Protein AF-A0A4Y9YQH5-F1 (afdb_monomer)

pLDDT: mean 78.14, std 19.31, range [23.69, 97.81]

Foldseek 3Di:
DDDDDDDDDDDDDPPPPDPDDPFDWDWLDFDPDAPVLKDFDWQDDQQDKDKKKFAWAFQALVVLLVLLCQCPDPPRPNPVVFDFLVRLLVRGQADPVLVVVVVVLCVVLPWDWDQLFPSSRMIITIDGQNSCCVSFVWGWTWMARNPPRDIDIETRITIHRPVNSNTTLDMPPYNFHPWDWAAAFDQPDWDPDFQDQDQDADDDPDPCQQAPALVNLCVVVVQDLDFFPPPLAAEEEEDEDLAAAAQVQLLSLCSHRPVVLNVQGAAEAEWPNFDHDNQAHHPRNQLQCSLFSVHHYYYYYHDLVRVLSVQSPDRRHHLEYEYATKGFLVSDDLSRLSVSLSSLSSCSSNNYAYEYEAFADDDPPQQADTGIPPQQRPSHQYEWAWHDPPDTDGDPRTHWAFDPRAFADPVCPVVLVVVCVVPCPPQPPRHDSGGHTDNPYYAHQFQYWGGDSSITTTTHQDDPPDSHGHIDGRSSVNSRCSHPVDDDPPPVPVVVPPVD

Radius of gyration: 26.32 Å; Cα contacts (8 Å, |Δi|>4): 1021; chains: 1; bounding box: 110×58×61 Å

Sequence (500 aa):
MILLPIFVTGLLSFALAFPQRKSLMSIQERRDRAPDGYTRNVITPADHILQLHIALVQNDSKGPEDKLYSVSTPGSPDYGRHLSKEQVEAFVAPKPESISAVHSWLSSHAISAEAISPAGNWLSINITVDQANAFLDAEFSTFTHQTTGKQAVRTLSYSVPADLKAHLSFVHPTVASPIESVGSPVVVSKSKKQATLTSSSPAADYICAEEFTSTCAQDMYGIPATTAKQTSNRIAISGFGDQWASQSDVQIFAGIYHPDLYNATFSVELVDGGINNQDSPGDEAAFLLNSCPSVRTTKTASTDSDILNTLLNEDDTPNILTTSYSFDEPDLPFSIANALCNAYAQLGARGTGDGGVGGGASGTDCTTFVPTFPSTCPFVTSVGGTDIFDSETGAAFSGGGFSNIFPIPSYQAADVASYLKSVVNANNGLFNVSGRAFPDISARATSYQIIVDSLFALLNDELISAGATRVFGSADLCEQESINGYYDWNESRMRDEWLQ

Solvent-accessible surface area (backbone atoms only — not comparable to full-atom values): 27477 Å² total; per-residue (Å²): 140,84,88,80,85,86,84,85,82,83,83,80,80,79,80,80,79,70,78,76,72,78,68,59,68,33,78,72,53,74,46,97,64,68,48,89,67,36,43,82,76,45,82,52,59,54,77,45,74,42,76,35,38,41,30,39,36,48,63,33,70,58,54,36,43,56,45,21,52,39,23,68,35,87,88,39,98,39,46,77,62,50,46,55,52,69,62,49,30,66,30,34,26,41,48,70,68,38,53,52,52,53,52,51,56,33,52,76,69,74,49,68,72,44,68,66,28,75,42,57,29,28,30,40,32,76,40,29,43,50,54,46,24,68,70,24,66,34,60,64,27,31,32,31,32,74,88,81,65,51,71,47,74,31,24,46,39,33,23,37,45,54,85,45,59,84,32,41,66,51,61,39,74,28,61,50,38,85,80,62,81,36,22,60,72,36,74,70,42,69,52,92,55,73,58,67,73,37,101,58,65,74,82,87,80,72,53,50,71,73,43,26,38,70,65,41,46,25,69,73,72,68,36,73,94,60,81,50,79,61,82,82,69,34,41,35,37,61,32,52,93,82,30,10,54,36,72,64,24,39,20,34,38,18,16,49,79,36,63,94,41,36,82,38,64,63,44,79,44,66,36,88,84,30,76,72,50,66,93,54,43,13,65,52,32,21,43,56,40,50,46,25,56,84,38,48,37,36,37,24,26,81,46,73,68,56,51,51,30,49,48,60,55,36,84,77,61,43,46,31,40,34,40,59,58,30,36,59,39,89,50,47,47,67,69,55,52,51,51,55,39,48,48,36,20,43,40,35,19,48,54,23,44,38,44,22,22,22,29,50,74,86,71,93,72,86,71,56,68,64,33,23,32,61,31,32,33,93,54,44,46,10,14,11,18,20,34,60,87,90,56,87,40,79,28,94,53,39,11,61,47,29,16,90,83,38,58,55,51,79,92,50,44,67,60,52,60,53,52,52,72,77,48,57,84,83,56,68,86,29,59,42,90,63,17,18,66,29,40,78,48,68,30,71,35,52,27,34,58,32,31,43,82,44,16,42,28,33,32,24,64,69,70,99,81,71,89,74,43,30,42,41,17,46,50,66,57,46,53,49,53,53,47,49,72,80,71,85,80,67,64,75,71,66,60,72,69,71,82,115

InterPro domains:
  IPR015366 Peptidase S53, activation domain [PF09286] (45-175)
  IPR015366 Peptidase S53, activation domain [SM00944] (35-177)
  IPR015366 Peptidase S53, activation domain [cd11377] (37-174)
  IPR030400 Sedolisin domain [PS51695] (211-500)
  IPR036852 Peptidase S8/S53 domain superfamily [G3DSA:3.40.50.200] (211-476)
  IPR036852 Peptidase S8/S53 domain superfamily [SSF52743] (226-452)
  IPR050819 Tripeptidyl-peptidase I and related peptidases [PTHR14218] (4-454)

Secondary structure (DSSP, 8-state):
--PPPPPPPP------------PPEEEEEE-SS--TTEEEEEEPPTT-EEEEEEEEPPS-SHHHHHHHHHHHSTT-TTTT-PPPHHHHHHHHSPPHHHHHHHHHHHHHTT---EE-STTS-EEEEEEEHHHHHHHHT---EEEEETTT--EEEE-SEEEEEGGGTTTEEEEESSSS-----B-PPEEEEEEEEEP---SSPPP----TTT-B-HHHHHHHHT--SSPP--TT--EEEEE-TT-B--HHH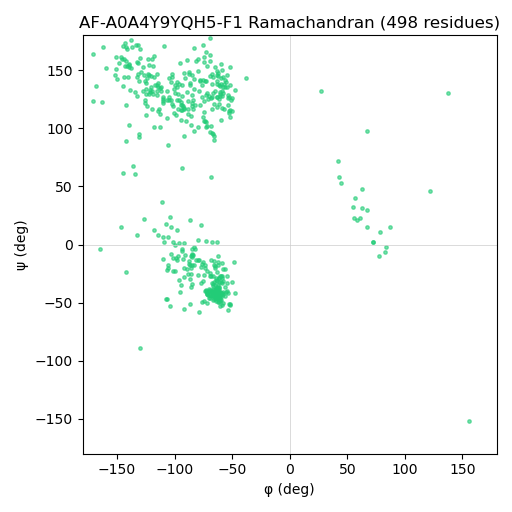HHHHHHHH-GGGTT---EEEE-TT----TTSB-HHHHHHHHS-TT--EEEE-SSHHHHHHHHHH-SS--SEEE---BEEGGGS-HHHHHHHHHHHHHHHHTT-EEB---PPP--S-TTS---EETTTSTTSB-EEEEEESSSEEE-TT---EEEEEEEPPGGGHHHHHHHHHHHTTTSTTSS-TTEEEE-SEEEE-SSEEEEETTEEEEEES--TTS-PPP----HHHHHHHHHHSS----TTTTTTTTT-

Structure (mmCIF, N/CA/C/O backbone):
data_AF-A0A4Y9YQH5-F1
#
_entry.id   AF-A0A4Y9YQH5-F1
#
loop_
_atom_site.group_PDB
_atom_site.id
_atom_site.type_symbol
_atom_site.label_atom_id
_atom_site.label_alt_id
_atom_site.label_comp_id
_atom_site.label_asym_id
_atom_site.label_entity_id
_atom_site.label_seq_id
_atom_site.pdbx_PDB_ins_code
_atom_site.Cartn_x
_atom_site.Cartn_y
_atom_site.Cartn_z
_atom_site.occupancy
_atom_site.B_iso_or_equiv
_atom_site.auth_seq_id
_atom_site.auth_comp_id
_atom_site.auth_asym_id
_atom_site.auth_atom_id
_atom_site.pdbx_PDB_model_num
ATOM 1 N N . MET A 1 1 ? -80.998 28.920 31.519 1.00 40.84 1 MET A N 1
ATOM 2 C CA . MET A 1 1 ? -79.540 29.152 31.607 1.00 40.84 1 MET A CA 1
ATOM 3 C C . MET A 1 1 ? -78.945 28.027 32.435 1.00 40.84 1 MET A C 1
ATOM 5 O O . MET A 1 1 ? -79.049 28.069 33.650 1.00 40.84 1 MET A O 1
ATOM 9 N N . ILE A 1 2 ? -78.445 26.979 31.781 1.00 38.19 2 ILE A N 1
ATOM 10 C CA . ILE A 1 2 ? -77.835 25.813 32.435 1.00 38.19 2 ILE A CA 1
ATOM 11 C C . ILE A 1 2 ? -76.351 25.844 32.058 1.00 38.19 2 ILE A C 1
ATOM 13 O O . ILE A 1 2 ? -76.025 25.802 30.876 1.00 38.19 2 ILE A O 1
ATOM 17 N N . LEU A 1 3 ? -75.483 26.004 33.057 1.00 40.09 3 LEU A N 1
ATOM 18 C CA . LEU A 1 3 ? -74.024 25.952 32.935 1.00 40.09 3 LEU A CA 1
ATOM 19 C C . LEU A 1 3 ? -73.572 24.497 33.115 1.00 40.09 3 LEU A C 1
ATOM 21 O O . LEU A 1 3 ? -73.879 23.881 34.133 1.00 40.09 3 LEU A O 1
ATOM 25 N N . LEU A 1 4 ? -72.856 23.963 32.126 1.00 34.94 4 LEU A N 1
ATOM 26 C CA . LEU A 1 4 ? -72.207 22.649 32.157 1.00 34.94 4 LEU A CA 1
ATOM 27 C C . LEU A 1 4 ? -70.706 22.850 32.458 1.00 34.94 4 LEU A C 1
ATOM 29 O O . LEU A 1 4 ? -70.104 23.720 31.825 1.00 34.94 4 LEU A O 1
ATOM 33 N N . PRO A 1 5 ? -70.071 22.089 33.369 1.00 52.12 5 PRO A N 1
ATOM 34 C CA . PRO A 1 5 ? -68.634 22.188 33.599 1.00 52.12 5 PRO A CA 1
ATOM 35 C C . PRO A 1 5 ? -67.857 21.275 32.638 1.00 52.12 5 PRO A C 1
ATOM 37 O O . PRO A 1 5 ? -68.227 20.125 32.405 1.00 52.12 5 PRO A O 1
ATOM 40 N N . ILE A 1 6 ? -66.758 21.797 32.093 1.00 46.66 6 ILE A N 1
ATOM 41 C CA . ILE A 1 6 ? -65.796 21.071 31.256 1.00 46.66 6 ILE A CA 1
ATOM 42 C C . ILE A 1 6 ? -64.797 20.364 32.183 1.00 46.66 6 ILE A C 1
ATOM 44 O O . ILE A 1 6 ? -64.087 21.024 32.939 1.00 46.66 6 ILE A O 1
ATOM 48 N N . PHE A 1 7 ? -64.729 19.033 32.119 1.00 44.31 7 PHE A N 1
ATOM 49 C CA . PHE A 1 7 ? -63.668 18.234 32.741 1.00 44.31 7 PHE A CA 1
ATOM 50 C C . PHE A 1 7 ? -62.536 18.022 31.726 1.00 44.31 7 PHE A C 1
ATOM 52 O O . PHE A 1 7 ? -62.735 17.378 30.698 1.00 44.31 7 PHE A O 1
ATOM 59 N N . VAL A 1 8 ? -61.346 18.551 32.017 1.00 46.53 8 VAL A N 1
ATOM 60 C CA . VAL A 1 8 ? -60.110 18.259 31.275 1.00 46.53 8 VAL A CA 1
ATOM 61 C C . VAL A 1 8 ? -59.465 17.029 31.911 1.00 46.53 8 VAL A C 1
ATOM 63 O O . VAL A 1 8 ? -59.093 17.060 33.082 1.00 46.53 8 VAL A O 1
ATOM 66 N N . THR A 1 9 ? -59.344 15.937 31.158 1.00 47.22 9 THR A N 1
ATOM 67 C CA . THR A 1 9 ? -58.593 14.741 31.564 1.00 47.22 9 THR A CA 1
ATOM 68 C C . THR A 1 9 ? -57.196 14.800 30.948 1.00 47.22 9 THR A C 1
ATOM 70 O O . THR A 1 9 ? -57.040 14.829 29.731 1.00 47.22 9 THR A O 1
ATOM 73 N N . GLY A 1 10 ? -56.166 14.872 31.795 1.00 45.84 10 GLY A N 1
ATOM 74 C CA . GLY A 1 10 ? -54.766 14.800 31.378 1.00 45.84 10 GLY A CA 1
ATOM 75 C C . GLY A 1 10 ? -54.328 13.348 31.189 1.00 45.84 10 GLY A C 1
ATOM 76 O O . GLY A 1 10 ? -54.373 12.560 32.131 1.00 45.84 10 GLY A O 1
ATOM 77 N N . LEU A 1 11 ? -53.893 12.998 29.978 1.00 45.94 11 LEU A N 1
ATOM 78 C CA . LEU A 1 11 ? -53.225 11.732 29.670 1.00 45.94 11 LEU A CA 1
ATOM 79 C C . LEU A 1 11 ? -51.750 11.823 30.091 1.00 45.94 11 LEU A C 1
ATOM 81 O O . LEU A 1 11 ? -50.926 12.414 29.397 1.00 45.94 11 LEU A O 1
ATOM 85 N N . LEU A 1 12 ? -51.417 11.231 31.239 1.00 47.72 12 LEU A N 1
ATOM 86 C CA . LEU A 1 12 ? -50.037 10.947 31.635 1.00 47.72 12 LEU A CA 1
ATOM 87 C C . LEU A 1 12 ? -49.511 9.776 30.793 1.00 47.72 12 LEU A C 1
ATOM 89 O O . LEU A 1 12 ? -49.890 8.626 31.010 1.00 47.72 12 LEU A O 1
ATOM 93 N N . SER A 1 13 ? -48.634 10.071 29.832 1.00 45.84 13 SER A N 1
ATOM 94 C CA . SER A 1 13 ? -47.848 9.049 29.135 1.00 45.84 13 SER A CA 1
ATOM 95 C C . SER A 1 13 ? -46.742 8.556 30.067 1.00 45.84 13 SER A C 1
ATOM 97 O O . SER A 1 13 ? -45.765 9.262 30.309 1.00 45.84 13 SER A O 1
ATOM 99 N N . PHE A 1 14 ? -46.894 7.346 30.607 1.00 46.19 14 PHE A N 1
ATOM 100 C CA . PHE A 1 14 ? -45.798 6.633 31.257 1.00 46.19 14 PHE A CA 1
ATOM 101 C C . PHE A 1 14 ? -44.821 6.154 30.177 1.00 46.19 14 PHE A C 1
ATOM 103 O O . PHE A 1 14 ? -45.073 5.161 29.497 1.00 46.19 14 PHE A O 1
ATOM 110 N N . ALA A 1 15 ? -43.702 6.859 30.015 1.00 46.56 15 ALA A N 1
ATOM 111 C CA . ALA A 1 15 ? -42.547 6.320 29.314 1.00 46.56 15 ALA A CA 1
ATOM 112 C C . ALA A 1 15 ? -41.956 5.194 30.177 1.00 46.56 15 ALA A C 1
ATOM 114 O O . ALA A 1 15 ? -41.302 5.442 31.189 1.00 46.56 15 ALA A O 1
ATOM 115 N N . LEU A 1 16 ?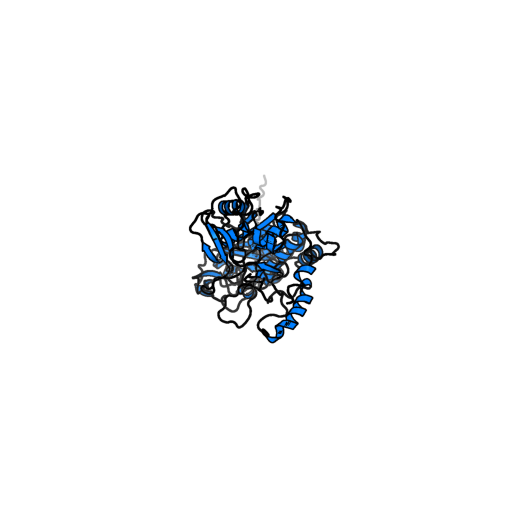 -42.234 3.944 29.810 1.00 44.03 16 LEU A N 1
ATOM 116 C CA . LEU A 1 16 ? -41.530 2.790 30.358 1.00 44.03 16 LEU A CA 1
ATOM 117 C C . LEU A 1 16 ? -40.094 2.827 29.826 1.00 44.03 16 LEU A C 1
ATOM 119 O O . LEU A 1 16 ? -39.826 2.396 28.707 1.00 44.03 16 LEU A O 1
ATOM 123 N N . ALA A 1 17 ? -39.174 3.369 30.622 1.00 43.22 17 ALA A N 1
ATOM 124 C CA . ALA A 1 17 ? -37.747 3.193 30.402 1.00 43.22 17 ALA A CA 1
ATOM 125 C C . ALA A 1 17 ? -37.416 1.714 30.645 1.00 43.22 17 ALA A C 1
ATOM 127 O O . ALA A 1 17 ? -37.251 1.276 31.784 1.00 43.22 17 ALA A O 1
ATOM 128 N N . PHE A 1 18 ? -37.379 0.918 29.575 1.00 42.44 18 PHE A N 1
ATOM 129 C CA . PHE A 1 18 ? -36.785 -0.409 29.643 1.00 42.44 18 PHE A CA 1
ATOM 130 C C . PHE A 1 18 ? -35.300 -0.232 29.978 1.00 42.44 18 PHE A C 1
ATOM 132 O O . PHE A 1 18 ? -34.623 0.529 29.283 1.00 42.44 18 PHE A O 1
ATOM 139 N N . PRO A 1 19 ? -34.765 -0.899 31.015 1.00 44.66 19 PRO A N 1
ATOM 140 C CA . PRO A 1 19 ? -33.327 -0.926 31.218 1.00 44.66 19 PRO A CA 1
ATOM 141 C C . PRO A 1 19 ? -32.706 -1.529 29.956 1.00 44.66 19 PRO A C 1
ATOM 143 O O . PRO A 1 19 ? -33.005 -2.677 29.614 1.00 44.66 19 PRO A O 1
ATOM 146 N N . GLN A 1 20 ? -31.883 -0.753 29.242 1.00 51.97 20 GLN A N 1
ATOM 147 C CA . GLN A 1 20 ? -31.042 -1.295 28.180 1.00 51.97 20 GLN A CA 1
ATOM 148 C C . GLN A 1 20 ? -30.277 -2.463 28.798 1.00 51.97 20 GLN A C 1
ATOM 150 O O . GLN A 1 20 ? -29.504 -2.281 29.743 1.00 51.97 20 GLN A O 1
ATOM 155 N N . ARG A 1 21 ? -30.541 -3.687 28.325 1.00 55.81 21 ARG A N 1
ATOM 156 C CA . ARG A 1 21 ? -29.675 -4.819 28.652 1.00 55.81 21 ARG A CA 1
ATOM 157 C C . ARG A 1 21 ? -28.273 -4.377 28.252 1.00 55.81 21 ARG A C 1
ATOM 159 O O . ARG A 1 21 ? -28.073 -4.049 27.087 1.00 55.81 21 ARG A O 1
ATOM 166 N N . LYS A 1 22 ? -27.336 -4.327 29.207 1.00 61.91 22 LYS A N 1
ATOM 167 C CA . LYS A 1 22 ? -25.917 -4.176 28.875 1.00 61.91 22 LYS A CA 1
ATOM 168 C C . LYS A 1 22 ? -25.610 -5.259 27.850 1.00 61.91 22 LYS A C 1
ATOM 170 O O . LYS A 1 22 ? -25.808 -6.437 28.159 1.00 61.91 22 LYS A O 1
ATOM 175 N N . SER A 1 23 ? -25.255 -4.852 26.633 1.00 74.50 23 SER A N 1
ATOM 176 C CA . SER A 1 23 ? -24.943 -5.824 25.595 1.00 74.50 23 SER A CA 1
ATOM 177 C C . SER A 1 23 ? -23.753 -6.645 26.076 1.00 74.50 23 SER A C 1
ATOM 179 O O . SER A 1 23 ? -22.838 -6.113 26.708 1.00 74.50 23 SER A O 1
ATOM 181 N N . LEU A 1 24 ? -23.810 -7.956 25.867 1.00 90.00 24 LEU A N 1
ATOM 182 C CA . LEU A 1 24 ? -22.694 -8.822 26.212 1.00 90.00 24 LEU A CA 1
ATOM 183 C C . LEU A 1 24 ? -21.543 -8.466 25.270 1.00 90.00 24 LEU A C 1
ATOM 185 O O . LEU A 1 24 ? -21.686 -8.629 24.062 1.00 90.00 24 LEU A O 1
ATOM 189 N N . MET A 1 25 ? -20.430 -7.976 25.808 1.00 94.50 25 MET A N 1
ATOM 190 C CA . MET A 1 25 ? -19.241 -7.675 25.013 1.00 94.50 25 MET A CA 1
ATOM 191 C C . MET A 1 25 ? -18.486 -8.973 24.699 1.00 94.50 25 MET A C 1
ATOM 193 O O . MET A 1 25 ? -18.388 -9.870 25.539 1.00 94.50 25 MET A O 1
ATOM 197 N N . SER A 1 26 ? -17.968 -9.083 23.480 1.00 96.06 26 SER A N 1
ATOM 198 C CA . SER A 1 26 ? -17.113 -10.174 23.017 1.00 96.06 26 SER A CA 1
ATOM 199 C C . SER A 1 26 ? -15.822 -9.590 22.473 1.00 96.06 26 SER A C 1
ATOM 201 O O . SER A 1 26 ? -15.870 -8.703 21.624 1.00 96.06 26 SER A O 1
ATOM 203 N N . ILE A 1 27 ? -14.686 -10.167 22.870 1.00 96.62 27 ILE A N 1
ATOM 204 C CA . ILE A 1 27 ? -13.379 -9.833 22.293 1.00 96.62 27 ILE A CA 1
ATOM 205 C C . ILE A 1 27 ? -13.458 -9.987 20.769 1.00 96.62 27 ILE A C 1
ATOM 207 O O . ILE A 1 27 ? -13.875 -11.045 20.268 1.00 96.62 27 ILE A O 1
ATOM 211 N N . GLN A 1 28 ? -13.087 -8.916 20.067 1.00 95.81 28 GLN A N 1
ATOM 212 C CA . GLN A 1 28 ? -12.986 -8.874 18.612 1.00 95.81 28 GLN A CA 1
ATOM 213 C C . GLN A 1 28 ? -11.561 -9.231 18.198 1.00 95.81 28 GLN A C 1
ATOM 215 O O . GLN A 1 28 ? -11.364 -10.214 17.490 1.00 95.81 28 GLN A O 1
ATOM 220 N N . GLU A 1 29 ? -10.569 -8.506 18.722 1.00 95.19 29 GLU A N 1
ATOM 221 C CA . GLU A 1 29 ? -9.152 -8.788 18.487 1.00 95.19 29 GLU A CA 1
ATOM 222 C C . GLU A 1 29 ? -8.326 -8.601 19.759 1.00 95.19 29 GLU A C 1
ATOM 224 O O . GLU A 1 29 ? -8.682 -7.851 20.676 1.00 95.19 29 GLU A O 1
ATOM 229 N N . ARG A 1 30 ? -7.200 -9.314 19.810 1.00 93.62 30 ARG A N 1
ATOM 230 C CA . ARG A 1 30 ? -6.254 -9.278 20.919 1.00 93.62 30 ARG A CA 1
ATOM 231 C C . ARG A 1 30 ? -4.845 -9.597 20.438 1.00 93.62 30 ARG A C 1
ATOM 233 O O . ARG A 1 30 ? -4.650 -10.463 19.591 1.00 93.62 30 ARG A O 1
ATOM 240 N N . ARG A 1 31 ? -3.877 -8.955 21.080 1.00 88.75 31 ARG A N 1
ATOM 241 C CA . ARG A 1 31 ? -2.448 -9.234 21.019 1.00 88.75 31 ARG A CA 1
ATOM 242 C C . ARG A 1 31 ? -1.926 -9.440 22.444 1.00 88.75 31 ARG A C 1
ATOM 244 O O . ARG A 1 31 ? -2.333 -8.739 23.366 1.00 88.75 31 ARG A O 1
ATOM 251 N N . ASP A 1 32 ? -1.027 -10.400 22.646 1.00 87.75 32 ASP A N 1
ATOM 252 C CA . ASP A 1 32 ? -0.591 -10.779 24.003 1.00 87.75 32 ASP A CA 1
ATOM 253 C C . ASP A 1 32 ? 0.519 -9.897 24.595 1.00 87.75 32 ASP A C 1
ATOM 255 O O . ASP A 1 32 ? 0.731 -9.904 25.808 1.00 87.75 32 ASP A O 1
ATOM 259 N N . ARG A 1 33 ? 1.230 -9.126 23.766 1.00 86.56 33 ARG A N 1
ATOM 260 C CA . ARG A 1 33 ? 2.321 -8.227 24.190 1.00 86.56 33 ARG A CA 1
ATOM 261 C C . ARG A 1 33 ? 2.323 -6.930 23.386 1.00 86.56 33 ARG A C 1
ATOM 263 O O . ARG A 1 33 ? 1.623 -6.849 22.391 1.00 86.56 33 ARG A O 1
ATOM 270 N N . ALA A 1 34 ? 3.106 -5.927 23.776 1.00 85.62 34 ALA A N 1
ATOM 271 C CA . ALA A 1 34 ? 3.324 -4.721 22.961 1.00 85.62 34 ALA A CA 1
ATOM 272 C C . ALA A 1 34 ? 4.021 -5.058 21.627 1.00 85.62 34 ALA A C 1
ATOM 274 O O . ALA A 1 34 ? 4.777 -6.033 21.641 1.00 85.62 34 ALA A O 1
ATOM 275 N N . PRO A 1 35 ? 3.769 -4.315 20.521 1.00 80.25 35 PRO A N 1
ATOM 276 C CA . PRO A 1 35 ? 4.546 -4.341 19.268 1.00 80.25 35 PRO A CA 1
ATOM 277 C C . PRO A 1 35 ? 6.044 -4.479 19.491 1.00 80.25 35 PRO A C 1
ATOM 279 O O . PRO A 1 35 ? 6.568 -3.957 20.477 1.00 80.25 35 PRO A O 1
ATOM 282 N N . ASP A 1 36 ? 6.715 -5.226 18.618 1.00 78.44 36 ASP A N 1
ATOM 283 C CA . ASP A 1 36 ? 8.154 -5.419 18.761 1.00 78.44 36 ASP A CA 1
ATOM 284 C C . ASP A 1 36 ? 8.837 -4.039 18.609 1.00 78.44 36 ASP A C 1
ATOM 286 O O . ASP A 1 36 ? 8.372 -3.173 17.873 1.00 78.44 36 ASP A O 1
ATOM 290 N N . GLY A 1 37 ? 9.841 -3.750 19.442 1.00 81.19 37 GLY A N 1
ATOM 291 C CA . GLY A 1 37 ? 10.439 -2.409 19.547 1.00 81.19 37 GLY A CA 1
ATOM 292 C C . GLY A 1 37 ? 9.635 -1.371 20.351 1.00 81.19 37 GLY A C 1
ATOM 293 O O . GLY A 1 37 ? 10.184 -0.321 20.687 1.00 81.19 37 GLY A O 1
ATOM 294 N N . TYR A 1 38 ? 8.383 -1.641 20.742 1.00 86.38 38 TYR A N 1
ATOM 295 C CA . TYR A 1 38 ? 7.554 -0.715 21.524 1.00 86.38 38 TYR A CA 1
ATOM 296 C C . TYR A 1 38 ? 7.410 -1.119 22.993 1.00 86.38 38 TYR A C 1
ATOM 298 O O . TYR A 1 38 ? 7.222 -2.285 23.342 1.00 86.38 38 TYR A O 1
ATOM 306 N N . THR A 1 39 ? 7.386 -0.122 23.880 1.00 89.75 39 THR A N 1
ATOM 307 C CA . THR A 1 39 ? 7.022 -0.303 25.292 1.00 89.75 39 THR A CA 1
ATOM 308 C C . THR A 1 39 ? 5.772 0.473 25.650 1.00 89.75 39 THR A C 1
ATOM 310 O O . THR A 1 39 ? 5.595 1.631 25.270 1.00 89.75 39 THR A O 1
ATOM 313 N N . ARG A 1 40 ? 4.895 -0.169 26.423 1.00 88.56 40 ARG A N 1
ATOM 314 C CA . ARG A 1 40 ? 3.730 0.479 27.021 1.00 88.56 40 ARG A CA 1
ATOM 315 C C . ARG A 1 40 ? 4.203 1.333 28.196 1.00 88.56 40 ARG A C 1
ATOM 317 O O . ARG A 1 40 ? 4.617 0.782 29.213 1.00 88.56 40 ARG A O 1
ATOM 324 N N . ASN A 1 41 ? 4.142 2.654 28.052 1.00 73.19 41 ASN A N 1
ATOM 325 C CA . ASN A 1 41 ? 4.796 3.565 28.993 1.00 73.19 41 ASN A CA 1
ATOM 326 C C . ASN A 1 41 ? 3.818 4.313 29.904 1.00 73.19 41 ASN A C 1
ATOM 328 O O . ASN A 1 41 ? 4.059 4.396 31.106 1.00 73.19 41 ASN A O 1
ATOM 332 N N . VAL A 1 42 ? 2.737 4.882 29.353 1.00 77.06 42 VAL A N 1
ATOM 333 C CA . VAL A 1 42 ? 1.908 5.877 30.064 1.00 77.06 42 VAL A CA 1
ATOM 334 C C . VAL A 1 42 ? 0.416 5.664 29.794 1.00 77.06 42 VAL A C 1
ATOM 336 O O . VAL A 1 42 ? 0.021 5.310 28.681 1.00 77.06 42 VAL A O 1
ATOM 339 N N . ILE A 1 43 ? -0.413 5.911 30.814 1.00 80.44 43 ILE A N 1
ATOM 340 C CA . ILE A 1 43 ? -1.866 6.066 30.660 1.00 80.44 43 ILE A CA 1
ATOM 341 C C . ILE A 1 43 ? -2.113 7.300 29.787 1.00 80.44 43 ILE A C 1
ATOM 343 O O . ILE A 1 43 ? -1.730 8.410 30.156 1.00 80.44 43 ILE A O 1
ATOM 347 N N . THR A 1 44 ? -2.738 7.113 28.630 1.00 90.25 44 THR A N 1
ATOM 348 C CA . THR A 1 44 ? -3.075 8.229 27.742 1.00 90.25 44 THR A CA 1
ATOM 349 C C . THR A 1 44 ? -4.153 9.107 28.393 1.00 90.25 44 THR A C 1
ATOM 351 O O . THR A 1 44 ? -5.082 8.555 28.989 1.00 90.25 44 THR A O 1
ATOM 354 N N . PRO A 1 45 ? -4.060 10.450 28.309 1.00 94.62 45 PRO A N 1
ATOM 355 C CA . PRO A 1 45 ? -5.092 11.342 28.829 1.00 94.62 45 PRO A CA 1
ATOM 356 C C . PRO A 1 45 ? -6.487 10.976 28.320 1.00 94.62 45 PRO A C 1
ATOM 358 O O . PRO A 1 45 ? -6.673 10.687 27.139 1.00 94.62 45 PRO A O 1
ATOM 361 N N . ALA A 1 46 ? -7.465 11.005 29.224 1.00 95.25 46 ALA A N 1
ATOM 362 C CA . ALA A 1 46 ? -8.845 10.602 28.964 1.00 95.25 46 ALA A CA 1
ATOM 363 C C . ALA A 1 46 ? -9.528 11.424 27.853 1.00 95.25 46 ALA A C 1
ATOM 365 O O . ALA A 1 46 ? -10.435 10.926 27.188 1.00 95.25 46 ALA A O 1
ATOM 366 N N . ASP A 1 47 ? -9.091 12.668 27.657 1.00 96.81 47 ASP A N 1
ATOM 367 C CA . ASP A 1 47 ? -9.591 13.641 26.686 1.00 96.81 47 ASP A CA 1
ATOM 368 C C . ASP A 1 47 ? -8.821 13.646 25.355 1.00 96.81 47 ASP A C 1
ATOM 370 O O . ASP A 1 47 ? -9.220 14.350 24.427 1.00 96.81 47 ASP A O 1
ATOM 374 N N . HIS A 1 48 ? -7.753 12.850 25.226 1.00 95.75 48 HIS A N 1
ATOM 375 C CA . HIS A 1 48 ? -7.053 12.689 23.955 1.00 95.75 48 HIS A CA 1
ATOM 376 C C . HIS A 1 48 ? -8.009 12.124 22.897 1.00 95.75 48 HIS A C 1
ATOM 378 O O . HIS A 1 48 ? -8.687 11.127 23.147 1.00 95.75 48 HIS A O 1
ATOM 384 N N . ILE A 1 49 ? -8.065 12.765 21.729 1.00 96.00 49 ILE A N 1
ATOM 385 C CA . ILE A 1 49 ? -8.952 12.368 20.632 1.00 96.00 49 ILE A CA 1
ATOM 386 C C . ILE A 1 49 ? -8.279 11.270 19.812 1.00 96.00 49 ILE A C 1
ATOM 388 O O . ILE A 1 49 ? -7.150 11.425 19.356 1.00 96.00 49 ILE A O 1
ATOM 392 N N . LEU A 1 50 ? -9.010 10.180 19.609 1.00 95.19 50 LEU A N 1
ATOM 393 C CA . LEU A 1 50 ? -8.689 9.092 18.705 1.00 95.19 50 LEU A CA 1
ATOM 394 C C . LEU A 1 50 ? -9.573 9.201 17.465 1.00 95.19 50 LEU A C 1
ATOM 396 O O . LEU A 1 50 ? -10.801 9.234 17.581 1.00 95.19 50 LEU A O 1
ATOM 400 N N . GLN A 1 51 ? -8.941 9.195 16.297 1.00 93.62 51 GLN A N 1
ATOM 401 C CA . GLN A 1 51 ? -9.604 8.914 15.031 1.00 93.62 51 GLN A CA 1
ATOM 402 C C . GLN A 1 51 ? -9.570 7.401 14.818 1.00 93.62 51 GLN A C 1
ATOM 404 O O . GLN A 1 51 ? -8.493 6.821 14.682 1.00 93.62 51 GLN A O 1
ATOM 409 N N . LEU A 1 52 ? -10.735 6.755 14.870 1.00 95.06 52 LEU A N 1
ATOM 410 C CA . LEU A 1 52 ? -10.881 5.319 14.652 1.00 95.06 52 LEU A CA 1
ATOM 411 C C . LEU A 1 52 ? -11.701 5.062 13.387 1.00 95.06 52 LEU A C 1
ATOM 413 O O . LEU A 1 52 ? -12.725 5.693 13.150 1.00 95.06 52 LEU A O 1
ATOM 417 N N . HIS A 1 53 ? -11.281 4.081 12.605 1.00 94.44 53 HIS A N 1
ATOM 418 C CA . HIS A 1 53 ? -11.957 3.541 11.443 1.00 94.44 53 HIS A CA 1
ATOM 419 C C . HIS A 1 53 ? -12.607 2.199 11.804 1.00 94.44 53 HIS A C 1
ATOM 421 O O . HIS A 1 53 ? -11.953 1.273 12.287 1.00 94.44 53 HIS A O 1
ATOM 427 N N . ILE A 1 54 ? -13.911 2.091 11.577 1.00 96.88 54 ILE A N 1
ATOM 428 C CA . ILE A 1 54 ? -14.711 0.886 11.777 1.00 96.88 54 ILE A CA 1
ATOM 429 C C . ILE A 1 54 ? -14.916 0.237 10.411 1.00 96.88 54 ILE A C 1
ATOM 431 O O . ILE A 1 54 ? -15.617 0.787 9.560 1.00 96.88 54 ILE A O 1
ATOM 435 N N . ALA A 1 55 ? -14.328 -0.941 10.216 1.00 95.94 55 ALA A N 1
ATOM 436 C CA . ALA A 1 55 ? -14.486 -1.728 9.003 1.00 95.94 55 ALA A CA 1
ATOM 437 C C . ALA A 1 55 ? -15.634 -2.731 9.171 1.00 95.94 55 ALA A C 1
ATOM 439 O O . ALA A 1 55 ? -15.597 -3.618 10.029 1.00 95.94 55 ALA A O 1
ATOM 440 N N . LEU A 1 56 ? -16.656 -2.607 8.330 1.00 96.81 56 LEU A N 1
ATOM 441 C CA . LEU A 1 56 ? -17.775 -3.535 8.239 1.00 96.81 56 LEU A CA 1
ATOM 442 C C . LEU A 1 56 ? -17.387 -4.751 7.390 1.00 96.81 56 LEU A C 1
ATOM 444 O O . LEU A 1 56 ? -16.469 -4.711 6.567 1.00 96.81 56 LEU A O 1
ATOM 448 N N . VAL A 1 57 ? -18.104 -5.854 7.589 1.00 95.38 57 VAL A N 1
ATOM 449 C CA . VAL A 1 57 ? -17.975 -7.043 6.740 1.00 95.38 57 VAL A CA 1
ATOM 450 C C . VAL A 1 57 ? -18.499 -6.728 5.336 1.00 95.38 57 VAL A C 1
ATOM 452 O O . VAL A 1 57 ? -19.634 -6.273 5.177 1.00 95.38 57 VAL A O 1
ATOM 455 N N . GLN A 1 58 ? -17.668 -6.987 4.326 1.00 94.56 58 GLN A N 1
ATOM 456 C CA . GLN A 1 58 ? -18.038 -6.881 2.912 1.00 94.56 58 GLN A CA 1
ATOM 457 C C . GLN A 1 58 ? -19.038 -7.984 2.535 1.00 94.56 58 GLN A C 1
ATOM 459 O O . GLN A 1 58 ? -18.959 -9.097 3.056 1.00 94.56 58 GLN A O 1
ATOM 464 N N . ASN A 1 59 ? -19.984 -7.696 1.635 1.00 94.44 59 ASN A N 1
ATOM 465 C CA . ASN A 1 59 ? -21.000 -8.677 1.240 1.00 94.44 59 ASN A CA 1
ATOM 466 C C . ASN A 1 59 ? -20.419 -9.855 0.437 1.00 94.44 59 ASN A C 1
ATOM 468 O O . ASN A 1 59 ? -20.762 -11.004 0.716 1.00 94.44 59 ASN A O 1
ATOM 472 N N . ASP A 1 60 ? -19.537 -9.571 -0.519 1.00 94.56 60 ASP A N 1
ATOM 473 C CA . ASP A 1 60 ? -18.816 -10.556 -1.320 1.00 94.56 60 ASP A CA 1
ATOM 474 C C . ASP A 1 60 ? -17.380 -10.076 -1.575 1.00 94.56 60 ASP A C 1
ATOM 476 O O . ASP A 1 60 ? -17.087 -9.401 -2.558 1.00 94.56 60 ASP A O 1
ATOM 480 N N . SER A 1 61 ? -16.467 -10.415 -0.664 1.00 89.31 61 SER A N 1
ATOM 481 C CA . SER A 1 61 ? -15.046 -10.082 -0.817 1.00 89.31 61 SER A CA 1
ATOM 482 C C . SER A 1 61 ? -14.335 -10.934 -1.872 1.00 89.31 61 SER A C 1
ATOM 484 O O . SER A 1 61 ? -13.246 -10.570 -2.303 1.00 89.31 61 SER A O 1
ATOM 486 N N . LYS A 1 62 ? -14.920 -12.072 -2.272 1.00 93.56 62 LYS A N 1
ATOM 487 C CA . LYS A 1 62 ? -14.321 -13.006 -3.234 1.00 93.56 62 LYS A CA 1
ATOM 488 C C . LYS A 1 62 ? -14.659 -12.622 -4.676 1.00 93.56 62 LYS A C 1
ATOM 490 O O . LYS A 1 62 ? -13.844 -12.830 -5.567 1.00 93.56 62 LYS A O 1
ATOM 495 N N . GLY A 1 63 ? -15.813 -11.999 -4.899 1.00 95.69 63 GLY A N 1
ATOM 496 C CA . GLY A 1 63 ? -16.250 -11.515 -6.208 1.00 95.69 63 GLY A CA 1
ATOM 497 C C . GLY A 1 63 ? -15.234 -10.618 -6.933 1.00 95.69 63 GLY A C 1
ATOM 498 O O . GLY A 1 63 ? -14.902 -10.922 -8.082 1.00 95.69 63 GLY A O 1
ATOM 499 N N . PRO A 1 64 ? -14.683 -9.557 -6.303 1.00 94.56 64 PRO A N 1
ATOM 500 C CA . PRO A 1 64 ? -13.656 -8.721 -6.924 1.00 94.56 64 PRO A CA 1
ATOM 501 C C . PRO A 1 64 ? -12.378 -9.493 -7.268 1.00 94.56 64 PRO A C 1
ATOM 503 O O . PRO A 1 64 ? -11.830 -9.289 -8.344 1.00 94.56 64 PRO A O 1
ATOM 506 N N . GLU A 1 65 ? -11.938 -10.416 -6.409 1.00 94.62 65 GLU A N 1
ATOM 507 C CA . GLU A 1 65 ? -10.781 -11.285 -6.669 1.00 94.62 65 GLU A CA 1
ATOM 508 C C . GLU A 1 65 ? -11.026 -12.223 -7.864 1.00 94.62 65 GLU A C 1
ATOM 510 O O . GLU A 1 65 ? -10.199 -12.315 -8.770 1.00 94.62 65 GLU A O 1
ATOM 515 N N . ASP A 1 66 ? -12.171 -12.906 -7.903 1.00 95.31 66 ASP A N 1
ATOM 516 C CA . ASP A 1 66 ? -12.518 -13.796 -9.016 1.00 95.31 66 ASP A CA 1
ATOM 517 C C . ASP A 1 66 ? -12.611 -13.016 -10.329 1.00 95.31 66 ASP A C 1
ATOM 519 O O . ASP A 1 66 ? -12.174 -13.491 -11.385 1.00 95.31 66 ASP A O 1
ATOM 523 N N . LYS A 1 67 ? -13.139 -11.788 -10.270 1.00 95.69 67 LYS A N 1
ATOM 524 C CA . LYS A 1 67 ? -13.185 -10.922 -11.439 1.00 95.69 67 LYS A CA 1
ATOM 525 C C . LYS A 1 67 ? -11.798 -10.443 -11.844 1.00 95.69 67 LYS A C 1
ATOM 527 O O . LYS A 1 67 ? -11.518 -10.505 -13.036 1.00 95.69 67 LYS A O 1
ATOM 532 N N . LEU A 1 68 ? -10.939 -10.054 -10.899 1.00 94.94 68 LEU A N 1
ATOM 533 C CA . LEU A 1 68 ? -9.534 -9.724 -11.146 1.00 94.94 68 LEU A CA 1
ATOM 534 C C . LEU A 1 68 ? -8.841 -10.859 -11.912 1.00 94.94 68 LEU A C 1
ATOM 536 O O . LEU A 1 68 ? -8.298 -10.627 -12.989 1.00 94.94 68 LEU A O 1
ATOM 540 N N . TYR A 1 69 ? -8.936 -12.105 -11.443 1.00 93.56 69 TYR A N 1
ATOM 541 C CA . TYR A 1 69 ? -8.353 -13.229 -12.179 1.00 93.56 69 TYR A CA 1
ATOM 542 C C . TYR A 1 69 ? -8.950 -13.386 -13.580 1.00 93.56 69 TYR A C 1
ATOM 544 O O . TYR A 1 69 ? -8.214 -13.588 -14.547 1.00 93.56 69 TYR A O 1
ATOM 552 N N . SER A 1 70 ? -10.270 -13.256 -13.715 1.00 93.88 70 SER A N 1
ATOM 553 C CA . SER A 1 70 ? -10.950 -13.376 -15.007 1.00 93.88 70 SER A CA 1
ATOM 554 C C . SER A 1 70 ? -10.514 -12.301 -16.012 1.00 93.88 70 SER A C 1
ATOM 556 O O . SER A 1 70 ? -10.366 -12.607 -17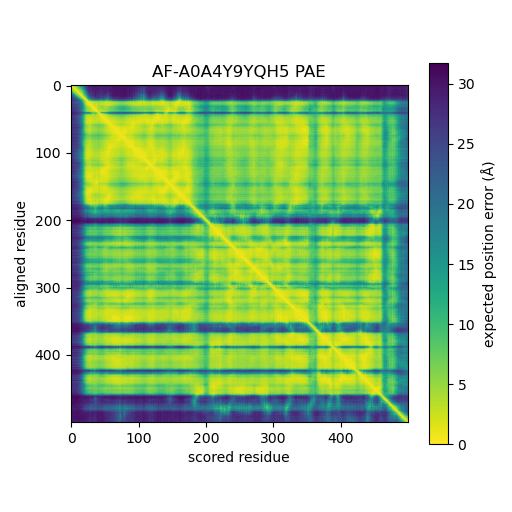.195 1.00 93.88 70 SER A O 1
ATOM 558 N N . VAL A 1 71 ? -10.290 -11.058 -15.569 1.00 91.50 71 VAL A N 1
ATOM 559 C CA . VAL A 1 71 ? -9.905 -9.940 -16.452 1.00 91.50 71 VAL A CA 1
ATOM 560 C C . VAL A 1 71 ? -8.405 -9.856 -16.709 1.00 91.50 71 VAL A C 1
ATOM 562 O O . VAL A 1 71 ? -8.010 -9.281 -17.721 1.00 91.50 71 VAL A O 1
ATOM 565 N N . SER A 1 72 ? -7.582 -10.461 -15.852 1.00 88.38 72 SER A N 1
ATOM 566 C CA . SER A 1 72 ? -6.120 -10.408 -15.963 1.00 88.38 72 SER A CA 1
ATOM 567 C C . SER A 1 72 ? -5.489 -11.667 -16.555 1.00 88.38 72 SER A C 1
ATOM 569 O O . SER A 1 72 ? -4.322 -11.630 -16.919 1.00 88.38 72 SER A O 1
ATOM 571 N N . THR A 1 73 ? -6.226 -12.776 -16.696 1.00 89.19 73 THR A N 1
ATOM 572 C CA . THR A 1 73 ? -5.681 -14.026 -17.263 1.00 89.19 73 THR A CA 1
ATOM 573 C C . THR A 1 73 ? -5.721 -14.011 -18.797 1.00 89.19 73 THR A C 1
ATOM 575 O O . THR A 1 73 ? -6.823 -14.030 -19.363 1.00 89.19 73 THR A O 1
ATOM 578 N N . PRO A 1 74 ? -4.572 -14.049 -19.502 1.00 89.69 74 PRO A N 1
ATOM 579 C CA . PRO A 1 74 ? -4.554 -14.145 -20.959 1.00 89.69 74 PRO A CA 1
ATOM 580 C C . PRO A 1 74 ? -5.327 -15.373 -21.456 1.00 89.69 74 PRO A C 1
ATOM 582 O O . PRO A 1 74 ? -5.228 -16.471 -20.909 1.00 89.69 74 PRO A O 1
ATOM 585 N N . GLY A 1 75 ? -6.139 -15.189 -22.497 1.00 90.94 75 GLY A N 1
ATOM 586 C CA . GLY A 1 75 ? -7.011 -16.242 -23.035 1.00 90.94 75 GLY A CA 1
ATOM 587 C C . GLY A 1 75 ? -8.345 -16.422 -22.297 1.00 90.94 75 GLY A C 1
ATOM 588 O O . GLY A 1 75 ? -9.208 -17.152 -22.791 1.00 90.94 75 GLY A O 1
ATOM 589 N N . SER A 1 76 ? -8.568 -15.730 -21.175 1.00 93.44 76 SER A N 1
ATOM 590 C CA . SER A 1 76 ? -9.902 -15.611 -20.582 1.00 93.44 76 SER A CA 1
ATOM 591 C C . SER A 1 76 ? -10.861 -14.870 -21.532 1.00 93.44 76 SER A C 1
ATOM 593 O O . SER A 1 76 ? -10.470 -13.863 -22.129 1.00 93.44 76 SER A O 1
ATOM 595 N N . PRO A 1 77 ? -12.141 -15.281 -21.652 1.00 95.44 77 PRO A N 1
ATOM 596 C CA . PRO A 1 77 ? -13.164 -14.524 -22.386 1.00 95.44 77 PRO A CA 1
ATOM 597 C C . PRO A 1 77 ? -13.385 -13.092 -21.871 1.00 95.44 77 PRO A C 1
ATOM 599 O O . PRO A 1 77 ? -13.929 -12.251 -22.593 1.00 95.44 77 PRO A O 1
ATOM 602 N N . ASP A 1 78 ? -12.998 -12.843 -20.621 1.00 93.44 78 ASP A N 1
ATOM 603 C CA . ASP A 1 78 ? -13.121 -11.563 -19.932 1.00 93.44 78 ASP A CA 1
ATOM 604 C C . ASP A 1 78 ? -11.812 -10.771 -19.886 1.00 93.44 78 ASP A C 1
ATOM 606 O O . ASP A 1 78 ? -11.801 -9.689 -19.305 1.00 93.44 78 ASP A O 1
ATOM 610 N N . TYR A 1 79 ? -10.731 -11.268 -20.492 1.00 91.81 79 TYR A N 1
ATOM 611 C CA . TYR A 1 79 ? -9.437 -10.591 -20.473 1.00 91.81 79 TYR A CA 1
ATOM 612 C C . TYR A 1 79 ? -9.558 -9.128 -20.945 1.00 91.81 79 TYR A C 1
ATOM 614 O O . TYR A 1 79 ? -10.144 -8.849 -21.997 1.00 91.81 79 TYR A O 1
ATOM 622 N N . GLY A 1 80 ? -9.063 -8.193 -20.129 1.00 87.62 80 GLY A N 1
ATOM 623 C CA . GLY A 1 80 ? -9.157 -6.743 -20.337 1.00 87.62 80 GLY A CA 1
ATOM 624 C C . GLY A 1 80 ? -10.547 -6.120 -20.117 1.00 87.62 80 GLY A C 1
ATOM 625 O O . GLY A 1 80 ? -10.713 -4.918 -20.318 1.00 87.62 80 GLY A O 1
ATOM 626 N N . ARG A 1 81 ? -11.569 -6.895 -19.718 1.00 93.00 81 ARG A N 1
ATOM 627 C CA . ARG A 1 81 ? -12.939 -6.407 -19.453 1.00 93.00 81 ARG A CA 1
ATOM 628 C C . ARG A 1 81 ? -13.142 -6.057 -17.981 1.00 93.00 81 ARG A C 1
ATOM 630 O O . ARG A 1 81 ? -13.922 -6.710 -17.279 1.00 93.00 81 ARG A O 1
ATOM 637 N N . HIS A 1 82 ? -12.422 -5.024 -17.559 1.00 93.00 82 HIS A N 1
ATOM 638 C CA . HIS A 1 82 ? -12.421 -4.478 -16.201 1.00 93.00 82 HIS A CA 1
ATOM 639 C C . HIS A 1 82 ? -13.802 -3.996 -15.744 1.00 93.00 82 HIS A C 1
ATOM 641 O O . HIS A 1 82 ? -14.675 -3.677 -16.554 1.00 93.00 82 HIS A O 1
ATOM 647 N N . LEU A 1 83 ? -13.998 -3.972 -14.428 1.00 94.62 83 LEU A N 1
ATOM 648 C CA . LEU A 1 83 ? -15.213 -3.499 -13.775 1.00 94.62 83 LEU A CA 1
ATOM 649 C C . LEU A 1 83 ? -15.259 -1.971 -13.683 1.00 94.62 83 LEU A C 1
ATOM 651 O O . LEU A 1 83 ? -14.234 -1.315 -13.503 1.00 94.62 83 LEU A O 1
ATOM 655 N N . SER A 1 84 ? -16.471 -1.414 -13.713 1.00 95.31 84 SER A N 1
ATOM 656 C CA . SER A 1 84 ? -16.710 -0.039 -13.267 1.00 95.31 84 SER A CA 1
ATOM 657 C C . SER A 1 84 ? -16.635 0.073 -11.741 1.00 95.31 84 SER A C 1
ATOM 659 O O . SER A 1 84 ? -16.716 -0.925 -11.016 1.00 95.31 84 SER A O 1
ATOM 661 N N . LYS A 1 85 ? -16.539 1.311 -11.250 1.00 95.38 85 LYS A N 1
ATOM 662 C CA . LYS A 1 85 ? -16.608 1.640 -9.824 1.00 95.38 85 LYS A CA 1
ATOM 663 C C . LYS A 1 85 ? -17.850 1.042 -9.154 1.00 95.38 85 LYS A C 1
ATOM 665 O O . LYS A 1 85 ? -17.727 0.298 -8.187 1.00 95.38 85 LYS A O 1
ATOM 670 N N . GLU A 1 86 ? -19.031 1.265 -9.725 1.00 96.00 86 GLU A N 1
ATOM 671 C CA . GLU A 1 86 ? -20.310 0.812 -9.161 1.00 96.00 86 GLU A CA 1
ATOM 672 C C . GLU A 1 86 ? -20.414 -0.716 -9.129 1.00 96.00 86 GLU A C 1
ATOM 674 O O . GLU A 1 86 ? -21.009 -1.289 -8.217 1.00 96.00 86 GLU A O 1
ATOM 679 N N . GLN A 1 87 ? -19.839 -1.397 -10.127 1.00 95.81 87 GLN A N 1
ATOM 680 C CA . GLN A 1 87 ? -19.818 -2.859 -10.161 1.00 95.81 87 GLN A CA 1
ATOM 681 C C . GLN A 1 87 ? -18.957 -3.430 -9.034 1.00 95.81 87 GLN A C 1
ATOM 683 O O . GLN A 1 87 ? -19.360 -4.410 -8.411 1.00 95.81 87 GLN A O 1
ATOM 688 N N . VAL A 1 88 ? -17.802 -2.818 -8.756 1.00 95.56 88 VAL A N 1
ATOM 689 C CA . VAL A 1 88 ? -16.946 -3.202 -7.626 1.00 95.56 88 VAL A CA 1
ATOM 690 C C . VAL A 1 88 ? -17.618 -2.898 -6.295 1.00 95.56 88 VAL A C 1
ATOM 692 O O . VAL A 1 88 ? -17.688 -3.776 -5.436 1.00 95.56 88 VAL A O 1
ATOM 695 N N . GLU A 1 89 ? -18.169 -1.695 -6.133 1.00 95.69 89 GLU A N 1
ATOM 696 C CA . GLU A 1 89 ? -18.891 -1.299 -4.921 1.00 95.69 89 GLU A CA 1
ATOM 697 C C . GLU A 1 89 ? -20.036 -2.264 -4.603 1.00 95.69 89 GLU A C 1
ATOM 699 O O . GLU A 1 89 ? -20.214 -2.647 -3.448 1.00 95.69 89 GLU A O 1
ATOM 704 N N . ALA A 1 90 ? -20.776 -2.722 -5.616 1.00 95.88 90 ALA A N 1
ATOM 705 C CA . ALA A 1 90 ? -21.879 -3.661 -5.436 1.00 95.88 90 ALA A CA 1
ATOM 706 C C . ALA A 1 90 ? -21.448 -5.015 -4.840 1.00 95.88 90 ALA A C 1
ATOM 708 O O . ALA A 1 90 ? -22.246 -5.648 -4.143 1.00 95.88 90 ALA A O 1
ATOM 709 N N . PHE A 1 91 ? -20.208 -5.461 -5.075 1.00 95.75 91 PHE A N 1
ATOM 710 C CA . PHE A 1 91 ? -19.674 -6.659 -4.423 1.00 95.75 91 PHE A CA 1
ATOM 711 C C . PHE A 1 91 ? -19.416 -6.422 -2.935 1.00 95.75 91 PHE A C 1
ATOM 713 O O . PHE A 1 91 ? -19.780 -7.244 -2.092 1.00 95.75 91 PHE A O 1
ATOM 720 N N . VAL A 1 92 ? -18.793 -5.292 -2.598 1.00 95.81 92 VAL A N 1
ATOM 721 C CA . VAL A 1 92 ? -18.222 -5.075 -1.263 1.00 95.81 92 VAL A CA 1
ATOM 722 C C . VAL A 1 92 ? -19.104 -4.261 -0.318 1.00 95.81 92 VAL A C 1
ATOM 724 O O . VAL A 1 92 ? -18.831 -4.247 0.884 1.00 95.81 92 VAL A O 1
ATOM 727 N N . ALA A 1 93 ? -20.170 -3.634 -0.820 1.00 96.12 93 ALA A N 1
ATOM 728 C CA . ALA A 1 93 ? -21.133 -2.891 -0.015 1.00 96.12 93 ALA A CA 1
ATOM 729 C C . ALA A 1 93 ? -21.669 -3.773 1.127 1.00 96.12 93 ALA A C 1
ATOM 731 O O . ALA A 1 93 ? -22.115 -4.898 0.871 1.00 96.12 93 ALA A O 1
ATOM 732 N N . PRO A 1 94 ? -21.642 -3.318 2.393 1.00 96.62 94 PRO A N 1
ATOM 733 C CA . PRO A 1 94 ? -22.140 -4.121 3.496 1.00 96.62 94 PRO A CA 1
ATOM 734 C C . PRO A 1 94 ? -23.641 -4.356 3.356 1.00 96.62 94 PRO A C 1
ATOM 736 O O . PRO A 1 94 ? -24.385 -3.535 2.815 1.00 96.62 94 PRO A O 1
ATOM 739 N N . LYS A 1 95 ? -24.118 -5.465 3.916 1.00 96.50 95 LYS A N 1
ATOM 740 C CA . LYS A 1 95 ? -25.552 -5.752 3.913 1.00 96.50 95 LYS A CA 1
ATOM 741 C C . LYS A 1 95 ? -26.330 -4.686 4.703 1.00 96.50 95 LYS A C 1
ATOM 743 O O . LYS A 1 95 ? -25.829 -4.222 5.734 1.00 96.50 95 LYS A O 1
ATOM 748 N N . PRO A 1 96 ? -27.569 -4.338 4.300 1.00 96.12 96 PRO A N 1
ATOM 749 C CA . PRO A 1 96 ? -28.382 -3.346 5.003 1.00 96.12 96 PRO A CA 1
ATOM 750 C C . PRO A 1 96 ? -28.567 -3.640 6.497 1.00 96.12 96 PRO A C 1
ATOM 752 O O . PRO A 1 96 ? -28.620 -2.708 7.304 1.00 96.12 96 PRO A O 1
ATOM 755 N N . GLU A 1 97 ? -28.628 -4.918 6.888 1.00 96.62 97 GLU A N 1
ATOM 756 C CA . GLU A 1 97 ? -28.672 -5.311 8.297 1.00 96.62 97 GLU A CA 1
ATOM 757 C C . GLU A 1 97 ? -27.394 -4.941 9.065 1.00 96.62 97 GLU A C 1
ATOM 759 O O . GLU A 1 97 ? -27.499 -4.429 10.178 1.00 96.62 97 GLU A O 1
ATOM 764 N N . SER A 1 98 ? -26.206 -5.114 8.470 1.00 97.12 98 SER A N 1
ATOM 765 C CA . SER A 1 98 ? -24.924 -4.734 9.082 1.00 97.12 98 SER A CA 1
ATOM 766 C C . SER A 1 98 ? -24.839 -3.225 9.270 1.00 97.12 98 SER A C 1
ATOM 768 O O . SER A 1 98 ? -24.503 -2.757 10.355 1.00 97.12 98 SER A O 1
ATOM 770 N N . ILE A 1 99 ? -25.217 -2.466 8.238 1.00 95.81 99 ILE A N 1
ATOM 771 C CA . ILE A 1 99 ? -25.264 -0.998 8.277 1.00 95.81 99 ILE A CA 1
ATOM 772 C C . ILE A 1 99 ? -26.194 -0.538 9.406 1.00 95.81 99 ILE A C 1
ATOM 774 O O . ILE A 1 99 ? -25.802 0.245 10.271 1.00 95.81 99 ILE A O 1
ATOM 778 N N . SER A 1 100 ? -27.413 -1.082 9.454 1.00 96.31 100 SER A N 1
ATOM 779 C CA . SER A 1 100 ? -28.414 -0.718 10.463 1.00 96.31 100 SER A CA 1
ATOM 780 C C . SER A 1 100 ? -27.958 -1.053 11.887 1.00 96.31 100 SER A C 1
ATOM 782 O O . SER A 1 100 ? -28.160 -0.249 12.803 1.00 96.31 100 SER A O 1
ATOM 784 N N . ALA A 1 101 ? -27.331 -2.216 12.086 1.00 96.94 101 ALA A N 1
ATOM 785 C CA . ALA A 1 101 ? -26.831 -2.650 13.387 1.00 96.94 101 ALA A CA 1
ATOM 786 C C . ALA A 1 101 ? -25.692 -1.746 13.888 1.00 96.94 101 ALA A C 1
ATOM 788 O O . ALA A 1 101 ? -25.741 -1.262 15.021 1.00 96.94 101 ALA A O 1
ATOM 789 N N . VAL A 1 102 ? -24.713 -1.444 13.028 1.00 96.94 102 VAL A N 1
ATOM 790 C CA . VAL A 1 102 ? -23.567 -0.589 13.374 1.00 96.94 102 VAL A CA 1
ATOM 791 C C . VAL A 1 102 ? -24.004 0.855 13.632 1.00 96.94 102 VAL A C 1
ATOM 793 O O . VAL A 1 102 ? -23.616 1.429 14.649 1.00 96.94 102 VAL A O 1
ATOM 796 N N . HIS A 1 103 ? -24.885 1.433 12.807 1.00 95.94 103 HIS A N 1
ATOM 797 C CA . HIS A 1 103 ? -25.418 2.776 13.072 1.00 95.94 103 HIS A CA 1
ATOM 798 C C . HIS A 1 103 ? -26.231 2.849 14.367 1.00 95.94 103 HIS A C 1
ATOM 800 O O . HIS A 1 103 ? -26.136 3.844 15.089 1.00 95.94 103 HIS A O 1
ATOM 806 N N . SER A 1 104 ? -27.006 1.809 14.691 1.00 95.88 104 SER A N 1
ATOM 807 C CA . SER A 1 104 ? -27.754 1.750 15.954 1.00 95.88 104 SER A CA 1
ATOM 808 C C . SER A 1 104 ? -26.814 1.723 17.162 1.00 95.88 104 SER A C 1
ATOM 810 O O . SER A 1 104 ? -27.062 2.419 18.147 1.00 95.88 104 SER A O 1
ATOM 812 N N . TRP A 1 105 ? -25.713 0.973 17.072 1.00 96.06 105 TRP A N 1
ATOM 813 C CA . TRP A 1 105 ? -24.681 0.907 18.108 1.00 96.06 105 TRP A CA 1
ATOM 814 C C . TRP A 1 105 ? -23.918 2.222 18.286 1.00 96.06 105 TRP A C 1
ATOM 816 O O . TRP A 1 105 ? -23.729 2.678 19.415 1.00 96.06 105 TRP A O 1
ATOM 826 N N . LEU A 1 106 ? -23.529 2.874 17.192 1.00 96.94 106 LEU A N 1
ATOM 827 C CA . LEU A 1 106 ? -22.899 4.196 17.233 1.00 96.94 106 LEU A CA 1
ATOM 828 C C . LEU A 1 106 ? -23.838 5.234 17.862 1.00 96.94 106 LEU A C 1
ATOM 830 O O . LEU A 1 106 ? -23.464 5.950 18.794 1.00 96.94 106 LEU A O 1
ATOM 834 N N . SER A 1 107 ? -25.102 5.238 17.432 1.00 95.94 107 SER A N 1
ATOM 835 C CA . SER A 1 107 ? -26.128 6.154 17.938 1.00 95.94 107 SER A CA 1
ATOM 836 C C . SER A 1 107 ? -26.417 5.943 19.424 1.00 95.94 107 SER A C 1
ATOM 838 O O . SER A 1 107 ? -26.621 6.918 20.147 1.00 95.94 107 SER A O 1
ATOM 840 N N . SER A 1 108 ? -26.392 4.697 19.921 1.00 94.69 108 SER A N 1
ATOM 841 C CA . SER A 1 108 ? -26.606 4.422 21.349 1.00 94.69 108 SER A CA 1
ATOM 842 C C . SER A 1 108 ? -25.501 4.982 22.249 1.00 94.69 108 SER A C 1
ATOM 844 O O . SER A 1 108 ? -25.719 5.118 23.450 1.00 94.69 108 SER A O 1
ATOM 846 N N . HIS A 1 109 ? -24.341 5.313 21.677 1.00 95.12 109 HIS A N 1
ATOM 847 C CA . HIS A 1 109 ? -23.216 5.958 22.356 1.00 95.12 109 HIS A CA 1
ATOM 848 C C . HIS A 1 109 ? -23.076 7.444 21.987 1.00 95.12 109 HIS A C 1
ATOM 850 O O . HIS A 1 109 ? -22.109 8.081 22.397 1.00 95.12 109 HIS A O 1
ATOM 856 N N . ALA A 1 110 ? -24.035 8.003 21.235 1.00 95.75 110 ALA A N 1
ATOM 857 C CA . ALA A 1 110 ? -23.990 9.362 20.693 1.00 95.75 110 ALA A CA 1
ATOM 858 C C . ALA A 1 110 ? -22.730 9.655 19.849 1.00 95.75 110 ALA A C 1
ATOM 860 O O . ALA A 1 110 ? -22.248 10.786 19.813 1.00 95.75 110 ALA A O 1
ATOM 861 N N . ILE A 1 111 ? -22.205 8.637 19.160 1.00 96.56 111 ILE A N 1
ATOM 862 C CA . ILE A 1 111 ? -21.052 8.754 18.264 1.00 96.56 111 ILE A CA 1
ATOM 863 C C . ILE A 1 111 ? -21.565 8.996 16.844 1.00 96.56 111 ILE A C 1
ATOM 865 O O . ILE A 1 111 ? -22.404 8.250 16.339 1.00 96.56 111 ILE A O 1
ATOM 869 N N . SER A 1 112 ? -21.056 10.047 16.203 1.00 94.38 112 SER A N 1
ATOM 870 C CA . SER A 1 112 ? -21.279 10.302 14.776 1.00 94.38 112 SER A CA 1
ATOM 871 C C . SER A 1 112 ? -20.170 9.648 13.962 1.00 94.38 112 SER A C 1
ATOM 873 O O . SER A 1 112 ? -19.021 9.642 14.401 1.00 94.38 112 SER A O 1
ATOM 875 N N . ALA A 1 113 ? -20.518 9.117 12.793 1.00 96.06 113 ALA A N 1
ATOM 876 C CA . ALA A 1 113 ? -19.576 8.467 11.895 1.00 96.06 113 ALA A CA 1
ATOM 877 C C . ALA A 1 113 ? -19.741 8.972 10.462 1.00 96.06 113 ALA A C 1
ATOM 879 O O . ALA A 1 113 ? -20.861 9.262 10.033 1.00 96.06 113 ALA A O 1
ATOM 880 N N . GLU A 1 114 ? -18.633 9.034 9.735 1.00 94.25 114 GLU A N 1
ATOM 881 C CA . GLU A 1 114 ? -18.567 9.417 8.325 1.00 94.25 114 GLU A CA 1
ATOM 882 C C . GLU A 1 114 ? -18.110 8.224 7.487 1.00 94.25 114 GLU A C 1
ATOM 884 O O . GLU A 1 114 ? -17.177 7.526 7.870 1.00 94.25 114 GLU A O 1
ATOM 889 N N . ALA A 1 115 ? -18.760 7.965 6.353 1.00 93.19 115 ALA A N 1
ATOM 890 C CA . ALA A 1 115 ? -18.290 6.938 5.430 1.00 93.19 115 ALA A CA 1
ATOM 891 C C . ALA A 1 115 ? -17.054 7.444 4.678 1.00 93.19 115 ALA A C 1
ATOM 893 O O . ALA A 1 115 ? -17.123 8.472 4.014 1.00 93.19 115 ALA A O 1
ATOM 894 N N . ILE A 1 116 ? -15.949 6.704 4.775 1.00 89.62 116 ILE A N 1
ATOM 895 C CA . ILE A 1 116 ? -14.662 7.059 4.146 1.00 89.62 116 ILE A CA 1
ATOM 896 C C . ILE A 1 116 ? -14.291 6.142 2.977 1.00 89.62 116 ILE A C 1
ATOM 898 O O . ILE A 1 116 ? -13.391 6.448 2.204 1.00 89.62 116 ILE A O 1
ATOM 902 N N . SER A 1 117 ? -14.999 5.022 2.823 1.00 90.81 117 SER A N 1
ATOM 903 C CA . SER A 1 117 ? -14.924 4.169 1.634 1.00 90.81 117 SER A CA 1
ATOM 904 C C . SER A 1 117 ? -16.135 4.407 0.729 1.00 90.81 117 SER A C 1
ATOM 906 O O . SER A 1 117 ? -17.245 4.536 1.262 1.00 90.81 117 SER A O 1
ATOM 908 N N . PRO A 1 118 ? -15.987 4.307 -0.600 1.00 88.69 118 PRO A N 1
ATOM 909 C CA . PRO A 1 118 ? -17.090 4.495 -1.545 1.00 88.69 118 PRO A CA 1
ATOM 910 C C . PRO A 1 118 ? -18.272 3.540 -1.310 1.00 88.69 118 PRO A C 1
ATOM 912 O O . PRO A 1 118 ? -19.426 3.959 -1.306 1.00 88.69 118 PRO A O 1
ATOM 915 N N . ALA A 1 119 ? -18.002 2.268 -0.996 1.00 92.31 119 ALA A N 1
ATOM 916 C CA . ALA A 1 119 ? -19.045 1.275 -0.732 1.00 92.31 119 ALA A CA 1
ATOM 917 C C . ALA A 1 119 ? -19.655 1.360 0.686 1.00 92.31 119 ALA A C 1
ATOM 919 O O . ALA A 1 119 ? -20.467 0.516 1.069 1.00 92.31 119 ALA A O 1
ATOM 920 N N . GLY A 1 120 ? -19.257 2.351 1.495 1.00 92.06 120 GLY A N 1
ATOM 921 C CA . GLY A 1 120 ? -19.750 2.548 2.863 1.00 92.06 120 GLY A CA 1
ATOM 922 C C . GLY A 1 120 ? -19.345 1.457 3.864 1.00 92.06 120 GLY A C 1
ATOM 923 O O . GLY A 1 120 ? -19.934 1.362 4.939 1.00 92.06 120 GLY A O 1
ATOM 924 N N . ASN A 1 121 ? -18.361 0.617 3.531 1.00 92.62 121 ASN A N 1
ATOM 925 C CA . ASN A 1 121 ? -17.856 -0.443 4.402 1.00 92.62 121 ASN A CA 1
ATOM 926 C C . ASN A 1 121 ? -16.781 0.019 5.395 1.00 92.62 121 ASN A C 1
ATOM 928 O O . ASN A 1 121 ? -16.419 -0.760 6.270 1.00 92.62 121 ASN A O 1
ATOM 932 N N . TRP A 1 122 ? -16.271 1.244 5.291 1.00 94.38 122 TRP A N 1
ATOM 933 C CA . TRP A 1 122 ? -15.388 1.869 6.273 1.00 94.38 122 TRP A CA 1
ATOM 934 C C . TRP A 1 122 ? -16.007 3.168 6.767 1.00 94.38 122 TRP A C 1
ATOM 936 O O . TRP A 1 122 ? -16.395 4.029 5.973 1.00 94.38 122 TRP A O 1
ATOM 946 N N . LEU A 1 123 ? -16.071 3.303 8.088 1.00 95.50 123 LEU A N 1
ATOM 947 C CA . LEU A 1 123 ? -16.599 4.479 8.765 1.00 95.50 123 LEU A CA 1
ATOM 948 C C . LEU A 1 123 ? -15.515 5.107 9.642 1.00 95.50 123 LEU A C 1
ATOM 950 O O . LEU A 1 123 ? -14.910 4.393 10.432 1.00 95.50 123 LEU A O 1
ATOM 954 N N . SER A 1 124 ? -15.309 6.418 9.567 1.00 94.81 124 SER A N 1
ATOM 955 C CA . SER A 1 124 ? -14.444 7.170 10.480 1.00 94.81 124 SER A CA 1
ATOM 956 C C . SER A 1 124 ? -15.244 7.756 11.641 1.00 94.81 124 SER A C 1
ATOM 958 O O . SER A 1 124 ? -16.346 8.276 11.448 1.00 94.81 124 SER A O 1
ATOM 960 N N . ILE A 1 125 ? -14.692 7.665 12.851 1.00 96.94 125 ILE A N 1
ATOM 961 C CA . ILE A 1 125 ? -15.223 8.261 14.077 1.00 96.94 125 ILE A CA 1
ATOM 962 C C . ILE A 1 125 ? -14.111 8.985 14.836 1.00 96.94 125 ILE A C 1
ATOM 964 O O . ILE A 1 125 ? -12.986 8.502 14.919 1.00 96.94 125 ILE A O 1
ATOM 968 N N . ASN A 1 126 ? -14.459 10.106 15.465 1.00 96.62 126 ASN A N 1
ATOM 969 C CA . ASN A 1 126 ? -13.574 10.833 16.372 1.00 96.62 126 ASN A CA 1
ATOM 970 C C . ASN A 1 126 ? -14.152 10.778 17.784 1.00 96.62 126 ASN A C 1
ATOM 972 O O . ASN A 1 126 ? -15.234 11.314 18.033 1.00 96.62 126 ASN A O 1
ATOM 976 N N . ILE A 1 127 ? -13.443 10.123 18.701 1.00 97.31 127 ILE A N 1
ATOM 977 C CA . ILE A 1 127 ? -13.877 9.931 20.091 1.00 97.31 127 ILE A CA 1
ATOM 978 C C . ILE A 1 127 ? -12.706 10.107 21.053 1.00 97.31 127 ILE A C 1
ATOM 980 O O . ILE A 1 127 ? -11.555 9.922 20.675 1.00 97.31 127 ILE A O 1
ATOM 984 N N . THR A 1 128 ? -12.970 10.460 22.308 1.00 97.81 128 THR A N 1
ATOM 985 C CA . THR A 1 128 ? -11.903 10.534 23.314 1.00 97.81 128 THR A CA 1
ATOM 986 C C . THR A 1 128 ? -11.447 9.141 23.757 1.00 97.81 128 THR A C 1
ATOM 988 O O . THR A 1 128 ? -12.181 8.164 23.610 1.00 97.81 128 THR A O 1
ATOM 991 N N . VAL A 1 129 ? -10.261 9.034 24.360 1.00 97.31 129 VAL A N 1
ATOM 992 C CA . VAL A 1 129 ? -9.778 7.787 24.984 1.00 97.31 129 VAL A CA 1
ATOM 993 C C . VAL A 1 129 ? -10.784 7.227 25.997 1.00 97.31 129 VAL A C 1
ATOM 995 O O . VAL A 1 129 ? -11.020 6.021 26.015 1.00 97.31 129 VAL A O 1
ATOM 998 N N . ASP A 1 130 ? -11.409 8.079 26.814 1.00 96.75 130 ASP A N 1
ATOM 999 C CA . ASP A 1 130 ? -12.436 7.654 27.777 1.00 96.75 130 ASP A CA 1
ATOM 1000 C C . ASP A 1 130 ? -13.659 7.041 27.080 1.00 96.75 130 ASP A C 1
ATOM 1002 O O . ASP A 1 130 ? -14.104 5.943 27.424 1.00 96.75 130 ASP A O 1
ATOM 1006 N N . GLN A 1 131 ? -14.149 7.706 26.028 1.00 97.44 131 GLN A N 1
ATOM 1007 C CA . GLN A 1 131 ? -15.235 7.185 25.203 1.0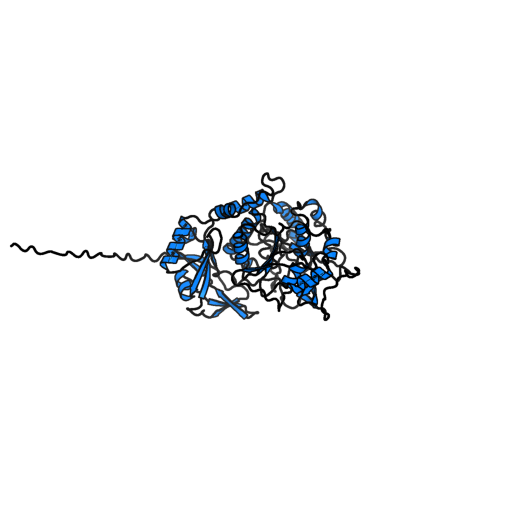0 97.44 131 GLN A CA 1
ATOM 1008 C C . GLN A 1 131 ? -14.838 5.873 24.522 1.00 97.44 131 GLN A C 1
ATOM 1010 O O . GLN A 1 131 ? -15.632 4.940 24.531 1.00 97.44 131 GLN A O 1
ATOM 1015 N N . ALA A 1 132 ? -13.625 5.770 23.974 1.00 97.62 132 ALA A N 1
ATOM 1016 C CA . ALA A 1 132 ? -13.133 4.576 23.290 1.00 97.62 132 ALA A CA 1
ATOM 1017 C C . ALA A 1 132 ? -13.019 3.371 24.230 1.00 97.62 132 ALA A C 1
ATOM 1019 O O . ALA A 1 132 ? -13.475 2.282 23.883 1.00 97.62 132 ALA A O 1
ATOM 1020 N N . ASN A 1 133 ? -12.478 3.571 25.435 1.00 96.94 133 ASN A N 1
ATOM 1021 C CA . ASN A 1 133 ? -12.387 2.526 26.455 1.00 96.94 133 ASN A CA 1
ATOM 1022 C C . ASN A 1 133 ? -13.778 2.004 26.847 1.00 96.94 133 ASN A C 1
ATOM 1024 O O . ASN A 1 133 ? -13.962 0.795 26.975 1.00 96.94 133 ASN A O 1
ATOM 1028 N N . ALA A 1 134 ? -14.772 2.890 26.988 1.00 95.69 134 ALA A N 1
ATOM 1029 C CA . ALA A 1 134 ? -16.149 2.500 27.294 1.00 95.69 134 ALA A CA 1
ATOM 1030 C C . ALA A 1 134 ? -16.875 1.850 26.100 1.00 95.69 134 ALA A C 1
ATOM 1032 O O . ALA A 1 134 ? -17.614 0.883 26.275 1.00 95.69 134 ALA A O 1
ATOM 1033 N N . PHE A 1 135 ? -16.668 2.379 24.893 1.00 96.75 135 PHE A N 1
ATOM 1034 C CA . PHE A 1 135 ? -17.313 1.950 23.651 1.00 96.75 135 PHE A CA 1
ATOM 1035 C C . PHE A 1 135 ? -16.836 0.569 23.189 1.00 96.75 135 PHE A C 1
ATOM 1037 O O . PHE A 1 135 ? -17.640 -0.233 22.710 1.00 96.75 135 PHE A O 1
ATOM 1044 N N . LEU A 1 136 ? -15.543 0.286 23.364 1.00 97.62 136 LEU A N 1
ATOM 1045 C CA . LEU A 1 136 ? -14.889 -0.935 22.897 1.00 97.62 136 LEU A CA 1
ATOM 1046 C C . LEU A 1 136 ? -14.483 -1.890 24.030 1.00 97.62 136 LEU A C 1
ATOM 1048 O O . LEU A 1 136 ? -13.798 -2.867 23.754 1.00 97.62 136 LEU A O 1
ATOM 1052 N N . ASP A 1 137 ? -14.852 -1.621 25.290 1.00 96.81 137 ASP A N 1
ATOM 1053 C CA . ASP A 1 137 ? -14.395 -2.391 26.468 1.00 96.81 137 ASP A CA 1
ATOM 1054 C C . ASP A 1 137 ? -12.889 -2.715 26.377 1.00 96.81 137 ASP A C 1
ATOM 1056 O O . ASP A 1 137 ? -12.457 -3.867 26.267 1.00 96.81 137 ASP A O 1
ATOM 1060 N N . ALA A 1 138 ? -12.107 -1.639 26.280 1.00 96.25 138 ALA A N 1
ATOM 1061 C CA . ALA A 1 138 ? -10.689 -1.653 25.943 1.00 96.25 138 ALA A CA 1
ATOM 1062 C C . ALA A 1 138 ? -9.875 -0.795 26.919 1.00 96.25 138 ALA A C 1
ATOM 1064 O O . ALA A 1 138 ? -10.420 -0.053 27.738 1.00 96.25 138 ALA A O 1
ATOM 1065 N N . GLU A 1 139 ? -8.549 -0.884 26.809 1.00 94.75 139 GLU A N 1
ATOM 1066 C CA . GLU A 1 139 ? -7.619 -0.064 27.587 1.00 94.75 139 GLU A CA 1
ATOM 1067 C C . GLU A 1 139 ? -6.573 0.554 26.655 1.00 94.75 139 GLU A C 1
ATOM 1069 O O . GLU A 1 139 ? -5.551 -0.064 26.334 1.00 94.75 139 GLU A O 1
ATOM 1074 N N . PHE A 1 140 ? -6.847 1.762 26.167 1.00 95.19 140 PHE A N 1
ATOM 1075 C CA . PHE A 1 140 ? -5.901 2.519 25.355 1.00 95.19 140 PHE A CA 1
ATOM 1076 C C . PHE A 1 140 ? -4.761 3.083 26.209 1.00 95.19 140 PHE A C 1
ATOM 1078 O O . PHE A 1 140 ? -4.930 3.498 27.357 1.00 95.19 140 PHE A O 1
ATOM 1085 N N . SER A 1 141 ? -3.552 3.059 25.664 1.00 94.06 141 SER A N 1
ATOM 1086 C CA . SER A 1 141 ? -2.339 3.553 26.313 1.00 94.06 141 SER A CA 1
ATOM 1087 C C . SER A 1 141 ? -1.337 4.037 25.279 1.00 94.06 141 SER A C 1
ATOM 1089 O O . SER A 1 141 ? -1.391 3.644 24.113 1.00 94.06 141 SER A O 1
ATOM 1091 N N . THR A 1 142 ? -0.384 4.850 25.724 1.00 93.38 142 THR A N 1
ATOM 1092 C CA . THR A 1 142 ? 0.695 5.329 24.869 1.00 93.38 142 THR A CA 1
ATOM 1093 C C . THR A 1 142 ? 1.819 4.300 24.845 1.00 93.38 142 THR A C 1
ATOM 1095 O O . THR A 1 142 ? 2.399 3.948 25.881 1.00 93.38 142 THR A O 1
ATOM 1098 N N . PHE A 1 143 ? 2.130 3.835 23.642 1.00 91.31 143 PHE A N 1
ATOM 1099 C CA . PHE A 1 143 ? 3.273 2.994 23.329 1.00 91.31 143 PHE A CA 1
ATOM 1100 C C . PHE A 1 143 ? 4.372 3.874 22.748 1.00 91.31 143 PHE A C 1
ATOM 1102 O O . PHE A 1 143 ? 4.092 4.759 21.942 1.00 91.31 143 PHE A O 1
ATOM 1109 N N . THR A 1 144 ? 5.614 3.655 23.164 1.00 89.81 144 THR A N 1
ATOM 1110 C CA . THR A 1 144 ? 6.772 4.400 22.658 1.00 89.81 144 THR A CA 1
ATOM 1111 C C . THR A 1 144 ? 7.769 3.436 22.053 1.00 89.81 144 THR A C 1
ATOM 1113 O O . THR A 1 144 ? 8.124 2.443 22.690 1.00 89.81 144 THR A O 1
ATOM 1116 N N . HIS A 1 145 ? 8.225 3.743 20.847 1.00 87.06 145 HIS A N 1
ATOM 1117 C CA . HIS A 1 145 ? 9.286 3.000 20.199 1.00 87.06 145 HIS A CA 1
ATOM 1118 C C . HIS A 1 145 ? 10.612 3.260 20.920 1.00 87.06 145 HIS A C 1
ATOM 1120 O O . HIS A 1 145 ? 10.990 4.410 21.157 1.00 87.06 145 HIS A O 1
ATOM 1126 N N . GLN A 1 146 ? 11.314 2.195 21.298 1.00 84.38 146 GLN A N 1
ATOM 1127 C CA . GLN A 1 146 ? 12.478 2.270 22.181 1.00 84.38 146 GLN A CA 1
ATOM 1128 C C . GLN A 1 146 ? 13.665 3.012 21.553 1.00 84.38 146 GLN A C 1
ATOM 1130 O O . GLN A 1 146 ? 14.422 3.651 22.281 1.00 84.38 146 GLN A O 1
ATOM 1135 N N . THR A 1 147 ? 13.839 2.938 20.229 1.00 80.94 147 THR A N 1
ATOM 1136 C CA . THR A 1 147 ? 14.997 3.532 19.536 1.00 80.94 147 THR A CA 1
ATOM 1137 C C . THR A 1 147 ? 14.707 4.922 18.976 1.00 80.94 147 THR A C 1
ATOM 1139 O O . THR A 1 147 ? 15.546 5.810 19.098 1.00 80.94 147 THR A O 1
ATOM 1142 N N . THR A 1 148 ? 13.521 5.141 18.398 1.00 81.50 148 THR A N 1
ATOM 1143 C CA . THR A 1 148 ? 13.160 6.421 17.752 1.00 81.50 148 THR A CA 1
ATOM 1144 C C . THR A 1 148 ? 12.457 7.390 18.701 1.00 81.50 148 THR A C 1
ATOM 1146 O O . THR A 1 148 ? 12.401 8.587 18.429 1.00 81.50 148 THR A O 1
ATOM 1149 N N . GLY A 1 149 ? 11.889 6.899 19.808 1.00 85.12 149 GLY A N 1
ATOM 1150 C CA . GLY A 1 149 ? 11.075 7.701 20.722 1.00 85.12 149 GLY A CA 1
ATOM 1151 C C . GLY A 1 149 ? 9.694 8.081 20.174 1.00 85.12 149 GLY A C 1
ATOM 1152 O O . GLY A 1 149 ? 8.944 8.766 20.876 1.00 85.12 149 GLY A O 1
ATOM 1153 N N . LYS A 1 150 ? 9.330 7.637 18.959 1.00 84.00 150 LYS A N 1
ATOM 1154 C CA . LYS A 1 150 ? 7.997 7.849 18.377 1.00 84.00 150 LYS A CA 1
ATOM 1155 C C . LYS A 1 150 ? 6.924 7.228 19.267 1.00 84.00 150 LYS A C 1
ATOM 1157 O O . LYS A 1 150 ? 7.137 6.183 19.884 1.00 84.00 150 LYS A O 1
ATOM 1162 N N . GLN A 1 151 ? 5.772 7.886 19.353 1.00 88.06 151 GLN A N 1
ATOM 1163 C CA . GLN A 1 151 ? 4.672 7.472 20.220 1.00 88.06 151 GLN A CA 1
ATOM 1164 C C . GLN A 1 151 ? 3.405 7.203 19.421 1.00 88.06 151 GLN A C 1
ATOM 1166 O O . GLN A 1 151 ? 3.103 7.915 18.469 1.00 88.06 151 GLN A O 1
ATOM 1171 N N . ALA A 1 152 ? 2.633 6.217 19.866 1.00 89.69 152 ALA A N 1
ATOM 1172 C CA . ALA A 1 152 ? 1.323 5.909 19.318 1.00 89.69 152 ALA A CA 1
ATOM 1173 C C . ALA A 1 152 ? 0.367 5.461 20.425 1.00 89.69 152 ALA A C 1
ATOM 1175 O O . ALA A 1 152 ? 0.764 4.773 21.367 1.00 89.69 152 ALA A O 1
ATOM 1176 N N . VAL A 1 153 ? -0.907 5.829 20.303 1.00 92.88 153 VAL A N 1
ATOM 1177 C CA . VAL A 1 153 ? -1.955 5.393 21.232 1.00 92.88 153 VAL A CA 1
ATOM 1178 C C . VAL A 1 153 ? -2.617 4.135 20.674 1.00 92.88 153 VAL A C 1
ATOM 1180 O O . VAL A 1 153 ? -3.128 4.144 19.554 1.00 92.88 153 VAL A O 1
ATOM 1183 N N . ARG A 1 154 ? -2.551 3.031 21.422 1.00 93.38 154 ARG A N 1
ATOM 1184 C CA . ARG A 1 154 ? -3.036 1.697 21.017 1.00 93.38 154 ARG A CA 1
ATOM 1185 C C . ARG A 1 154 ? -3.638 0.959 22.208 1.00 93.38 154 ARG A C 1
ATOM 1187 O O . ARG A 1 154 ? -3.523 1.416 23.343 1.00 93.38 154 ARG A O 1
ATOM 1194 N N . THR A 1 155 ? -4.236 -0.201 21.963 1.00 94.06 155 THR A N 1
ATOM 1195 C CA . THR A 1 155 ? -4.668 -1.134 23.010 1.00 94.06 155 THR A CA 1
ATOM 1196 C C . THR A 1 155 ? -4.221 -2.556 22.676 1.00 94.06 155 THR A C 1
ATOM 1198 O O . THR A 1 155 ? -3.974 -2.872 21.520 1.00 94.06 155 THR A O 1
ATOM 1201 N N . LEU A 1 156 ? -4.096 -3.431 23.675 1.00 93.62 156 LEU A N 1
ATOM 1202 C CA . LEU A 1 156 ? -3.733 -4.837 23.447 1.00 93.62 156 LEU A CA 1
ATOM 1203 C C . LEU A 1 156 ? -4.944 -5.721 23.144 1.00 93.62 156 LEU A C 1
ATOM 1205 O O . LEU A 1 156 ? -4.787 -6.822 22.624 1.00 93.62 156 LEU A O 1
ATOM 1209 N N . SER A 1 157 ? -6.153 -5.263 23.451 1.00 95.88 157 SER A N 1
ATOM 1210 C CA . SER A 1 157 ? -7.382 -5.969 23.111 1.00 95.88 157 SER A CA 1
ATOM 1211 C C . SER A 1 157 ? -8.560 -5.022 23.130 1.00 95.88 157 SER A C 1
ATOM 1213 O O . SER A 1 157 ? -8.586 -4.085 23.926 1.00 95.88 157 SER A O 1
ATOM 1215 N N . TYR A 1 158 ? -9.563 -5.332 22.326 1.00 97.44 158 TYR A N 1
ATOM 1216 C CA . TYR A 1 158 ? -10.848 -4.664 22.400 1.00 97.44 158 TYR A CA 1
ATOM 1217 C C . TYR A 1 158 ? -11.981 -5.646 22.121 1.00 97.44 158 TYR A C 1
ATOM 1219 O O . TYR A 1 158 ? -11.797 -6.716 21.528 1.00 97.44 158 TYR A O 1
ATOM 1227 N N . SER A 1 159 ? -13.165 -5.262 22.562 1.00 97.69 159 SER A N 1
ATOM 1228 C CA . SER A 1 159 ? -14.396 -6.009 22.402 1.00 97.69 159 SER A CA 1
ATOM 1229 C C . SER A 1 159 ? -15.446 -5.174 21.683 1.00 97.69 159 SER A C 1
ATOM 1231 O O . SER A 1 159 ? -15.420 -3.947 21.657 1.00 97.69 159 SER A O 1
ATOM 1233 N N . VAL A 1 160 ? -16.422 -5.863 21.117 1.00 97.25 160 VAL A N 1
ATOM 1234 C CA . VAL A 1 160 ? -17.634 -5.263 20.559 1.00 97.25 160 VAL A CA 1
ATOM 1235 C C . VAL A 1 160 ? -18.845 -6.005 21.122 1.00 97.25 160 VAL A C 1
ATOM 1237 O O . VAL A 1 160 ? -18.692 -7.133 21.606 1.00 97.25 160 VAL A O 1
ATOM 1240 N N . PRO A 1 161 ? -20.055 -5.425 21.088 1.00 96.75 161 PRO A N 1
ATOM 1241 C CA . PRO A 1 161 ? -21.276 -6.175 21.363 1.00 96.75 161 PRO A CA 1
ATOM 1242 C C . PRO A 1 161 ? -21.309 -7.499 20.585 1.00 96.75 161 PRO A C 1
ATOM 1244 O O . PRO A 1 161 ? -20.997 -7.539 19.395 1.00 96.75 161 PRO A O 1
ATOM 1247 N N . ALA A 1 162 ? -21.654 -8.602 21.252 1.00 95.75 162 ALA A N 1
ATOM 1248 C CA . ALA A 1 162 ? -21.570 -9.947 20.679 1.00 95.75 162 ALA A CA 1
ATOM 1249 C C . ALA A 1 162 ? -22.421 -10.122 19.408 1.00 95.75 162 ALA A C 1
ATOM 1251 O O . ALA A 1 162 ? -22.075 -10.918 18.538 1.00 95.75 162 ALA A O 1
ATOM 1252 N N . ASP A 1 163 ? -23.510 -9.365 19.290 1.00 94.75 163 ASP A N 1
ATOM 1253 C CA . ASP A 1 163 ? -24.375 -9.292 18.115 1.00 94.75 163 ASP A CA 1
ATOM 1254 C C . ASP A 1 163 ? -23.737 -8.555 16.927 1.00 94.75 163 ASP A C 1
ATOM 1256 O O . ASP A 1 163 ? -24.084 -8.841 15.786 1.00 94.75 163 ASP A O 1
ATOM 1260 N N . LEU A 1 164 ? -22.749 -7.683 17.154 1.00 96.12 164 LEU A N 1
ATOM 1261 C CA . LEU A 1 164 ? -22.013 -6.985 16.091 1.00 96.12 164 LEU A CA 1
ATOM 1262 C C . LEU A 1 164 ? -20.831 -7.768 15.527 1.00 96.12 164 LEU A C 1
ATOM 1264 O O . LEU A 1 164 ? -20.296 -7.389 14.486 1.00 96.12 164 LEU A O 1
ATOM 1268 N N . LYS A 1 165 ? -20.441 -8.879 16.158 1.00 93.50 165 LYS A N 1
ATOM 1269 C CA . LYS A 1 165 ? -19.268 -9.660 15.744 1.00 93.50 165 LYS A CA 1
ATOM 1270 C C . LYS A 1 165 ? -19.349 -10.155 14.293 1.00 93.50 165 LYS A C 1
ATOM 1272 O O . LYS A 1 165 ? -18.332 -10.290 13.630 1.00 93.50 165 LYS A O 1
ATOM 1277 N N . ALA A 1 166 ? -20.560 -10.422 13.799 1.00 94.69 166 ALA A N 1
ATOM 1278 C CA . ALA A 1 166 ? -20.799 -10.849 12.418 1.00 94.69 166 ALA A CA 1
ATOM 1279 C C . ALA A 1 166 ? -20.912 -9.681 11.416 1.00 94.69 166 ALA A C 1
ATOM 1281 O O . ALA A 1 166 ? -20.974 -9.913 10.211 1.00 94.69 166 ALA A O 1
ATOM 1282 N N . HIS A 1 167 ? -20.975 -8.441 11.905 1.00 96.69 167 HIS A N 1
ATOM 1283 C CA . HIS A 1 167 ? -21.164 -7.232 11.101 1.00 96.69 167 HIS A CA 1
ATOM 1284 C C . HIS A 1 167 ? -19.876 -6.413 10.953 1.00 96.69 167 HIS A C 1
ATOM 1286 O O . HIS A 1 167 ? -19.766 -5.621 10.017 1.00 96.69 167 HIS A O 1
ATOM 1292 N N . LEU A 1 168 ? -18.909 -6.617 11.851 1.00 96.19 168 LEU A N 1
ATOM 1293 C CA . LEU A 1 168 ? -17.639 -5.903 11.899 1.00 96.19 168 LEU A CA 1
ATOM 1294 C C . LEU A 1 168 ? -16.472 -6.827 11.557 1.00 96.19 168 LEU A C 1
ATOM 1296 O O . LEU A 1 168 ? -16.339 -7.913 12.120 1.00 96.19 168 LEU A O 1
ATOM 1300 N N . SER A 1 169 ? -15.602 -6.351 10.672 1.00 95.00 169 SER A N 1
ATOM 1301 C CA . SER A 1 169 ? -14.311 -6.974 10.394 1.00 95.00 169 SER A CA 1
ATOM 1302 C C . SER A 1 169 ? -13.323 -6.601 11.502 1.00 95.00 169 SER A C 1
ATOM 1304 O O . SER A 1 169 ? -12.821 -7.475 12.207 1.00 95.00 169 SER A O 1
ATOM 1306 N N . PHE A 1 170 ? -13.100 -5.301 11.712 1.00 95.62 170 PHE A N 1
ATOM 1307 C CA . PHE A 1 170 ? -12.199 -4.774 12.740 1.00 95.62 170 PHE A CA 1
ATOM 1308 C C . PHE A 1 170 ? -12.473 -3.291 13.033 1.00 95.62 170 PHE A C 1
ATOM 1310 O O . PHE A 1 170 ? -13.201 -2.616 12.302 1.00 95.62 170 PHE A O 1
ATOM 1317 N N . VAL A 1 171 ? -11.854 -2.782 14.097 1.00 96.50 171 VAL A N 1
ATOM 1318 C CA . VAL A 1 171 ? -11.730 -1.354 14.408 1.00 96.50 171 VAL A CA 1
ATOM 1319 C C . VAL A 1 171 ? -10.245 -1.005 14.440 1.00 96.50 171 VAL A C 1
ATOM 1321 O O . VAL A 1 171 ? -9.467 -1.682 15.106 1.00 96.50 171 VAL A O 1
ATOM 1324 N N . HIS A 1 172 ? -9.836 0.040 13.730 1.00 92.25 172 HIS A N 1
ATOM 1325 C CA . HIS A 1 172 ? -8.443 0.467 13.587 1.00 92.25 172 HIS A CA 1
ATOM 1326 C C . HIS A 1 172 ? -8.309 1.966 13.896 1.00 92.25 172 HIS A C 1
ATOM 1328 O O . HIS A 1 172 ? -9.235 2.692 13.589 1.00 92.25 172 HIS A O 1
ATOM 1334 N N . PRO A 1 173 ? -7.196 2.478 14.439 1.00 91.44 173 PRO A N 1
ATOM 1335 C CA . PRO A 1 173 ? -6.097 1.747 15.049 1.00 91.44 173 PRO A CA 1
ATOM 1336 C C . PRO A 1 173 ? -6.458 1.249 16.457 1.00 91.44 173 PRO A C 1
ATOM 1338 O O . PRO A 1 173 ? -6.854 2.018 17.328 1.00 91.44 173 PRO A O 1
ATOM 1341 N N . THR A 1 174 ? -6.284 -0.052 16.702 1.00 93.88 174 THR A N 1
ATOM 1342 C CA . THR A 1 174 ? -6.510 -0.681 18.018 1.00 93.88 174 THR A CA 1
ATOM 1343 C C . THR A 1 174 ? -5.310 -1.538 18.422 1.00 93.88 174 THR A C 1
ATOM 1345 O O . THR A 1 174 ? -4.385 -1.024 19.046 1.00 93.88 174 THR A O 1
ATOM 1348 N N . VAL A 1 175 ? -5.308 -2.818 18.041 1.00 91.94 175 VAL A N 1
ATOM 1349 C CA . VAL A 1 175 ? -4.273 -3.820 18.346 1.00 91.94 175 VAL A CA 1
ATOM 1350 C C . VAL A 1 175 ? -3.139 -3.848 17.331 1.00 91.94 175 VAL A C 1
ATOM 1352 O O . VAL A 1 175 ? -2.102 -4.456 17.592 1.00 91.94 175 VAL A O 1
ATOM 1355 N N . ALA A 1 176 ? -3.344 -3.209 16.177 1.00 87.25 176 ALA A N 1
ATOM 1356 C CA . ALA A 1 176 ? -2.341 -3.096 15.132 1.00 87.25 176 ALA A CA 1
ATOM 1357 C C . ALA A 1 176 ? -1.094 -2.379 15.655 1.00 87.25 176 ALA A C 1
ATOM 1359 O O . ALA A 1 176 ? -1.210 -1.359 16.354 1.00 87.25 176 ALA A O 1
ATOM 1360 N N . SER A 1 177 ? 0.084 -2.888 15.285 1.00 81.75 177 SER A N 1
ATOM 1361 C CA . SER A 1 177 ? 1.337 -2.187 15.543 1.00 81.75 177 SER A CA 1
ATOM 1362 C C . SER A 1 177 ? 1.252 -0.767 14.964 1.00 81.75 177 SER A C 1
ATOM 1364 O O . SER A 1 177 ? 0.561 -0.538 13.967 1.00 81.75 177 SER A O 1
ATOM 1366 N N . PRO A 1 178 ? 1.873 0.241 15.593 1.00 76.56 178 PRO A N 1
ATOM 1367 C CA . PRO A 1 178 ? 2.128 1.503 14.922 1.00 76.56 178 PRO A CA 1
ATOM 1368 C C . PRO A 1 178 ? 3.000 1.201 13.710 1.00 76.56 178 PRO A C 1
ATOM 1370 O O . PRO A 1 178 ? 4.156 0.816 13.851 1.00 76.56 178 PRO A O 1
ATOM 1373 N N . ILE A 1 179 ? 2.386 1.282 12.539 1.00 68.44 179 ILE A N 1
ATOM 1374 C CA . ILE A 1 179 ? 3.034 0.965 11.285 1.00 68.44 179 ILE A CA 1
ATOM 1375 C C . ILE A 1 179 ? 3.984 2.126 10.980 1.00 68.44 179 ILE A C 1
ATOM 1377 O O . ILE A 1 179 ? 3.538 3.256 10.784 1.00 68.44 179 ILE A O 1
ATOM 1381 N N . GLU A 1 180 ? 5.288 1.866 10.995 1.00 62.25 180 GLU A N 1
ATOM 1382 C CA . GLU A 1 180 ? 6.267 2.789 10.430 1.00 62.25 180 GLU A CA 1
ATOM 1383 C C . GLU A 1 180 ? 6.536 2.337 9.002 1.00 62.25 180 GLU A C 1
ATOM 1385 O O . GLU A 1 180 ? 6.953 1.201 8.801 1.00 62.25 180 GLU A O 1
ATOM 1390 N N . SER A 1 181 ? 6.273 3.201 8.018 1.00 60.12 181 SER A N 1
ATOM 1391 C CA . SER A 1 181 ? 6.673 2.920 6.642 1.00 60.12 181 SER A CA 1
ATOM 1392 C C . SER A 1 181 ? 8.171 2.709 6.586 1.00 60.12 181 SER A C 1
ATOM 1394 O O . SER A 1 181 ? 8.945 3.513 7.114 1.00 60.12 181 SER A O 1
ATOM 1396 N N . VAL A 1 182 ? 8.564 1.621 5.943 1.00 54.38 182 VAL A N 1
ATOM 1397 C CA . VAL A 1 182 ? 9.954 1.264 5.768 1.00 54.38 182 VAL A CA 1
ATOM 1398 C C . VAL A 1 182 ? 10.321 1.292 4.279 1.00 54.38 182 VAL A C 1
ATOM 1400 O O . VAL A 1 182 ? 9.527 0.842 3.452 1.00 54.38 182 VAL A O 1
ATOM 1403 N N . GLY A 1 183 ? 11.500 1.840 3.944 1.00 54.03 183 GLY A N 1
ATOM 1404 C CA . GLY A 1 183 ? 12.057 1.815 2.579 1.00 54.03 183 GLY A CA 1
ATOM 1405 C C . GLY A 1 183 ? 12.356 3.174 1.934 1.00 54.03 183 GLY A C 1
ATOM 1406 O O . GLY A 1 183 ? 11.996 3.366 0.786 1.00 54.03 183 GLY A O 1
ATOM 1407 N N . SER A 1 184 ? 12.996 4.125 2.629 1.00 56.19 184 SER A N 1
ATOM 1408 C CA . SER A 1 184 ? 13.504 5.334 1.948 1.00 56.19 184 SER A CA 1
ATOM 1409 C C . SER A 1 184 ? 14.888 5.077 1.347 1.00 56.19 184 SER A C 1
ATOM 1411 O O . SER A 1 184 ? 15.685 4.371 1.975 1.00 56.19 184 SER A O 1
ATOM 1413 N N . PRO A 1 185 ? 15.225 5.672 0.189 1.00 59.31 185 PRO A N 1
ATOM 1414 C CA . PRO A 1 185 ? 16.489 5.430 -0.476 1.00 59.31 185 PRO A CA 1
ATOM 1415 C C . PRO A 1 185 ? 17.616 6.047 0.352 1.00 59.31 185 PRO A C 1
ATOM 1417 O O . PRO A 1 185 ? 17.409 6.988 1.122 1.00 59.31 185 PRO A O 1
ATOM 1420 N N . VAL A 1 186 ? 18.843 5.561 0.174 1.00 63.62 186 VAL A N 1
ATOM 1421 C CA . VAL A 1 186 ? 20.011 6.202 0.779 1.00 63.62 186 VAL A CA 1
ATOM 1422 C C . VAL A 1 186 ? 20.725 7.028 -0.276 1.00 63.62 186 VAL A C 1
ATOM 1424 O O . VAL A 1 186 ? 21.257 6.525 -1.268 1.00 63.62 186 VAL A O 1
ATOM 1427 N N . VAL A 1 187 ? 20.805 8.334 -0.038 1.00 68.12 187 VAL A N 1
ATOM 1428 C CA . VAL A 1 187 ? 21.665 9.179 -0.859 1.00 68.12 187 VAL A CA 1
ATOM 1429 C C . VAL A 1 187 ? 23.128 8.909 -0.516 1.00 68.12 187 VAL A C 1
ATOM 1431 O O . VAL A 1 187 ? 23.657 9.427 0.470 1.00 68.12 187 VAL A O 1
ATOM 1434 N N . VAL A 1 188 ? 23.802 8.121 -1.354 1.00 72.31 188 VAL A N 1
ATOM 1435 C CA . VAL A 1 188 ? 25.215 7.761 -1.160 1.00 72.31 188 VAL A CA 1
ATOM 1436 C C . VAL A 1 188 ? 26.168 8.862 -1.601 1.00 72.31 188 VAL A C 1
ATOM 1438 O O . VAL A 1 188 ? 27.271 8.989 -1.065 1.00 72.31 188 VAL A O 1
ATOM 1441 N N . SER A 1 189 ? 25.748 9.707 -2.543 1.00 78.44 189 SER A N 1
ATOM 1442 C CA . SER A 1 189 ? 26.486 10.921 -2.872 1.00 78.44 189 SER A CA 1
ATOM 1443 C C . SER A 1 189 ? 25.565 12.034 -3.364 1.00 78.44 189 SER A C 1
ATOM 1445 O O . SER A 1 189 ? 24.601 11.793 -4.085 1.00 78.44 189 SER A O 1
ATOM 1447 N N . LYS A 1 190 ? 25.878 13.278 -2.979 1.00 80.25 190 LYS A N 1
ATOM 1448 C CA . LYS A 1 190 ? 25.284 14.494 -3.550 1.00 80.25 190 LYS A CA 1
ATOM 1449 C C . LYS A 1 190 ? 26.380 15.367 -4.135 1.00 80.25 190 LYS A C 1
ATOM 1451 O O . LYS A 1 190 ? 27.397 15.639 -3.487 1.00 80.25 190 LYS A O 1
ATOM 1456 N N . SER A 1 191 ? 26.156 15.840 -5.352 1.00 79.44 191 SER A N 1
ATOM 1457 C CA . SER A 1 191 ? 26.998 16.846 -5.981 1.00 79.44 191 SER A CA 1
ATOM 1458 C C . SER A 1 191 ? 26.960 18.152 -5.188 1.00 79.44 191 SER A C 1
ATOM 1460 O O . SER A 1 191 ? 25.943 18.533 -4.616 1.00 79.44 191 SER A O 1
ATOM 1462 N N . LYS A 1 192 ? 28.076 18.887 -5.193 1.00 78.19 192 LYS A N 1
ATOM 1463 C CA . LYS A 1 192 ? 28.129 20.273 -4.689 1.00 78.19 192 LYS A CA 1
ATOM 1464 C C . LYS A 1 192 ? 27.691 21.297 -5.737 1.00 78.19 192 LYS A C 1
ATOM 1466 O O . LYS A 1 192 ? 27.603 22.485 -5.437 1.00 78.19 192 LYS A O 1
ATOM 1471 N N . LYS A 1 193 ? 27.508 20.860 -6.984 1.00 76.12 193 LYS A N 1
ATOM 1472 C CA . LYS A 1 193 ? 27.137 21.704 -8.115 1.00 76.12 193 LYS A CA 1
ATOM 1473 C C . LYS A 1 193 ? 25.641 21.565 -8.367 1.00 76.12 193 LYS A C 1
ATOM 1475 O O . LYS A 1 193 ? 25.152 20.447 -8.513 1.00 76.12 193 LYS A O 1
ATOM 1480 N N . GLN A 1 194 ? 24.964 22.705 -8.483 1.00 79.50 194 GLN A N 1
ATOM 1481 C CA . GLN A 1 194 ? 23.570 22.757 -8.911 1.00 79.50 194 GLN A CA 1
ATOM 1482 C C . GLN A 1 194 ? 23.403 22.141 -10.296 1.00 79.50 194 GLN A C 1
ATOM 1484 O O . GLN A 1 194 ? 24.157 22.448 -11.229 1.00 79.50 194 GLN A O 1
ATOM 1489 N N . ALA A 1 195 ? 22.405 21.274 -10.404 1.00 78.88 195 ALA A N 1
ATOM 1490 C CA . ALA A 1 195 ? 21.869 20.850 -11.674 1.00 78.88 195 ALA A CA 1
ATOM 1491 C C . ALA A 1 195 ? 21.069 22.018 -12.252 1.00 78.88 195 ALA A C 1
ATOM 1493 O O . ALA A 1 195 ? 20.241 22.631 -11.583 1.00 78.88 195 ALA A O 1
ATOM 1494 N N . THR A 1 196 ? 21.355 22.369 -13.497 1.00 72.88 196 THR A N 1
ATOM 1495 C CA . THR A 1 196 ? 20.649 23.433 -14.209 1.00 72.88 196 THR A CA 1
ATOM 1496 C C . THR A 1 196 ? 20.088 22.868 -15.492 1.00 72.88 196 THR A C 1
ATOM 1498 O O . THR A 1 196 ? 20.773 22.089 -16.150 1.00 72.88 196 THR A O 1
ATOM 1501 N N . LEU A 1 197 ? 18.896 23.321 -15.876 1.00 64.06 197 LEU A N 1
ATOM 1502 C CA . LEU A 1 197 ? 18.295 23.027 -17.173 1.00 64.06 197 LEU A CA 1
ATOM 1503 C C . LEU A 1 197 ? 19.290 23.326 -18.305 1.00 64.06 197 LEU A C 1
ATOM 1505 O O . LEU A 1 197 ? 19.665 24.479 -18.527 1.00 64.06 197 LEU A O 1
ATOM 1509 N N . THR A 1 198 ? 19.715 22.293 -19.027 1.00 60.66 198 THR A N 1
ATOM 1510 C CA . THR A 1 198 ? 20.565 22.418 -20.214 1.00 60.66 198 THR A CA 1
ATOM 1511 C C . THR A 1 198 ? 19.756 22.069 -21.453 1.00 60.66 198 THR A C 1
ATOM 1513 O O . THR A 1 198 ? 19.245 20.967 -21.561 1.00 60.66 198 THR A O 1
ATOM 1516 N N . SER A 1 199 ? 19.678 22.968 -22.438 1.00 46.41 199 SER A N 1
ATOM 1517 C CA . SER A 1 199 ? 18.950 22.738 -23.700 1.00 46.41 199 SER A CA 1
ATOM 1518 C C . SER A 1 199 ? 19.693 21.833 -24.700 1.00 46.41 199 SER A C 1
ATOM 1520 O O . SER A 1 199 ? 19.410 21.860 -25.896 1.00 46.41 199 SER A O 1
ATOM 1522 N N . SER A 1 200 ? 20.699 21.094 -24.239 1.00 49.28 200 SER A N 1
ATOM 1523 C CA . SER A 1 200 ? 21.504 20.175 -25.036 1.00 49.28 200 SER A CA 1
ATOM 1524 C C . SER A 1 200 ? 21.823 18.952 -24.187 1.00 49.28 200 SER A C 1
ATOM 1526 O O . SER A 1 200 ? 22.467 19.105 -23.148 1.00 49.28 200 SER A O 1
ATOM 1528 N N . SER A 1 201 ? 21.395 17.773 -24.647 1.00 47.16 201 SER A N 1
ATOM 1529 C CA . SER A 1 201 ? 21.777 16.484 -24.064 1.00 47.16 201 SER A CA 1
ATOM 1530 C C . SER A 1 201 ? 23.303 16.431 -23.930 1.00 47.16 201 SER A C 1
ATOM 1532 O O . SER A 1 201 ? 23.992 16.668 -24.933 1.00 47.16 201 SER A O 1
ATOM 1534 N N . PRO A 1 202 ? 23.863 16.156 -22.741 1.00 50.16 202 PR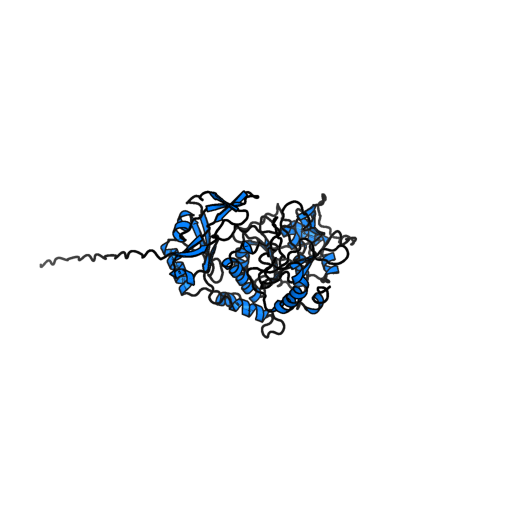O A N 1
ATOM 1535 C CA . PRO A 1 202 ? 25.274 15.821 -22.630 1.00 50.16 202 PRO A CA 1
ATOM 1536 C C . PRO A 1 202 ? 25.570 14.646 -23.570 1.00 50.16 202 PRO A C 1
ATOM 1538 O O . PRO A 1 202 ? 24.779 13.708 -23.666 1.00 50.16 202 PRO A O 1
ATOM 1541 N N . ALA A 1 203 ? 26.671 14.722 -24.321 1.00 46.12 203 ALA A N 1
ATOM 1542 C CA . ALA A 1 203 ? 27.144 13.576 -25.085 1.00 46.12 203 ALA A CA 1
ATOM 1543 C C . ALA A 1 203 ? 27.460 12.437 -24.101 1.00 46.12 203 ALA A C 1
ATOM 1545 O O . ALA A 1 203 ? 28.145 12.660 -23.104 1.00 46.12 203 ALA A O 1
ATOM 1546 N N . ALA A 1 204 ? 26.895 11.263 -24.378 1.00 50.38 204 ALA A N 1
ATOM 1547 C CA . ALA A 1 204 ? 26.878 10.090 -23.520 1.00 50.38 204 ALA A CA 1
ATOM 1548 C C . ALA A 1 204 ? 28.277 9.479 -23.327 1.00 50.38 204 ALA A C 1
ATOM 1550 O O . ALA A 1 204 ? 28.702 8.647 -24.120 1.00 50.38 204 ALA A O 1
ATOM 1551 N N . ASP A 1 205 ? 28.951 9.866 -22.246 1.00 52.44 205 ASP A N 1
ATOM 1552 C CA . ASP A 1 205 ? 30.025 9.083 -21.617 1.00 52.44 205 ASP A CA 1
ATOM 1553 C C . ASP A 1 205 ? 29.540 8.567 -20.242 1.00 52.44 205 ASP A C 1
ATOM 1555 O O . ASP A 1 205 ? 30.287 8.549 -19.265 1.00 52.44 205 ASP A O 1
ATOM 1559 N N . TYR A 1 206 ? 28.257 8.195 -20.130 1.00 62.84 206 TYR A N 1
ATOM 1560 C CA . TYR A 1 206 ? 27.721 7.584 -18.912 1.00 62.84 206 TYR A CA 1
ATOM 1561 C C . TYR A 1 206 ? 28.140 6.118 -18.859 1.00 62.84 206 TYR A C 1
ATOM 1563 O O . TYR A 1 206 ? 27.798 5.324 -19.738 1.00 62.84 206 TYR A O 1
ATOM 1571 N N . ILE A 1 207 ? 28.878 5.746 -17.818 1.00 74.31 207 ILE A N 1
ATOM 1572 C CA . ILE A 1 207 ? 29.144 4.345 -17.515 1.00 74.31 207 ILE A CA 1
ATOM 1573 C C . ILE A 1 207 ? 27.965 3.869 -16.676 1.00 74.31 207 ILE A C 1
ATOM 1575 O O . ILE A 1 207 ? 27.908 4.164 -15.487 1.00 74.31 207 ILE A O 1
ATOM 1579 N N . CYS A 1 208 ? 27.032 3.123 -17.276 1.00 78.31 208 CYS A N 1
ATOM 1580 C CA . CYS A 1 208 ? 25.833 2.659 -16.572 1.00 78.31 208 CYS A CA 1
ATOM 1581 C C . CYS A 1 208 ? 26.152 1.892 -15.283 1.00 78.31 208 CYS A C 1
ATOM 1583 O O . CYS A 1 208 ? 25.345 1.906 -14.365 1.00 78.31 208 CYS A O 1
ATOM 1585 N N . ALA A 1 209 ? 27.319 1.249 -15.170 1.00 76.06 209 ALA A N 1
ATOM 1586 C CA . ALA A 1 209 ? 27.763 0.621 -13.922 1.00 76.06 209 ALA A CA 1
ATOM 1587 C C . ALA A 1 209 ? 27.955 1.635 -12.769 1.00 76.06 209 ALA A C 1
ATOM 1589 O O . ALA A 1 209 ? 27.638 1.326 -11.626 1.00 76.06 209 ALA A O 1
ATOM 1590 N N . GLU A 1 210 ? 28.410 2.854 -13.063 1.00 78.06 210 GLU A N 1
ATOM 1591 C CA . GLU A 1 210 ? 28.693 3.903 -12.072 1.00 78.06 210 GLU A CA 1
ATOM 1592 C C . GLU A 1 210 ? 27.514 4.867 -11.865 1.00 78.06 210 GLU A C 1
ATOM 1594 O O . GLU A 1 210 ? 27.292 5.327 -10.748 1.00 78.06 210 GLU A O 1
ATOM 1599 N N . GLU A 1 211 ? 26.757 5.155 -12.926 1.00 79.62 211 GLU A N 1
ATOM 1600 C CA . GLU A 1 211 ? 25.619 6.081 -12.931 1.00 79.62 211 GLU A CA 1
ATOM 1601 C C . GLU A 1 211 ? 24.488 5.488 -13.781 1.00 79.62 211 GLU A C 1
ATOM 1603 O O . GLU A 1 211 ? 24.533 5.493 -15.014 1.00 79.62 211 GLU A O 1
ATOM 1608 N N . PHE A 1 212 ? 23.466 4.950 -13.121 1.00 80.06 212 PHE A N 1
ATOM 1609 C CA . PHE A 1 212 ? 22.280 4.406 -13.760 1.00 80.06 212 PHE A CA 1
ATOM 1610 C C . PHE A 1 212 ? 21.265 5.523 -14.016 1.00 80.06 212 PHE A C 1
ATOM 1612 O O . PHE A 1 212 ? 20.692 6.109 -13.098 1.00 80.06 212 PHE A O 1
ATOM 1619 N N . THR A 1 213 ? 21.083 5.847 -15.292 1.00 79.44 213 THR A N 1
ATOM 1620 C CA . THR A 1 213 ? 20.168 6.885 -15.785 1.00 79.44 213 THR A CA 1
ATOM 1621 C C . THR A 1 213 ? 18.980 6.244 -16.503 1.00 79.44 213 THR A C 1
ATOM 1623 O O . THR A 1 213 ? 19.012 5.053 -16.816 1.00 79.44 213 THR A O 1
ATOM 1626 N N . SER A 1 214 ? 17.960 7.026 -16.859 1.00 75.50 214 SER A N 1
ATOM 1627 C CA . SER A 1 214 ? 16.857 6.529 -17.696 1.00 75.50 214 SER A CA 1
ATOM 1628 C C . SER A 1 214 ? 17.329 5.999 -19.057 1.00 75.50 214 SER A C 1
ATOM 1630 O O . SER A 1 214 ? 16.809 5.005 -19.551 1.00 75.50 214 SER A O 1
ATOM 1632 N N . THR A 1 215 ? 18.386 6.574 -19.643 1.00 77.56 215 THR A N 1
ATOM 1633 C CA . THR A 1 215 ? 19.005 6.023 -20.861 1.00 77.56 215 THR A CA 1
ATOM 1634 C C . THR A 1 215 ? 19.618 4.643 -20.615 1.00 77.56 215 THR A C 1
ATOM 1636 O O . THR A 1 215 ? 19.482 3.755 -21.452 1.00 77.56 215 THR A O 1
ATOM 1639 N N . CYS A 1 216 ? 20.239 4.426 -19.452 1.00 80.06 216 CYS A N 1
ATOM 1640 C CA . CYS A 1 216 ? 20.745 3.105 -19.081 1.00 80.06 216 CYS A CA 1
ATOM 1641 C C . CYS A 1 216 ? 19.618 2.078 -18.937 1.00 80.06 216 CYS A C 1
ATOM 1643 O O . CYS A 1 216 ? 19.775 0.956 -19.411 1.00 80.06 216 CYS A O 1
ATOM 1645 N N . ALA A 1 217 ? 18.488 2.460 -18.333 1.00 78.00 217 ALA A N 1
ATOM 1646 C CA . ALA A 1 217 ? 17.300 1.612 -18.252 1.00 78.00 217 ALA A CA 1
ATOM 1647 C C . ALA A 1 217 ? 16.755 1.255 -19.644 1.00 78.00 217 ALA A C 1
ATOM 1649 O O . ALA A 1 217 ? 16.466 0.091 -19.922 1.00 78.00 217 ALA A O 1
ATOM 1650 N N . GLN A 1 218 ? 16.695 2.230 -20.557 1.00 76.88 218 GLN A N 1
ATOM 1651 C CA . GLN A 1 218 ? 16.280 2.011 -21.946 1.00 76.88 218 GLN A CA 1
ATOM 1652 C C . GLN A 1 218 ? 17.168 1.021 -22.687 1.00 76.88 218 GLN A C 1
ATOM 1654 O O . GLN A 1 218 ? 16.658 0.080 -23.299 1.00 76.88 218 GLN A O 1
ATOM 1659 N N . ASP A 1 219 ? 18.483 1.195 -22.592 1.00 79.88 219 ASP A N 1
ATOM 1660 C CA . ASP A 1 219 ? 19.442 0.317 -23.256 1.00 79.88 219 ASP A CA 1
ATOM 1661 C C . ASP A 1 219 ? 19.449 -1.092 -22.646 1.00 79.88 219 ASP A C 1
ATOM 1663 O O . ASP A 1 219 ? 19.502 -2.084 -23.376 1.00 79.88 219 ASP A O 1
ATOM 1667 N N . MET A 1 220 ? 19.374 -1.190 -21.316 1.00 80.12 220 MET A N 1
ATOM 1668 C CA . MET A 1 220 ? 19.458 -2.457 -20.595 1.00 80.12 220 MET A CA 1
ATOM 1669 C C . MET A 1 220 ? 18.182 -3.293 -20.717 1.00 80.12 220 MET A C 1
ATOM 1671 O O . MET A 1 220 ? 18.252 -4.479 -21.036 1.00 80.12 220 MET A O 1
ATOM 1675 N N . TYR A 1 221 ? 17.020 -2.679 -20.492 1.00 79.12 221 TYR A N 1
ATOM 1676 C CA . TYR A 1 221 ? 15.729 -3.372 -20.456 1.00 79.12 221 TYR A CA 1
ATOM 1677 C C . TYR A 1 221 ? 14.975 -3.311 -21.789 1.00 79.12 221 TYR A C 1
ATOM 1679 O O . TYR A 1 221 ? 13.880 -3.859 -21.926 1.00 79.12 221 TYR A O 1
ATOM 1687 N N . GLY A 1 222 ? 15.563 -2.679 -22.810 1.00 79.69 222 GLY A N 1
ATOM 1688 C CA . GLY A 1 222 ? 14.950 -2.537 -24.129 1.00 79.69 222 GLY A CA 1
ATOM 1689 C C . GLY A 1 222 ? 13.710 -1.642 -24.114 1.00 79.69 222 GLY A C 1
ATOM 1690 O O . GLY A 1 222 ? 12.793 -1.851 -24.916 1.00 79.69 222 GLY A O 1
ATOM 1691 N N . ILE A 1 223 ? 13.663 -0.667 -23.201 1.00 74.88 223 ILE A N 1
ATOM 1692 C CA . ILE A 1 223 ? 12.561 0.290 -23.106 1.00 74.88 223 ILE A CA 1
ATOM 1693 C C . ILE A 1 223 ? 12.663 1.256 -24.295 1.00 74.88 223 ILE A C 1
ATOM 1695 O O . ILE A 1 223 ? 13.737 1.797 -24.570 1.00 74.88 223 ILE A O 1
ATOM 1699 N N . PRO A 1 224 ? 11.576 1.493 -25.051 1.00 74.88 224 PRO A N 1
ATOM 1700 C CA . PRO A 1 224 ? 11.649 2.392 -26.192 1.00 74.88 224 PRO A CA 1
ATOM 1701 C C . PRO A 1 224 ? 11.959 3.833 -25.762 1.00 74.88 224 PRO A C 1
ATOM 1703 O O . PRO A 1 224 ? 11.240 4.411 -24.964 1.00 74.88 224 PRO A O 1
ATOM 1706 N N . ALA A 1 225 ? 12.916 4.498 -26.409 1.00 72.12 225 ALA A N 1
ATOM 1707 C CA . ALA A 1 225 ? 13.175 5.929 -26.181 1.00 72.12 225 ALA A CA 1
ATOM 1708 C C . ALA A 1 225 ? 12.039 6.864 -26.674 1.00 72.12 225 ALA A C 1
ATOM 1710 O O . ALA A 1 225 ? 12.167 8.086 -26.665 1.00 72.12 225 ALA A O 1
ATOM 1711 N N . THR A 1 226 ? 10.941 6.309 -27.205 1.00 71.50 226 THR A N 1
ATOM 1712 C CA . THR A 1 226 ? 9.823 7.093 -27.741 1.00 71.50 226 THR A CA 1
ATOM 1713 C C . THR A 1 226 ? 8.789 7.335 -26.660 1.00 71.50 226 THR A C 1
ATOM 1715 O O . THR A 1 226 ? 8.120 6.402 -26.233 1.00 71.50 226 THR A O 1
ATOM 1718 N N . THR A 1 227 ? 8.574 8.600 -26.320 1.00 69.81 227 THR A N 1
ATOM 1719 C CA . THR A 1 227 ? 7.574 9.012 -25.337 1.00 69.81 227 THR A CA 1
ATOM 1720 C C . THR A 1 227 ? 6.159 8.557 -25.696 1.00 69.81 227 THR A C 1
ATOM 1722 O O . THR A 1 227 ? 5.679 8.706 -26.830 1.00 69.81 227 THR A O 1
ATOM 1725 N N . ALA A 1 228 ? 5.468 8.053 -24.677 1.00 68.00 228 ALA A N 1
ATOM 1726 C CA . ALA A 1 228 ? 4.059 7.714 -24.697 1.00 68.00 228 ALA A CA 1
ATOM 1727 C C . ALA A 1 228 ? 3.183 8.862 -25.216 1.00 68.00 228 ALA A C 1
ATOM 1729 O O . ALA A 1 228 ? 3.167 9.963 -24.667 1.00 68.00 228 ALA A O 1
ATOM 1730 N N . LYS A 1 229 ? 2.379 8.600 -26.251 1.00 69.44 229 LYS A N 1
ATOM 1731 C CA . LYS A 1 229 ? 1.423 9.592 -26.784 1.00 69.44 229 LYS A CA 1
ATOM 1732 C C . LYS A 1 229 ? 0.006 9.423 -26.244 1.00 69.44 229 LYS A C 1
ATOM 1734 O O . LYS A 1 229 ? -0.837 10.290 -26.483 1.00 69.44 229 LYS A O 1
ATOM 1739 N N . GLN A 1 230 ? -0.276 8.323 -25.544 1.00 70.81 230 GLN A N 1
ATOM 1740 C CA . GLN A 1 230 ? -1.597 8.071 -24.976 1.00 70.81 230 GLN A CA 1
ATOM 1741 C C . GLN A 1 230 ? -1.836 8.976 -23.775 1.00 70.81 230 GLN A C 1
ATOM 1743 O O . GLN A 1 230 ? -1.295 8.783 -22.692 1.00 70.81 230 GLN A O 1
ATOM 1748 N N . THR A 1 231 ? -2.662 9.994 -23.987 1.00 71.44 231 THR A N 1
ATOM 1749 C CA . THR A 1 231 ? -2.973 10.993 -22.956 1.00 71.44 231 THR A CA 1
ATOM 1750 C C . THR A 1 231 ? -3.935 10.485 -21.886 1.00 71.44 231 THR A C 1
ATOM 1752 O O . THR A 1 231 ? -4.026 11.108 -20.832 1.00 71.44 231 THR A O 1
ATOM 1755 N N . SER A 1 232 ? -4.618 9.364 -22.144 1.00 74.12 232 SER A N 1
ATOM 1756 C CA . SER A 1 232 ? -5.463 8.663 -21.175 1.00 74.12 232 SER A CA 1
ATOM 1757 C C . SER A 1 232 ? -4.666 7.848 -20.159 1.00 74.12 232 SER A C 1
ATOM 1759 O O . SER A 1 232 ? -5.214 7.527 -19.112 1.00 74.12 232 SER A O 1
ATOM 1761 N N . ASN A 1 233 ? -3.398 7.522 -20.444 1.00 72.19 233 ASN A N 1
ATOM 1762 C CA . ASN A 1 233 ? -2.572 6.755 -19.518 1.00 72.19 233 ASN A CA 1
ATOM 1763 C C . ASN A 1 233 ? -2.204 7.629 -18.317 1.00 72.19 233 ASN A C 1
ATOM 1765 O O . ASN A 1 233 ? -1.651 8.725 -18.468 1.00 72.19 233 ASN A O 1
ATOM 1769 N N . ARG A 1 234 ? -2.516 7.138 -17.119 1.00 77.38 234 ARG A N 1
ATOM 1770 C CA . ARG A 1 234 ? -2.241 7.818 -15.853 1.00 77.38 234 ARG A CA 1
ATOM 1771 C C . ARG A 1 234 ? -1.483 6.882 -14.922 1.00 77.38 234 ARG A C 1
ATOM 1773 O O . ARG A 1 234 ? -1.894 5.745 -14.710 1.00 77.38 234 ARG A O 1
ATOM 1780 N N . ILE A 1 235 ? -0.414 7.408 -14.343 1.00 76.94 235 ILE A N 1
ATOM 1781 C CA . ILE A 1 235 ? 0.354 6.777 -13.272 1.00 76.94 235 ILE A CA 1
ATOM 1782 C C . ILE A 1 235 ? 0.144 7.631 -12.024 1.00 76.94 235 ILE A C 1
ATOM 1784 O O . ILE A 1 235 ? 0.194 8.864 -12.115 1.00 76.94 235 ILE A O 1
ATOM 1788 N N . ALA A 1 236 ? -0.123 6.976 -10.899 1.00 80.81 236 ALA A N 1
ATOM 1789 C CA . ALA A 1 236 ? -0.161 7.575 -9.578 1.00 80.81 236 ALA A CA 1
ATOM 1790 C C . ALA A 1 236 ? 1.001 7.049 -8.737 1.00 80.81 236 ALA A C 1
ATOM 1792 O O . ALA A 1 236 ? 1.267 5.850 -8.709 1.00 80.81 236 ALA A O 1
ATOM 1793 N N . ILE A 1 237 ? 1.658 7.960 -8.029 1.00 79.38 237 ILE A N 1
ATOM 1794 C CA . ILE A 1 237 ? 2.718 7.644 -7.072 1.00 79.38 237 ILE A CA 1
ATOM 1795 C C . ILE A 1 237 ? 2.185 7.932 -5.674 1.00 79.38 237 ILE A C 1
ATOM 1797 O O . ILE A 1 237 ? 1.707 9.046 -5.432 1.00 79.38 237 ILE A O 1
ATOM 1801 N N . SER A 1 238 ? 2.270 6.960 -4.767 1.00 79.50 238 SER A N 1
ATOM 1802 C CA . SER A 1 238 ? 1.998 7.186 -3.345 1.00 79.50 238 SER A CA 1
ATOM 1803 C C . SER A 1 238 ? 3.194 7.840 -2.657 1.00 79.50 238 SER A C 1
ATOM 1805 O O . SER A 1 238 ? 4.311 7.342 -2.788 1.00 79.50 238 SER A O 1
ATOM 1807 N N . GLY A 1 239 ? 2.966 8.900 -1.884 1.00 77.06 239 GLY A N 1
ATOM 1808 C CA . GLY A 1 239 ? 3.981 9.516 -1.026 1.00 77.06 239 GLY A CA 1
ATOM 1809 C C . GLY A 1 239 ? 3.572 9.516 0.446 1.00 77.06 239 GLY A C 1
ATOM 1810 O O . GLY A 1 239 ? 2.443 9.898 0.766 1.00 77.06 239 GLY A O 1
ATOM 1811 N N . PHE A 1 240 ? 4.512 9.151 1.325 1.00 76.06 240 PHE A N 1
ATOM 1812 C CA . PHE A 1 240 ? 4.371 9.170 2.788 1.00 76.06 240 PHE A CA 1
ATOM 1813 C C . PHE A 1 240 ? 5.634 9.733 3.469 1.00 76.06 240 PHE A C 1
ATOM 1815 O O . PHE A 1 240 ? 6.684 9.884 2.849 1.00 76.06 240 PHE A O 1
ATOM 1822 N N . GLY A 1 241 ? 5.561 10.005 4.776 1.00 72.44 241 GLY A N 1
ATOM 1823 C CA . GLY A 1 241 ? 6.754 10.197 5.617 1.00 72.44 241 GLY A CA 1
ATOM 1824 C C . GLY A 1 241 ? 7.649 11.386 5.245 1.00 72.44 241 GLY A C 1
ATOM 1825 O O . GLY A 1 241 ? 8.860 11.218 5.158 1.00 72.44 241 GLY A O 1
ATOM 1826 N N . ASP A 1 242 ? 7.062 12.568 5.027 1.00 77.62 242 ASP A N 1
ATOM 1827 C CA . ASP A 1 242 ? 7.762 13.823 4.682 1.00 77.62 242 ASP A CA 1
ATOM 1828 C C . ASP A 1 242 ? 8.609 13.764 3.392 1.00 77.62 242 ASP A C 1
ATOM 1830 O O . ASP A 1 242 ? 9.489 14.592 3.163 1.00 77.62 242 ASP A O 1
ATOM 1834 N N . GLN A 1 243 ? 8.311 12.806 2.512 1.00 78.81 243 GLN A N 1
ATOM 1835 C CA . GLN A 1 243 ? 8.932 12.667 1.199 1.00 78.81 243 GLN A CA 1
ATOM 1836 C C . GLN A 1 243 ? 8.111 13.413 0.143 1.00 78.81 243 GLN A C 1
ATOM 1838 O O . GLN A 1 243 ? 7.138 12.893 -0.410 1.00 78.81 243 GLN A O 1
ATOM 1843 N N . TRP A 1 244 ? 8.471 14.669 -0.114 1.00 86.06 244 TRP A N 1
ATOM 1844 C CA . TRP A 1 244 ? 7.673 15.557 -0.961 1.00 86.06 244 TRP A CA 1
ATOM 1845 C C . TRP A 1 244 ? 8.179 15.629 -2.400 1.00 86.06 244 TRP A C 1
ATOM 1847 O O . TRP A 1 244 ? 9.372 15.770 -2.661 1.00 86.06 244 TRP A O 1
ATOM 1857 N N . ALA A 1 245 ? 7.246 15.560 -3.345 1.00 87.50 245 ALA A N 1
ATOM 1858 C CA . ALA A 1 245 ? 7.519 15.701 -4.769 1.00 87.50 245 ALA A CA 1
ATOM 1859 C C . ALA A 1 245 ? 7.957 17.134 -5.100 1.00 87.50 245 ALA A C 1
ATOM 1861 O O . ALA A 1 245 ? 7.426 18.072 -4.519 1.00 87.50 245 ALA A O 1
ATOM 1862 N N . SER A 1 246 ? 8.844 17.343 -6.078 1.00 90.75 246 SER A N 1
ATOM 1863 C CA . SER A 1 246 ? 9.289 18.691 -6.477 1.00 90.75 246 SER A CA 1
ATOM 1864 C C . SER A 1 246 ? 9.111 18.956 -7.964 1.00 90.75 246 SER A C 1
ATOM 1866 O O . SER A 1 246 ? 9.654 18.261 -8.823 1.00 90.75 246 SER A O 1
ATOM 1868 N N . GLN A 1 247 ? 8.348 20.006 -8.274 1.00 90.94 247 GLN A N 1
ATOM 1869 C CA . GLN A 1 247 ? 8.084 20.413 -9.650 1.00 90.94 247 GLN A CA 1
ATOM 1870 C C . GLN A 1 247 ? 9.352 20.921 -10.349 1.00 90.94 247 GLN A C 1
ATOM 1872 O O . GLN A 1 247 ? 9.508 20.704 -11.553 1.00 90.94 247 GLN A O 1
ATOM 1877 N N . SER A 1 248 ? 10.258 21.577 -9.615 1.00 91.38 248 SER A N 1
ATOM 1878 C CA . SER A 1 248 ? 11.530 22.047 -10.169 1.00 91.38 248 SER A CA 1
ATOM 1879 C C . SER A 1 248 ? 12.481 20.893 -10.451 1.00 91.38 248 SER A C 1
ATOM 1881 O O . SER A 1 248 ? 13.094 20.869 -11.515 1.00 91.38 248 SER A O 1
ATOM 1883 N N . ASP A 1 249 ? 12.575 19.921 -9.543 1.00 90.38 249 ASP A N 1
ATOM 1884 C CA . ASP A 1 249 ? 13.510 18.803 -9.685 1.00 90.38 249 ASP A CA 1
ATOM 1885 C C . ASP A 1 249 ? 13.119 17.902 -10.861 1.00 90.38 249 ASP A C 1
ATOM 1887 O O . ASP A 1 249 ? 13.977 17.537 -11.663 1.00 90.38 249 ASP A O 1
ATOM 1891 N N . VAL A 1 250 ? 11.817 17.647 -11.048 1.00 88.06 250 VAL A N 1
ATOM 1892 C CA . VAL A 1 250 ? 11.297 16.922 -12.221 1.00 88.06 250 VAL A CA 1
ATOM 1893 C C . VAL A 1 250 ? 11.604 17.654 -13.524 1.00 88.06 250 VAL A C 1
ATOM 1895 O O . VAL A 1 250 ? 12.047 17.029 -14.483 1.00 88.06 250 VAL A O 1
ATOM 1898 N N . GLN A 1 251 ? 11.419 18.977 -13.572 1.00 88.44 251 GLN A N 1
ATOM 1899 C CA . GLN A 1 251 ? 11.737 19.759 -14.770 1.00 88.44 251 GLN A CA 1
ATOM 1900 C C . GLN A 1 251 ? 13.233 19.737 -15.082 1.00 88.44 251 GLN A C 1
ATOM 1902 O O . GLN A 1 251 ? 13.606 19.581 -16.242 1.00 88.44 251 GLN A O 1
ATOM 1907 N N . ILE A 1 252 ? 14.091 19.879 -14.065 1.00 88.81 252 ILE A N 1
ATOM 1908 C CA . ILE A 1 252 ? 15.547 19.822 -14.235 1.00 88.81 252 ILE A CA 1
ATOM 1909 C C . ILE A 1 252 ? 15.960 18.440 -14.746 1.00 88.81 252 ILE A C 1
ATOM 1911 O O . ILE A 1 252 ? 16.675 18.370 -15.745 1.00 88.81 252 ILE A O 1
ATOM 1915 N N . PHE A 1 253 ? 15.484 17.366 -14.109 1.00 86.50 253 PHE A N 1
ATOM 1916 C CA . PHE A 1 253 ? 15.781 15.996 -14.522 1.00 86.50 253 PHE A CA 1
ATOM 1917 C C . PHE A 1 253 ? 15.327 15.740 -15.962 1.00 86.50 253 PHE A C 1
ATOM 1919 O O . PHE A 1 253 ? 16.136 15.342 -16.800 1.00 86.50 253 PHE A O 1
ATOM 1926 N N . ALA A 1 254 ? 14.065 16.045 -16.281 1.00 84.62 254 ALA A N 1
ATOM 1927 C CA . ALA A 1 254 ? 13.533 15.873 -17.626 1.00 84.62 254 ALA A CA 1
ATOM 1928 C C . ALA A 1 254 ? 14.311 16.721 -18.642 1.00 84.62 254 ALA A C 1
ATOM 1930 O O . ALA A 1 254 ? 14.721 16.216 -19.673 1.00 84.62 254 ALA A O 1
ATOM 1931 N N . GLY A 1 255 ? 14.636 17.979 -18.343 1.00 85.19 255 GLY A N 1
ATOM 1932 C CA . GLY A 1 255 ? 15.442 18.810 -19.241 1.00 85.19 255 GLY A CA 1
ATOM 1933 C C . GLY A 1 255 ? 16.833 18.242 -19.559 1.00 85.19 255 GLY A C 1
ATOM 1934 O O . GLY A 1 255 ? 17.365 18.535 -20.628 1.00 85.19 255 GLY A O 1
ATOM 1935 N N . ILE A 1 256 ? 17.416 17.440 -18.660 1.00 82.81 256 ILE A N 1
ATOM 1936 C CA . ILE A 1 256 ? 18.728 16.805 -18.845 1.00 82.81 256 ILE A CA 1
ATOM 1937 C C . ILE A 1 256 ? 18.601 15.470 -19.592 1.00 82.81 256 ILE A C 1
ATOM 1939 O O . ILE A 1 256 ? 19.310 15.274 -20.580 1.00 82.81 256 ILE A O 1
ATOM 1943 N N . TYR A 1 257 ? 17.714 14.578 -19.137 1.00 79.62 257 TYR A N 1
ATOM 1944 C CA . TYR A 1 257 ? 17.643 13.182 -19.599 1.00 79.62 257 TYR A CA 1
ATOM 1945 C C . TYR A 1 257 ? 16.515 12.908 -20.612 1.00 79.62 257 TYR A C 1
ATOM 1947 O O . TYR A 1 257 ? 16.623 11.988 -21.414 1.00 79.62 257 TYR A O 1
ATOM 1955 N N . HIS A 1 258 ? 15.467 13.737 -20.637 1.00 78.56 258 HIS A N 1
ATOM 1956 C CA . HIS A 1 258 ? 14.317 13.649 -21.553 1.00 78.56 258 HIS A CA 1
ATOM 1957 C C . HIS A 1 258 ? 13.957 15.035 -22.107 1.00 78.56 258 HIS A C 1
ATOM 1959 O O . HIS A 1 258 ? 12.927 15.611 -21.745 1.00 78.56 258 HIS A O 1
ATOM 1965 N N . PRO A 1 259 ? 14.810 15.645 -22.946 1.00 79.81 259 PRO A N 1
ATOM 1966 C CA . PRO A 1 259 ? 14.641 17.035 -23.363 1.00 79.81 259 PRO A CA 1
ATOM 1967 C C . PRO A 1 259 ? 13.342 17.302 -24.141 1.00 79.81 259 PRO A C 1
ATOM 1969 O O . PRO A 1 259 ? 12.949 18.457 -24.279 1.00 79.81 259 PRO A O 1
ATOM 1972 N N . ASP A 1 260 ? 12.647 16.274 -24.633 1.00 79.12 260 ASP A N 1
ATOM 1973 C CA . ASP A 1 260 ? 11.291 16.366 -25.189 1.00 79.12 260 ASP A CA 1
ATOM 1974 C C . ASP A 1 260 ? 10.198 16.562 -24.117 1.00 79.12 260 ASP A C 1
ATOM 1976 O O . ASP A 1 260 ? 9.124 17.083 -24.421 1.00 79.12 260 ASP A O 1
ATOM 1980 N N . LEU A 1 261 ? 10.504 16.220 -22.865 1.00 78.88 261 LEU A N 1
ATOM 1981 C CA . LEU A 1 261 ? 9.686 16.356 -21.661 1.00 78.88 261 LEU A CA 1
ATOM 1982 C C . LEU A 1 261 ? 10.178 17.475 -20.724 1.00 78.88 261 LEU A C 1
ATOM 1984 O O . LEU A 1 261 ? 9.780 17.526 -19.566 1.00 78.88 261 LEU A O 1
ATOM 1988 N N . TYR A 1 262 ? 11.010 18.413 -21.188 1.00 80.69 262 TYR A N 1
ATOM 1989 C CA . TYR A 1 262 ? 11.573 19.486 -20.343 1.00 80.69 262 TYR A CA 1
ATOM 1990 C C . TYR A 1 262 ? 10.522 20.355 -19.617 1.00 80.69 262 TYR A C 1
ATOM 1992 O O . TYR A 1 262 ? 10.835 21.047 -18.649 1.00 80.69 262 TYR A O 1
ATOM 2000 N N . ASN A 1 263 ? 9.284 20.368 -20.115 1.00 81.25 263 ASN A N 1
ATOM 2001 C CA . ASN A 1 263 ? 8.145 21.076 -19.537 1.00 81.25 263 ASN A CA 1
ATOM 2002 C C . ASN A 1 263 ? 7.180 20.144 -18.786 1.00 81.25 263 ASN A C 1
ATOM 2004 O O . ASN A 1 263 ? 6.045 20.547 -18.526 1.00 81.25 263 ASN A O 1
ATOM 2008 N N . ALA A 1 264 ? 7.602 18.916 -18.471 1.00 78.88 264 ALA A N 1
ATOM 2009 C CA . ALA A 1 264 ? 6.804 17.955 -17.733 1.00 78.88 264 ALA A CA 1
ATOM 2010 C C . ALA A 1 264 ? 6.381 18.524 -16.374 1.00 78.88 264 ALA A C 1
ATOM 2012 O O . ALA A 1 264 ? 7.143 19.177 -15.652 1.00 78.88 264 ALA A O 1
ATOM 2013 N N . THR A 1 265 ? 5.124 18.271 -16.035 1.00 84.19 265 THR A N 1
ATOM 2014 C CA . THR A 1 265 ? 4.502 18.682 -14.779 1.00 84.19 265 THR A CA 1
ATOM 2015 C C . THR A 1 265 ? 3.656 17.552 -14.246 1.00 84.19 265 THR A C 1
ATOM 2017 O O . THR A 1 265 ? 3.061 16.813 -15.030 1.00 84.19 265 THR A O 1
ATOM 2020 N N . PHE A 1 266 ? 3.510 17.503 -12.930 1.00 86.75 266 PHE A N 1
ATOM 2021 C CA . PHE A 1 266 ? 2.600 16.584 -12.265 1.00 86.75 266 PHE A CA 1
ATOM 2022 C C . PHE A 1 266 ? 1.598 17.364 -11.410 1.00 86.75 266 PHE A C 1
ATOM 2024 O O . PHE A 1 266 ? 1.838 18.491 -10.978 1.00 86.75 266 PHE A O 1
ATOM 2031 N N . SER A 1 267 ? 0.436 16.760 -11.191 1.00 89.19 267 SER A N 1
ATOM 2032 C CA . SER A 1 267 ? -0.549 17.222 -10.213 1.00 89.19 267 SER A CA 1
ATOM 2033 C C . SER A 1 267 ? -0.305 16.537 -8.876 1.00 89.19 267 SER A C 1
ATOM 2035 O O . SER A 1 267 ? 0.119 15.387 -8.864 1.00 89.19 267 SER A O 1
ATOM 2037 N N . VAL A 1 268 ? -0.585 17.222 -7.767 1.00 88.69 268 VAL A N 1
ATOM 2038 C CA . VAL A 1 268 ? -0.527 16.624 -6.428 1.00 88.69 268 VAL A CA 1
ATOM 2039 C C . VAL A 1 268 ? -1.913 16.615 -5.823 1.00 88.69 268 VAL A C 1
ATOM 2041 O O . VAL A 1 268 ? -2.571 17.654 -5.760 1.00 88.69 268 VAL A O 1
ATOM 2044 N N . GLU A 1 269 ? -2.329 15.451 -5.351 1.00 90.00 269 GLU A N 1
ATOM 2045 C CA . GLU A 1 269 ? -3.534 15.288 -4.557 1.00 90.00 269 GLU A CA 1
ATOM 2046 C C . GLU A 1 269 ? -3.163 15.027 -3.101 1.00 90.00 269 GLU A C 1
ATOM 2048 O O . GLU A 1 269 ? -2.394 14.117 -2.789 1.00 90.00 269 GLU A O 1
ATOM 2053 N N . LEU A 1 270 ? -3.702 15.863 -2.217 1.00 89.88 270 LEU A N 1
ATOM 2054 C CA . LEU A 1 270 ? -3.498 15.760 -0.779 1.00 89.88 270 LEU A CA 1
ATOM 2055 C C . LEU A 1 270 ? -4.640 14.939 -0.191 1.00 89.88 270 LEU A C 1
ATOM 2057 O O . LEU A 1 270 ? -5.799 15.352 -0.246 1.00 89.88 270 LEU A O 1
ATOM 2061 N N . VAL A 1 271 ? -4.303 13.782 0.359 1.00 85.75 271 VAL A N 1
ATOM 2062 C CA . VAL A 1 271 ? -5.248 12.812 0.905 1.00 85.75 271 VAL A CA 1
ATOM 2063 C C . VAL A 1 271 ? -5.159 12.844 2.428 1.00 85.75 271 VAL A C 1
ATOM 2065 O O . VAL A 1 271 ? -4.062 12.843 2.981 1.00 85.75 271 VAL A O 1
ATOM 2068 N N . ASP A 1 272 ? -6.313 12.912 3.094 1.00 80.50 272 ASP A N 1
ATOM 2069 C CA . ASP A 1 272 ? -6.454 12.903 4.561 1.00 80.50 272 ASP A CA 1
ATOM 2070 C C . ASP A 1 272 ? -5.454 13.816 5.303 1.00 80.50 272 ASP A C 1
ATOM 2072 O O . ASP A 1 272 ? -4.690 13.405 6.175 1.00 80.50 272 ASP A O 1
ATOM 2076 N N . GLY A 1 273 ? -5.403 15.089 4.896 1.00 80.50 273 GLY A N 1
ATOM 2077 C CA . GLY A 1 273 ? -4.522 16.083 5.518 1.00 80.50 273 GLY A CA 1
ATOM 2078 C C . GLY A 1 273 ? -3.052 16.002 5.096 1.00 80.50 273 GLY A C 1
ATOM 2079 O O . GLY A 1 273 ? -2.224 16.695 5.687 1.00 80.50 273 GLY A O 1
ATOM 2080 N N . GLY A 1 274 ? -2.730 15.207 4.069 1.00 83.44 274 GLY A N 1
ATOM 2081 C CA . GLY A 1 274 ? -1.403 15.149 3.464 1.00 83.44 274 GLY A CA 1
ATOM 2082 C C . GLY A 1 274 ? -0.856 16.526 3.071 1.00 83.44 274 GLY A C 1
ATOM 2083 O O . GLY A 1 274 ? -1.595 17.471 2.784 1.00 83.44 274 GLY A O 1
ATOM 2084 N N . ILE A 1 275 ? 0.471 16.642 3.054 1.00 86.56 275 ILE A N 1
ATOM 2085 C CA . ILE A 1 275 ? 1.196 17.885 2.764 1.00 86.56 275 ILE A CA 1
ATOM 2086 C C . ILE A 1 275 ? 2.187 17.612 1.638 1.00 86.56 275 ILE A C 1
ATOM 2088 O O . ILE A 1 275 ? 2.768 16.537 1.578 1.00 86.56 275 ILE A O 1
ATOM 2092 N N . ASN A 1 276 ? 2.417 18.600 0.774 1.00 89.38 276 ASN A N 1
ATOM 2093 C CA . ASN A 1 276 ? 3.477 18.561 -0.225 1.00 89.38 276 ASN A CA 1
ATOM 2094 C C . ASN A 1 276 ? 4.291 19.857 -0.177 1.00 89.38 276 ASN A C 1
ATOM 2096 O O . ASN A 1 276 ? 3.898 20.872 -0.757 1.00 89.38 276 ASN A O 1
ATOM 2100 N N . ASN A 1 277 ? 5.403 19.838 0.552 1.00 90.12 277 ASN A N 1
ATOM 2101 C CA . ASN A 1 277 ? 6.242 21.014 0.736 1.00 90.12 277 ASN A CA 1
ATOM 2102 C C . ASN A 1 277 ? 7.379 21.043 -0.302 1.00 90.12 277 ASN A C 1
ATOM 2104 O O . ASN A 1 277 ? 8.344 20.289 -0.222 1.00 90.12 277 ASN A O 1
ATOM 2108 N N . GLN A 1 278 ? 7.247 21.959 -1.269 1.00 90.94 278 GLN A N 1
ATOM 2109 C CA . GLN A 1 278 ? 8.197 22.151 -2.373 1.00 90.94 278 GLN A CA 1
ATOM 2110 C C . GLN A 1 278 ? 9.584 22.636 -1.922 1.00 90.94 278 GLN A C 1
ATOM 2112 O O . GLN A 1 278 ? 10.535 22.499 -2.684 1.00 90.94 278 GLN A O 1
ATOM 2117 N N . ASP A 1 279 ? 9.714 23.189 -0.712 1.00 90.38 279 ASP A N 1
ATOM 2118 C CA . ASP A 1 279 ? 10.982 23.726 -0.199 1.00 90.38 279 ASP A CA 1
ATOM 2119 C C . ASP A 1 279 ? 11.869 22.647 0.449 1.00 90.38 279 ASP A C 1
ATOM 2121 O O . ASP A 1 279 ? 12.970 22.941 0.910 1.00 90.38 279 ASP A O 1
ATOM 2125 N N . SER A 1 280 ? 11.387 21.406 0.544 1.00 89.12 280 SER A N 1
ATOM 2126 C CA . SER A 1 280 ? 12.107 20.302 1.184 1.00 89.12 280 SER A CA 1
ATOM 2127 C C . SER A 1 280 ? 11.842 18.980 0.456 1.00 89.12 280 SER A C 1
ATOM 2129 O O . SER A 1 280 ? 11.276 18.061 1.046 1.00 89.12 280 SER A O 1
ATOM 2131 N N . PRO A 1 281 ? 12.209 18.871 -0.831 1.00 87.81 281 PRO A N 1
ATOM 2132 C CA . PRO A 1 281 ? 11.943 17.674 -1.613 1.00 87.81 281 PRO A CA 1
ATOM 2133 C C . PRO A 1 281 ? 12.518 16.411 -0.976 1.00 87.81 281 PRO A C 1
ATOM 2135 O O . PRO A 1 281 ? 13.627 16.407 -0.436 1.00 87.81 281 PRO A O 1
ATOM 2138 N N . GLY A 1 282 ? 11.742 15.341 -1.088 1.00 83.62 282 GLY A N 1
ATOM 2139 C CA . GLY A 1 282 ? 12.120 14.004 -0.672 1.00 83.62 282 GLY A CA 1
ATOM 2140 C C . GLY A 1 282 ? 12.943 13.287 -1.735 1.00 83.62 282 GLY A C 1
ATOM 2141 O O . GLY A 1 282 ? 12.669 13.415 -2.928 1.00 83.62 282 GLY A O 1
ATOM 2142 N N . ASP A 1 283 ? 13.932 12.510 -1.311 1.00 80.06 283 ASP A N 1
ATOM 2143 C CA . ASP A 1 283 ? 14.713 11.639 -2.188 1.00 80.06 283 ASP A CA 1
ATOM 2144 C C . ASP A 1 283 ? 13.873 10.503 -2.780 1.00 80.06 283 ASP A C 1
ATOM 2146 O O . ASP A 1 283 ? 14.026 10.194 -3.960 1.00 80.06 283 ASP A O 1
ATOM 2150 N N . GLU A 1 284 ? 12.927 9.967 -2.008 1.00 77.12 284 GLU A N 1
ATOM 2151 C CA . GLU A 1 284 ? 11.962 8.965 -2.473 1.00 77.12 284 GLU A CA 1
ATOM 2152 C C . GLU A 1 284 ? 11.092 9.496 -3.618 1.00 77.12 284 GLU A C 1
ATOM 2154 O O . GLU A 1 284 ? 10.988 8.923 -4.704 1.00 77.12 284 GLU A O 1
ATOM 2159 N N . ALA A 1 285 ? 10.475 10.654 -3.380 1.00 79.00 285 ALA A N 1
ATOM 2160 C CA . ALA A 1 285 ? 9.583 11.269 -4.347 1.00 79.00 285 ALA A CA 1
ATOM 2161 C C . ALA A 1 285 ? 10.351 11.715 -5.600 1.00 79.00 285 ALA A C 1
ATOM 2163 O O . ALA A 1 285 ? 9.840 11.576 -6.714 1.00 79.00 285 ALA A O 1
ATOM 2164 N N . ALA A 1 286 ? 11.576 12.226 -5.429 1.00 82.38 286 ALA A N 1
ATOM 2165 C CA . ALA A 1 286 ? 12.462 12.571 -6.533 1.00 82.38 286 ALA A CA 1
ATOM 2166 C C . ALA A 1 286 ? 12.793 11.344 -7.387 1.00 82.38 286 ALA A C 1
ATOM 2168 O O . ALA A 1 286 ? 12.620 11.404 -8.601 1.00 82.38 286 ALA A O 1
ATOM 2169 N N . PHE A 1 287 ? 13.190 10.230 -6.770 1.00 78.50 287 PHE A N 1
ATOM 2170 C CA . PHE A 1 287 ? 13.495 8.984 -7.469 1.00 78.50 287 PHE A CA 1
ATOM 2171 C C . PHE A 1 287 ? 12.349 8.517 -8.366 1.00 78.50 287 PHE A C 1
ATOM 2173 O O . PHE A 1 287 ? 12.535 8.378 -9.576 1.00 78.50 287 PHE A O 1
ATOM 2180 N N . LEU A 1 288 ? 11.152 8.343 -7.802 1.00 75.81 288 LEU A N 1
ATOM 2181 C CA . LEU A 1 288 ? 10.009 7.833 -8.560 1.00 75.81 288 LEU A CA 1
ATOM 2182 C C . LEU A 1 288 ? 9.603 8.777 -9.691 1.00 75.81 288 LEU A C 1
ATOM 2184 O O . LEU A 1 288 ? 9.318 8.333 -10.797 1.00 75.81 288 LEU A O 1
ATOM 2188 N N . LEU A 1 289 ? 9.607 10.089 -9.454 1.00 77.62 289 LEU A N 1
ATOM 2189 C CA . LEU A 1 289 ? 9.221 11.056 -10.481 1.00 77.62 289 LEU A CA 1
ATOM 2190 C C . LEU A 1 289 ? 10.293 11.272 -11.551 1.00 77.62 289 LEU A C 1
ATOM 2192 O O . LEU A 1 289 ? 9.958 11.573 -12.694 1.00 77.62 289 LEU A O 1
ATOM 2196 N N . ASN A 1 290 ? 11.572 11.153 -11.198 1.00 77.25 290 ASN A N 1
ATOM 2197 C CA . ASN A 1 290 ? 12.681 11.260 -12.143 1.00 77.25 290 ASN A CA 1
ATOM 2198 C C . ASN A 1 290 ? 12.745 10.040 -13.059 1.00 77.25 290 ASN A C 1
ATOM 2200 O O . ASN A 1 290 ? 12.873 10.211 -14.264 1.00 77.25 290 ASN A O 1
ATOM 2204 N N . SER A 1 291 ? 12.541 8.838 -12.523 1.00 72.50 291 SER A N 1
ATOM 2205 C CA . SER A 1 291 ? 12.419 7.610 -13.322 1.00 72.50 291 SER A CA 1
ATOM 2206 C C . SER A 1 291 ? 11.141 7.566 -14.169 1.00 72.50 291 SER A C 1
ATOM 2208 O O . SER A 1 291 ? 11.006 6.748 -15.071 1.00 72.50 291 SER A O 1
ATOM 2210 N N . CYS A 1 292 ? 10.192 8.464 -13.892 1.00 70.50 292 CYS A N 1
ATOM 2211 C CA . CYS A 1 292 ? 8.890 8.520 -14.536 1.00 70.50 292 CYS A CA 1
ATOM 2212 C C . CYS A 1 292 ? 8.487 9.946 -14.956 1.00 70.50 292 CYS A C 1
ATOM 2214 O O . CYS A 1 292 ? 7.436 10.445 -14.531 1.00 70.50 292 CYS A O 1
ATOM 2216 N N . PRO A 1 293 ? 9.234 10.631 -15.834 1.00 64.69 293 PRO A N 1
ATOM 2217 C CA . PRO A 1 293 ? 8.959 12.035 -16.157 1.00 64.69 293 PRO A CA 1
ATOM 2218 C C . PRO A 1 293 ? 7.611 12.242 -16.874 1.00 64.69 293 PRO A C 1
ATOM 2220 O O . PRO A 1 293 ? 7.108 13.361 -16.948 1.00 64.69 293 PRO A O 1
ATOM 2223 N N . SER A 1 294 ? 6.994 11.167 -17.382 1.00 64.50 294 SER A N 1
ATOM 2224 C CA . SER A 1 294 ? 5.652 11.176 -17.983 1.00 64.50 294 SER A CA 1
ATOM 2225 C C . SER A 1 294 ? 4.499 11.082 -16.964 1.00 64.50 294 SER A C 1
ATOM 2227 O O . SER A 1 294 ? 3.330 11.107 -17.365 1.00 64.50 294 SER A O 1
ATOM 2229 N N . VAL A 1 295 ? 4.789 10.961 -15.660 1.00 66.38 295 VAL A N 1
ATOM 2230 C CA . VAL A 1 295 ? 3.777 10.911 -14.590 1.00 66.38 295 VAL A CA 1
ATOM 2231 C C . VAL A 1 295 ? 2.947 12.185 -14.566 1.00 66.38 295 VAL A C 1
ATOM 2233 O O . VAL A 1 295 ? 3.454 13.301 -14.653 1.00 66.38 295 VAL A O 1
ATOM 2236 N N . ARG A 1 296 ? 1.632 12.007 -14.409 1.00 69.06 296 ARG A N 1
ATOM 2237 C CA . ARG A 1 296 ? 0.661 13.109 -14.409 1.00 69.06 296 ARG A CA 1
ATOM 2238 C C . ARG A 1 296 ? 0.110 13.432 -13.025 1.00 69.06 296 ARG A C 1
ATOM 2240 O O . ARG A 1 296 ? -0.362 14.554 -12.827 1.00 69.06 296 ARG A O 1
ATOM 2247 N N . THR A 1 297 ? 0.161 12.496 -12.077 1.00 74.12 297 THR A N 1
ATOM 2248 C CA . THR A 1 297 ? -0.426 12.673 -10.743 1.00 74.12 297 THR A CA 1
ATOM 2249 C C . THR A 1 297 ? 0.415 11.995 -9.663 1.00 74.12 297 THR A C 1
ATOM 2251 O O . THR A 1 297 ? 0.828 10.851 -9.807 1.00 74.12 297 THR A O 1
ATOM 2254 N N . THR A 1 298 ? 0.614 12.687 -8.549 1.00 73.19 298 THR A N 1
ATOM 2255 C CA . THR A 1 298 ? 1.110 12.143 -7.286 1.00 73.19 298 THR A CA 1
ATOM 2256 C C . THR A 1 298 ? 0.019 12.267 -6.231 1.00 73.19 298 THR A C 1
ATOM 2258 O O . THR A 1 298 ? -0.791 13.197 -6.260 1.00 73.19 298 THR A O 1
ATOM 2261 N N . LYS A 1 299 ? -0.028 11.309 -5.310 1.00 78.94 299 LYS A N 1
ATOM 2262 C CA . LYS A 1 299 ? -0.978 11.287 -4.200 1.00 78.94 299 LYS A CA 1
ATOM 2263 C C . LYS A 1 299 ? -0.193 11.190 -2.904 1.00 78.94 299 LYS A C 1
ATOM 2265 O O . LYS A 1 299 ? 0.541 10.229 -2.697 1.00 78.94 299 LYS A O 1
ATOM 2270 N N . THR A 1 300 ? -0.342 12.184 -2.040 1.00 75.12 300 THR A N 1
ATOM 2271 C CA . THR A 1 300 ? 0.344 12.220 -0.746 1.00 75.12 300 THR A CA 1
ATOM 2272 C C . THR A 1 300 ? -0.670 12.022 0.361 1.00 75.12 300 THR A C 1
ATOM 2274 O O . THR A 1 300 ? -1.648 12.767 0.432 1.00 75.12 300 THR A O 1
ATOM 2277 N N . ALA A 1 301 ? -0.431 11.035 1.218 1.00 75.19 301 ALA A N 1
ATOM 2278 C CA . ALA A 1 301 ? -1.342 10.663 2.293 1.00 75.19 301 ALA A CA 1
ATOM 2279 C C . ALA A 1 301 ? -0.591 10.363 3.591 1.00 75.19 301 ALA A C 1
ATOM 2281 O O . ALA A 1 301 ? 0.640 10.348 3.631 1.00 75.19 301 ALA A O 1
ATOM 2282 N N . SER A 1 302 ? -1.356 10.101 4.648 1.00 66.94 302 SER A N 1
ATOM 2283 C CA . SER A 1 302 ? -0.825 9.621 5.924 1.00 66.94 302 SER A CA 1
ATOM 2284 C C . SER A 1 302 ? -0.651 8.099 5.937 1.00 66.94 302 SER A C 1
ATOM 2286 O O . SER A 1 302 ? 0.291 7.608 6.557 1.00 66.94 302 SER A O 1
ATOM 2288 N N . THR A 1 303 ? -1.532 7.348 5.258 1.00 74.50 303 THR A N 1
ATOM 2289 C CA . THR A 1 303 ? -1.497 5.876 5.222 1.00 74.50 303 THR A CA 1
ATOM 2290 C C . THR A 1 303 ? -1.867 5.289 3.856 1.00 74.50 303 THR A C 1
ATOM 2292 O O . THR A 1 303 ? -2.606 5.901 3.080 1.00 74.50 303 THR A O 1
ATOM 2295 N N . ASP A 1 304 ? -1.432 4.052 3.592 1.00 76.69 304 ASP A N 1
ATOM 2296 C CA . ASP A 1 304 ? -1.827 3.268 2.411 1.00 76.69 304 ASP A CA 1
ATOM 2297 C C . ASP A 1 304 ? -3.347 3.144 2.280 1.00 76.69 304 ASP A C 1
ATOM 2299 O O . ASP A 1 304 ? -3.899 3.265 1.186 1.00 76.69 304 ASP A O 1
ATOM 2303 N N . SER A 1 305 ? -4.046 2.944 3.402 1.00 82.56 305 SER A N 1
ATOM 2304 C CA . SER A 1 305 ? -5.502 2.784 3.400 1.00 82.56 305 SER A CA 1
ATOM 2305 C C . SER A 1 305 ? -6.227 4.020 2.865 1.00 82.56 305 SER A C 1
ATOM 2307 O O . SER A 1 305 ? -7.253 3.883 2.196 1.00 82.56 305 SER A O 1
ATOM 2309 N N . ASP A 1 306 ? -5.668 5.212 3.084 1.00 84.50 306 ASP A N 1
ATOM 2310 C CA . ASP A 1 306 ? -6.257 6.461 2.608 1.00 84.50 306 ASP A CA 1
ATOM 2311 C C . ASP A 1 306 ? -6.083 6.596 1.093 1.00 84.50 306 ASP A C 1
ATOM 2313 O O . ASP A 1 306 ? -7.021 6.987 0.393 1.00 84.50 306 ASP A O 1
ATOM 2317 N N . ILE A 1 307 ? -4.919 6.204 0.559 1.00 87.38 307 ILE A N 1
ATOM 2318 C CA . ILE A 1 307 ? -4.670 6.184 -0.890 1.00 87.38 307 ILE A CA 1
ATOM 2319 C C . ILE A 1 307 ? -5.590 5.176 -1.575 1.00 87.38 307 ILE A C 1
ATOM 2321 O O . ILE A 1 307 ? -6.238 5.522 -2.562 1.00 87.38 307 ILE A O 1
ATOM 2325 N N . LEU A 1 308 ? -5.701 3.957 -1.040 1.00 90.56 308 LEU A N 1
ATOM 2326 C CA . LEU A 1 308 ? -6.561 2.921 -1.613 1.00 90.56 308 LEU A CA 1
ATOM 2327 C C . LEU A 1 308 ? -8.034 3.340 -1.607 1.00 90.56 308 LEU A C 1
ATOM 2329 O O . LEU A 1 308 ? -8.703 3.221 -2.632 1.00 90.56 308 LEU A O 1
ATOM 2333 N N . ASN A 1 309 ? -8.540 3.880 -0.494 1.00 89.81 309 ASN A N 1
ATOM 2334 C CA . ASN A 1 309 ? -9.920 4.368 -0.421 1.00 89.81 309 ASN A CA 1
ATOM 2335 C C . ASN A 1 309 ? -10.168 5.549 -1.368 1.00 89.81 309 ASN A C 1
ATOM 2337 O O . ASN A 1 309 ? -11.216 5.603 -2.013 1.00 89.81 309 ASN A O 1
ATOM 2341 N N . THR A 1 310 ? -9.196 6.456 -1.503 1.00 90.50 310 THR A N 1
ATOM 2342 C CA . THR A 1 310 ? -9.267 7.580 -2.449 1.00 90.50 310 THR A CA 1
ATOM 2343 C C . THR A 1 310 ? -9.364 7.082 -3.888 1.00 90.50 310 THR A C 1
ATOM 2345 O O . THR A 1 310 ? -10.275 7.479 -4.611 1.00 90.50 310 THR A O 1
ATOM 2348 N N . LEU A 1 311 ? -8.485 6.157 -4.285 1.00 91.44 311 LEU A N 1
ATOM 2349 C CA . LEU A 1 311 ? -8.489 5.564 -5.623 1.00 91.44 311 LEU A CA 1
ATOM 2350 C C . LEU A 1 311 ? -9.784 4.796 -5.897 1.00 91.44 311 LEU A C 1
ATOM 2352 O O . LEU A 1 311 ? -10.385 4.940 -6.958 1.00 91.44 311 LEU A O 1
ATOM 2356 N N . LEU A 1 312 ? -10.266 4.014 -4.929 1.00 93.12 312 LEU A N 1
ATOM 2357 C CA . LEU A 1 312 ? -11.537 3.307 -5.070 1.00 93.12 312 LEU A CA 1
ATOM 2358 C C . LEU A 1 312 ? -12.715 4.273 -5.256 1.00 93.12 312 LEU A C 1
ATOM 2360 O O . LEU A 1 312 ? -13.687 3.912 -5.917 1.00 93.12 312 LEU A O 1
ATOM 2364 N N . ASN A 1 313 ? -12.628 5.492 -4.718 1.00 92.50 313 ASN A N 1
ATOM 2365 C CA . ASN A 1 313 ? -13.652 6.519 -4.866 1.00 92.50 313 ASN A CA 1
ATOM 2366 C C . ASN A 1 313 ? -13.532 7.344 -6.164 1.00 92.50 313 ASN A C 1
ATOM 2368 O O . ASN A 1 313 ? -14.467 8.068 -6.502 1.00 92.50 313 ASN A O 1
ATOM 2372 N N . GLU A 1 314 ? -12.442 7.247 -6.925 1.00 91.38 314 GLU A N 1
ATOM 2373 C CA . GLU A 1 314 ? -12.352 7.874 -8.250 1.00 91.38 314 GLU A CA 1
ATOM 2374 C C . GLU A 1 314 ? -13.206 7.122 -9.268 1.00 91.38 314 GLU A C 1
ATOM 2376 O O . GLU A 1 314 ? -13.223 5.892 -9.268 1.00 91.38 314 GLU A O 1
ATOM 2381 N N . ASP A 1 315 ? -13.882 7.841 -10.166 1.00 90.19 315 ASP A N 1
ATOM 2382 C CA . ASP A 1 315 ? -14.626 7.219 -11.271 1.00 90.19 315 ASP A CA 1
ATOM 2383 C C . ASP A 1 315 ? -13.653 6.628 -12.311 1.00 90.19 315 ASP A C 1
ATOM 2385 O O . ASP A 1 315 ? -13.794 5.468 -12.704 1.00 90.19 315 ASP A O 1
ATOM 2389 N N . ASP A 1 316 ? -12.598 7.382 -12.643 1.00 86.62 316 ASP A N 1
ATOM 2390 C CA . ASP A 1 316 ? -11.502 6.975 -13.527 1.00 86.62 316 ASP A CA 1
ATOM 2391 C C . ASP A 1 316 ? -10.192 6.853 -12.735 1.00 86.62 316 ASP A C 1
ATOM 2393 O O . ASP A 1 316 ? -9.525 7.854 -12.450 1.00 86.62 316 ASP A O 1
ATOM 2397 N N . THR A 1 317 ? -9.803 5.625 -12.394 1.00 87.69 317 THR A N 1
ATOM 2398 C CA . THR A 1 317 ? -8.551 5.356 -11.680 1.00 87.69 317 THR A CA 1
ATOM 2399 C C . THR A 1 317 ? -7.326 5.507 -12.588 1.00 87.69 317 THR A C 1
ATOM 2401 O O . THR A 1 317 ? -7.424 5.389 -13.814 1.00 87.69 317 THR A O 1
ATOM 2404 N N . PRO A 1 318 ? -6.133 5.762 -12.020 1.00 84.88 318 PRO A N 1
ATOM 2405 C CA . PRO A 1 318 ? -4.886 5.585 -12.751 1.00 84.88 318 PRO A CA 1
ATOM 2406 C C . PRO A 1 318 ? -4.738 4.133 -13.223 1.00 84.88 318 PRO A C 1
ATOM 2408 O O . PRO A 1 318 ? -5.199 3.201 -12.566 1.00 84.88 318 PRO A O 1
ATOM 2411 N N . ASN A 1 319 ? -4.058 3.930 -14.347 1.00 83.06 319 ASN A N 1
ATOM 2412 C CA . ASN A 1 319 ? -3.737 2.591 -14.842 1.00 83.06 319 ASN A CA 1
ATOM 2413 C C . ASN A 1 319 ? -2.732 1.890 -13.924 1.00 83.06 319 ASN A C 1
ATOM 2415 O O . ASN A 1 319 ? -2.771 0.672 -13.778 1.00 83.06 319 ASN A O 1
ATOM 2419 N N . ILE A 1 320 ? -1.839 2.674 -13.319 1.00 80.62 320 ILE A N 1
ATOM 2420 C CA . ILE A 1 320 ? -0.765 2.182 -12.462 1.00 80.62 320 ILE A CA 1
ATOM 2421 C C . ILE A 1 320 ? -0.737 3.004 -11.185 1.00 80.62 320 ILE A C 1
ATOM 2423 O O . ILE A 1 320 ? -0.679 4.235 -11.231 1.00 80.62 320 ILE A O 1
ATOM 2427 N N . LEU A 1 321 ? -0.757 2.305 -10.061 1.00 82.62 321 LEU A N 1
ATOM 2428 C CA . LEU A 1 321 ? -0.261 2.787 -8.787 1.00 82.62 321 LEU A CA 1
ATOM 2429 C C . LEU A 1 321 ? 1.167 2.259 -8.626 1.00 82.62 321 LEU A C 1
ATOM 2431 O O . LEU A 1 321 ? 1.455 1.121 -8.981 1.00 82.62 321 LEU A O 1
ATOM 2435 N N . THR A 1 322 ? 2.074 3.090 -8.136 1.00 77.81 322 THR A N 1
ATOM 2436 C CA . THR A 1 322 ? 3.368 2.611 -7.658 1.00 77.81 322 THR A CA 1
ATOM 2437 C C . THR A 1 322 ? 3.584 3.074 -6.231 1.00 77.81 322 THR A C 1
ATOM 2439 O O . THR A 1 322 ? 3.399 4.256 -5.903 1.00 77.81 322 THR A O 1
ATOM 2442 N N . THR A 1 323 ? 3.946 2.111 -5.389 1.00 76.56 323 THR A N 1
ATOM 2443 C CA . THR A 1 323 ? 4.186 2.309 -3.967 1.00 76.56 323 THR A CA 1
ATOM 2444 C C . THR A 1 323 ? 5.562 1.795 -3.578 1.00 76.56 323 THR A C 1
ATOM 2446 O O . THR A 1 323 ? 5.898 0.630 -3.782 1.00 76.56 323 THR A O 1
ATOM 2449 N N . SER A 1 324 ? 6.350 2.691 -2.985 1.00 70.94 324 SER A N 1
ATOM 2450 C CA . SER A 1 324 ? 7.719 2.420 -2.538 1.00 70.94 324 SER A CA 1
ATOM 2451 C C . SER A 1 324 ? 7.863 2.237 -1.037 1.00 70.94 324 SER A C 1
ATOM 2453 O O . SER A 1 324 ? 8.916 2.456 -0.452 1.00 70.94 324 SER A O 1
ATOM 2455 N N . TYR A 1 325 ? 6.772 1.867 -0.390 1.00 72.19 325 TYR A N 1
ATOM 2456 C CA . TYR A 1 325 ? 6.728 1.730 1.048 1.00 72.19 325 TYR A CA 1
ATOM 2457 C C . TYR A 1 325 ? 6.253 0.338 1.378 1.00 72.19 325 TYR A C 1
ATOM 2459 O O . TYR A 1 325 ? 5.355 -0.206 0.736 1.00 72.19 325 TYR A O 1
ATOM 2467 N N . SER A 1 326 ? 6.892 -0.240 2.380 1.00 72.50 326 SER A N 1
ATOM 2468 C CA . SER A 1 326 ? 6.508 -1.533 2.902 1.00 72.50 326 SER A CA 1
ATOM 2469 C C . SER A 1 326 ? 6.470 -1.498 4.419 1.00 72.50 326 SER A C 1
ATOM 2471 O O . SER A 1 326 ? 6.869 -0.517 5.054 1.00 72.50 326 SER A O 1
ATOM 2473 N N . PHE A 1 327 ? 5.962 -2.577 4.992 1.00 74.38 327 PHE A N 1
ATOM 2474 C CA . PHE A 1 327 ? 5.923 -2.828 6.423 1.00 74.38 327 PHE A CA 1
ATOM 2475 C C . PHE A 1 327 ? 6.209 -4.302 6.666 1.00 74.38 327 PHE A C 1
ATOM 2477 O O . PHE A 1 327 ? 5.882 -5.144 5.825 1.00 74.38 327 PHE A O 1
ATOM 2484 N N . ASP A 1 328 ? 6.743 -4.631 7.835 1.00 79.25 328 ASP A N 1
ATOM 2485 C CA . ASP A 1 328 ? 6.894 -6.022 8.241 1.00 79.25 328 ASP A CA 1
ATOM 2486 C C . ASP A 1 328 ? 5.508 -6.678 8.323 1.00 79.25 328 ASP A C 1
ATOM 2488 O O . ASP A 1 328 ? 4.624 -6.243 9.062 1.00 79.25 328 ASP A O 1
ATOM 2492 N N . GLU A 1 329 ? 5.291 -7.745 7.553 1.00 83.56 329 GLU A N 1
ATOM 2493 C CA . GLU A 1 329 ? 3.998 -8.431 7.520 1.00 83.56 329 GLU A CA 1
ATOM 2494 C C . GLU A 1 329 ? 3.536 -8.908 8.917 1.00 83.56 329 GLU A C 1
ATOM 2496 O O . GLU A 1 329 ? 2.344 -8.790 9.211 1.00 83.56 329 GLU A O 1
ATOM 2501 N N . PRO A 1 330 ? 4.425 -9.374 9.826 1.00 80.88 330 PRO A N 1
ATOM 2502 C CA . PRO A 1 330 ? 4.040 -9.720 11.197 1.00 80.88 330 PRO A CA 1
ATOM 2503 C C . PRO A 1 330 ? 3.489 -8.563 12.047 1.00 80.88 330 PRO A C 1
ATOM 2505 O O . PRO A 1 330 ? 2.848 -8.825 13.069 1.00 80.88 330 PRO A O 1
ATOM 2508 N N . ASP A 1 331 ? 3.722 -7.305 11.663 1.00 79.94 331 ASP A N 1
ATOM 2509 C CA . ASP A 1 331 ? 3.185 -6.136 12.370 1.00 79.94 331 ASP A CA 1
ATOM 2510 C C . ASP A 1 331 ? 1.734 -5.812 11.995 1.00 79.94 331 ASP A C 1
ATOM 2512 O O . ASP A 1 331 ? 1.047 -5.074 12.716 1.00 79.94 331 ASP A O 1
ATOM 2516 N N . LEU A 1 332 ? 1.230 -6.411 10.915 1.00 83.06 332 LEU A N 1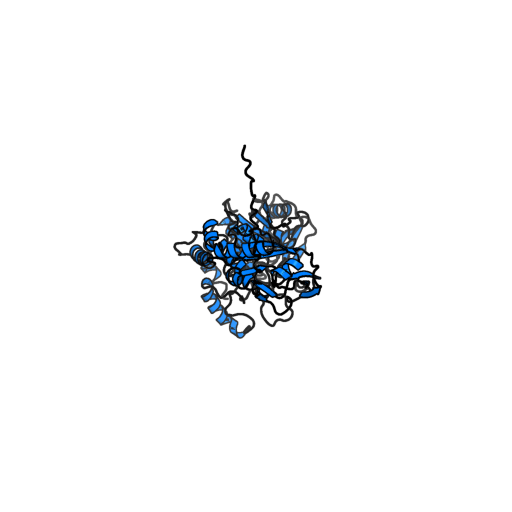
ATOM 2517 C CA . LEU A 1 332 ? -0.149 -6.270 10.476 1.00 83.06 332 LEU A CA 1
ATOM 2518 C C . LEU A 1 332 ? -1.020 -7.407 11.027 1.00 83.06 332 LEU A C 1
ATOM 2520 O O . LEU A 1 332 ? -0.792 -8.582 10.733 1.00 83.06 332 LEU A O 1
ATOM 2524 N N . PRO A 1 333 ? -2.098 -7.092 11.768 1.00 88.38 333 PRO A N 1
ATOM 2525 C CA . PRO A 1 333 ? -3.165 -8.053 11.998 1.00 88.38 333 PRO A CA 1
ATOM 2526 C C . PRO A 1 333 ? -3.710 -8.584 10.668 1.00 88.38 333 PRO A C 1
ATOM 2528 O O . PRO A 1 333 ? -3.928 -7.815 9.729 1.00 88.38 333 PRO A O 1
ATOM 2531 N N . PHE A 1 334 ? -4.004 -9.888 10.621 1.00 90.88 334 PHE A N 1
ATOM 2532 C CA . PHE A 1 334 ? -4.585 -10.552 9.446 1.00 90.88 334 PHE A CA 1
ATOM 2533 C C . PHE A 1 334 ? -5.782 -9.783 8.870 1.00 90.88 334 PHE A C 1
ATOM 2535 O O . PHE A 1 334 ? -5.903 -9.633 7.660 1.00 90.88 334 PHE A O 1
ATOM 2542 N N . SER A 1 335 ? -6.656 -9.274 9.740 1.00 91.94 335 SER A N 1
ATOM 2543 C CA . SER A 1 335 ? -7.861 -8.521 9.382 1.00 91.94 335 SER A CA 1
ATOM 2544 C C . SER A 1 335 ? -7.556 -7.277 8.534 1.00 91.94 335 SER A C 1
ATOM 2546 O O . SER A 1 335 ? -8.236 -7.034 7.536 1.00 91.94 335 SER A O 1
ATOM 2548 N N . ILE A 1 336 ? -6.505 -6.534 8.890 1.00 91.06 336 ILE A N 1
ATOM 2549 C CA . ILE A 1 336 ? -6.065 -5.320 8.196 1.00 91.06 336 ILE A CA 1
ATOM 2550 C C . ILE A 1 336 ? -5.338 -5.687 6.906 1.00 91.06 336 ILE A C 1
ATOM 2552 O O . ILE A 1 336 ? -5.708 -5.175 5.852 1.00 91.06 336 ILE A O 1
ATOM 2556 N N . ALA A 1 337 ? -4.371 -6.611 6.961 1.00 91.94 337 ALA A N 1
ATOM 2557 C CA . ALA A 1 337 ? -3.646 -7.064 5.771 1.00 91.94 337 ALA A CA 1
ATOM 2558 C C . ALA A 1 337 ? -4.615 -7.595 4.701 1.00 91.94 337 ALA A C 1
ATOM 2560 O O . ALA A 1 337 ? -4.528 -7.222 3.533 1.00 91.94 337 ALA A O 1
ATOM 2561 N N . ASN A 1 338 ? -5.598 -8.403 5.107 1.00 93.56 338 ASN A N 1
ATOM 2562 C CA . ASN A 1 338 ? -6.622 -8.936 4.217 1.00 93.56 338 ASN A CA 1
ATOM 2563 C C . ASN A 1 338 ? -7.530 -7.835 3.647 1.00 93.56 338 ASN A C 1
ATOM 2565 O O . ASN A 1 338 ? -7.881 -7.888 2.475 1.00 93.56 338 ASN A O 1
ATOM 2569 N N . ALA A 1 339 ? -7.900 -6.818 4.431 1.00 93.00 339 ALA A N 1
ATOM 2570 C CA . ALA A 1 339 ? -8.724 -5.720 3.924 1.00 93.00 339 ALA A CA 1
ATOM 2571 C C . ALA A 1 339 ? -7.978 -4.808 2.941 1.00 93.00 339 ALA A C 1
ATOM 2573 O O . ALA A 1 339 ? -8.559 -4.426 1.926 1.00 93.00 339 ALA A O 1
ATOM 2574 N N . LEU A 1 340 ? -6.701 -4.507 3.200 1.00 92.00 340 LEU A N 1
ATOM 2575 C CA . LEU A 1 340 ? -5.843 -3.778 2.262 1.00 92.00 340 LEU A CA 1
ATOM 2576 C C . LEU A 1 340 ? -5.629 -4.594 0.982 1.00 92.00 340 LEU A C 1
ATOM 2578 O O . LEU A 1 340 ? -5.820 -4.083 -0.116 1.00 92.00 340 LEU A O 1
ATOM 2582 N N . CYS A 1 341 ? -5.343 -5.892 1.108 1.00 94.12 341 CYS A N 1
ATOM 2583 C CA . CYS A 1 341 ? -5.195 -6.778 -0.043 1.00 94.12 341 CYS A CA 1
ATOM 2584 C C . CYS A 1 341 ? -6.496 -6.898 -0.857 1.00 94.12 341 CYS A C 1
ATOM 2586 O O . CYS A 1 341 ? -6.475 -6.785 -2.079 1.00 94.12 341 CYS A O 1
ATOM 2588 N N . ASN A 1 342 ? -7.659 -6.974 -0.210 1.00 94.62 342 ASN A N 1
ATOM 2589 C CA . ASN A 1 342 ? -8.946 -6.902 -0.906 1.00 94.62 342 ASN A CA 1
ATOM 2590 C C . ASN A 1 342 ? -9.175 -5.549 -1.599 1.00 94.62 342 ASN A C 1
ATOM 2592 O O . ASN A 1 342 ? -9.875 -5.497 -2.608 1.00 94.62 342 ASN A O 1
ATOM 2596 N N . ALA A 1 343 ? -8.643 -4.442 -1.078 1.00 94.56 343 ALA A N 1
ATOM 2597 C CA . ALA A 1 343 ? -8.695 -3.150 -1.763 1.00 94.56 343 ALA A CA 1
ATOM 2598 C C . ALA A 1 343 ? -7.804 -3.142 -3.019 1.00 94.56 343 ALA A C 1
ATOM 2600 O O . ALA A 1 343 ? -8.255 -2.677 -4.064 1.00 94.56 343 ALA A O 1
ATOM 2601 N N . TYR A 1 344 ? -6.621 -3.764 -2.974 1.00 94.56 344 TYR A N 1
ATOM 2602 C CA . TYR A 1 344 ? -5.821 -4.019 -4.177 1.00 94.56 344 TYR A CA 1
ATOM 2603 C C . TYR A 1 344 ? -6.556 -4.910 -5.187 1.00 94.56 344 TYR A C 1
ATOM 2605 O O . TYR A 1 344 ? -6.582 -4.584 -6.369 1.00 94.56 344 TYR A O 1
ATOM 2613 N N . ALA A 1 345 ? -7.243 -5.972 -4.742 1.00 94.69 345 ALA A N 1
ATOM 2614 C CA . ALA A 1 345 ? -8.054 -6.813 -5.630 1.00 94.69 345 ALA A CA 1
ATOM 2615 C C . ALA A 1 345 ? -9.150 -6.013 -6.350 1.00 94.69 345 ALA A C 1
ATOM 2617 O O . ALA A 1 345 ? -9.385 -6.186 -7.545 1.00 94.69 345 ALA A O 1
ATOM 2618 N N . GLN A 1 346 ? -9.811 -5.114 -5.617 1.00 95.69 346 GLN A N 1
ATOM 2619 C CA . GLN A 1 346 ? -10.822 -4.211 -6.159 1.00 95.69 346 GLN A CA 1
ATOM 2620 C C . GLN A 1 346 ? -10.231 -3.250 -7.199 1.00 95.69 346 GLN A C 1
ATOM 2622 O O . GLN A 1 346 ? -10.825 -3.089 -8.261 1.00 95.69 346 GLN A O 1
ATOM 2627 N N . LEU A 1 347 ? -9.066 -2.646 -6.936 1.00 93.06 347 LEU A N 1
ATOM 2628 C CA . LEU A 1 347 ? -8.366 -1.789 -7.903 1.00 93.06 347 LEU A CA 1
ATOM 2629 C C . LEU A 1 347 ? -7.921 -2.573 -9.145 1.00 93.06 347 LEU A C 1
ATOM 2631 O O . LEU A 1 347 ? -8.184 -2.144 -10.269 1.00 93.06 347 LEU A O 1
ATOM 2635 N N . GLY A 1 348 ? -7.355 -3.764 -8.955 1.00 90.50 348 GLY A N 1
ATOM 2636 C CA . GLY A 1 348 ? -6.966 -4.661 -10.039 1.00 90.50 348 GLY A CA 1
ATOM 2637 C C . GLY A 1 348 ? -8.150 -5.066 -10.917 1.00 90.50 348 GLY A C 1
ATOM 2638 O O . GLY A 1 348 ? -8.050 -5.043 -12.141 1.00 90.50 348 GLY A O 1
ATOM 2639 N N . ALA A 1 349 ? -9.309 -5.360 -10.320 1.00 92.88 349 ALA A N 1
ATOM 2640 C CA . ALA A 1 349 ? -10.529 -5.665 -11.067 1.00 92.88 349 ALA A CA 1
ATOM 2641 C C . ALA A 1 349 ? -11.048 -4.471 -11.891 1.00 92.88 349 ALA A C 1
ATOM 2643 O O . ALA A 1 349 ? -11.803 -4.678 -12.842 1.00 92.88 349 ALA A O 1
ATOM 2644 N N . ARG A 1 350 ? -10.646 -3.239 -11.547 1.00 92.81 350 ARG A N 1
ATOM 2645 C CA . ARG A 1 350 ? -10.909 -1.999 -12.304 1.00 92.81 350 ARG A CA 1
ATOM 2646 C C . ARG A 1 350 ? -9.806 -1.659 -13.310 1.00 92.81 350 ARG A C 1
ATOM 2648 O O . ARG A 1 350 ? -9.918 -0.658 -14.011 1.00 92.81 350 ARG A O 1
ATOM 2655 N N . GLY A 1 351 ? -8.773 -2.494 -13.421 1.00 82.81 351 GLY A N 1
ATOM 2656 C CA . GLY A 1 351 ? -7.670 -2.312 -14.362 1.00 82.81 351 GLY A CA 1
ATOM 2657 C C . GLY A 1 351 ? -6.527 -1.438 -13.847 1.00 82.81 351 GLY A C 1
ATOM 2658 O O . GLY A 1 351 ? -5.705 -1.012 -14.657 1.00 82.81 351 GLY A O 1
ATOM 2659 N N . THR A 1 352 ? -6.464 -1.176 -12.537 1.00 75.88 352 THR A N 1
ATOM 2660 C CA . THR A 1 352 ? -5.318 -0.525 -11.889 1.00 75.88 352 THR A CA 1
ATOM 2661 C C . THR A 1 352 ? -4.369 -1.584 -11.336 1.00 75.88 352 THR A C 1
ATOM 2663 O O . THR A 1 352 ? -4.737 -2.321 -10.423 1.00 75.88 352 THR A O 1
ATOM 2666 N N . GLY A 1 353 ? -3.149 -1.659 -11.867 1.00 60.00 353 GLY A N 1
ATOM 2667 C CA . GLY A 1 353 ? -2.078 -2.476 -11.289 1.00 60.00 353 GLY A CA 1
ATOM 2668 C C . GLY A 1 353 ? -1.289 -1.700 -10.235 1.00 60.00 353 GLY A C 1
ATOM 2669 O O . GLY A 1 353 ? -1.117 -0.492 -10.382 1.00 60.00 353 GLY A O 1
ATOM 2670 N N . ASP A 1 354 ? -0.802 -2.385 -9.199 1.00 39.75 354 ASP A N 1
ATOM 2671 C CA . ASP A 1 354 ? 0.231 -1.851 -8.304 1.00 39.75 354 ASP A CA 1
ATOM 2672 C C . ASP A 1 354 ? 1.573 -2.526 -8.613 1.00 39.75 354 ASP A C 1
ATOM 2674 O O . ASP A 1 354 ? 1.643 -3.758 -8.638 1.00 39.75 354 ASP A O 1
ATOM 2678 N N . GLY A 1 355 ? 2.599 -1.728 -8.909 1.00 43.53 355 GLY A N 1
ATOM 2679 C CA . GLY A 1 355 ? 3.971 -2.165 -9.171 1.00 43.53 355 GLY A CA 1
ATOM 2680 C C . GLY A 1 355 ? 4.907 -1.561 -8.130 1.00 43.53 355 GLY A C 1
ATOM 2681 O O . GLY A 1 355 ? 5.253 -0.379 -8.229 1.00 43.53 355 GLY A O 1
ATOM 2682 N N . GLY A 1 356 ? 5.296 -2.339 -7.116 1.00 45.16 356 GLY A N 1
ATOM 2683 C CA . GLY A 1 356 ? 5.959 -1.782 -5.934 1.00 45.16 356 GLY A CA 1
ATOM 2684 C C . GLY A 1 356 ? 6.602 -2.791 -4.978 1.00 45.16 356 GLY A C 1
ATOM 2685 O O . GLY A 1 356 ? 6.029 -3.833 -4.679 1.00 45.16 356 GLY A O 1
ATOM 2686 N N . VAL A 1 357 ? 7.821 -2.425 -4.558 1.00 43.19 357 VAL A N 1
ATOM 2687 C CA . VAL A 1 357 ? 8.791 -2.944 -3.562 1.00 43.19 357 VAL A CA 1
ATOM 2688 C C . VAL A 1 357 ? 8.812 -4.439 -3.188 1.00 43.19 357 VAL A C 1
ATOM 2690 O O . VAL A 1 357 ? 7.810 -5.064 -2.857 1.00 43.19 357 VAL A O 1
ATOM 2693 N N . GLY A 1 358 ? 10.013 -5.025 -3.178 1.00 45.47 358 GLY A N 1
ATOM 2694 C CA . GLY A 1 358 ? 10.422 -6.120 -2.290 1.00 45.47 358 GLY A CA 1
ATOM 2695 C C . GLY A 1 358 ? 10.549 -5.685 -0.816 1.00 45.47 358 GLY A C 1
ATOM 2696 O O . GLY A 1 358 ? 10.328 -4.537 -0.463 1.00 45.47 358 GLY A O 1
ATOM 2697 N N . GLY A 1 359 ? 10.878 -6.614 0.077 1.00 38.56 359 GLY A N 1
ATOM 2698 C CA . GLY A 1 359 ? 10.988 -6.376 1.520 1.00 38.56 359 GLY A CA 1
ATOM 2699 C C . GLY A 1 359 ? 12.375 -6.135 2.104 1.00 38.56 359 GLY A C 1
ATOM 2700 O O . GLY A 1 359 ? 13.325 -6.847 1.800 1.00 38.56 359 GLY A O 1
ATOM 2701 N N . GLY A 1 360 ? 12.483 -5.204 3.048 1.00 40.38 360 GLY A N 1
ATOM 2702 C CA . GLY A 1 360 ? 13.662 -5.056 3.898 1.00 40.38 360 GLY A CA 1
ATOM 2703 C C . GLY A 1 360 ? 13.429 -5.641 5.288 1.00 40.38 360 GLY A C 1
ATOM 2704 O O . GLY A 1 360 ? 12.571 -5.152 6.004 1.00 40.38 360 GLY A O 1
ATOM 2705 N N . ALA A 1 361 ? 14.227 -6.623 5.718 1.00 45.56 361 ALA A N 1
ATOM 2706 C CA . ALA A 1 361 ? 14.232 -7.042 7.121 1.00 45.56 361 ALA A CA 1
ATOM 2707 C C . ALA A 1 361 ? 15.250 -6.224 7.933 1.00 45.56 361 ALA A C 1
ATOM 2709 O O . ALA A 1 361 ? 16.430 -6.133 7.570 1.00 45.56 361 ALA A O 1
ATOM 2710 N N . SER A 1 362 ? 14.808 -5.698 9.079 1.00 43.19 362 SER A N 1
ATOM 2711 C CA . SER A 1 362 ? 15.678 -5.219 10.153 1.00 43.19 362 SER A CA 1
ATOM 2712 C C . SER A 1 362 ? 15.508 -6.129 11.373 1.00 43.19 362 SER A C 1
ATOM 2714 O O . SER A 1 362 ? 14.447 -6.215 11.977 1.00 43.19 362 SER A O 1
ATOM 2716 N N . GLY A 1 363 ? 16.551 -6.883 11.716 1.00 42.53 363 GLY A N 1
ATOM 2717 C CA . GLY A 1 363 ? 16.522 -7.774 12.872 1.00 42.53 363 GLY A CA 1
ATOM 2718 C C . GLY A 1 363 ? 17.900 -8.347 13.168 1.00 42.53 363 GLY A C 1
ATOM 2719 O O . GLY A 1 363 ? 18.528 -8.955 12.306 1.00 42.53 363 GLY A O 1
ATOM 2720 N N . THR A 1 364 ? 18.391 -8.140 14.391 1.00 42.16 364 THR A N 1
ATOM 2721 C CA . THR A 1 364 ? 19.690 -8.659 14.857 1.00 42.16 364 THR A CA 1
ATOM 2722 C C . THR A 1 364 ? 19.659 -10.154 15.179 1.00 42.16 364 THR A C 1
ATOM 2724 O O . THR A 1 364 ? 20.713 -10.785 15.216 1.00 42.16 364 THR A O 1
ATOM 2727 N N . ASP A 1 365 ? 18.468 -10.735 15.344 1.00 50.41 365 ASP A N 1
ATOM 2728 C CA . ASP A 1 365 ? 18.278 -12.153 15.645 1.00 50.41 365 ASP A CA 1
ATOM 2729 C C . ASP A 1 365 ? 17.780 -12.887 14.391 1.00 50.41 365 ASP A C 1
ATOM 2731 O O . ASP A 1 365 ? 16.584 -13.058 14.165 1.00 50.41 365 ASP A O 1
ATOM 2735 N N . CYS A 1 366 ? 18.729 -13.310 13.549 1.00 53.59 366 CYS A N 1
ATOM 2736 C CA . CYS A 1 366 ? 18.524 -14.019 12.276 1.00 53.59 366 CYS A CA 1
ATOM 2737 C C . CYS A 1 366 ? 17.961 -15.447 12.458 1.00 53.59 366 CYS A C 1
ATOM 2739 O O . CYS A 1 366 ? 18.593 -16.427 12.065 1.00 53.59 366 CYS A O 1
ATOM 2741 N N . THR A 1 367 ? 16.801 -15.591 13.102 1.00 64.12 367 THR A N 1
ATOM 2742 C CA . THR A 1 367 ? 16.183 -16.899 13.389 1.00 64.12 367 THR A CA 1
ATOM 2743 C C . THR A 1 367 ? 15.074 -17.279 12.407 1.00 64.12 367 THR A C 1
ATOM 2745 O O . THR A 1 367 ? 14.830 -18.468 12.222 1.00 64.12 367 THR A O 1
ATOM 2748 N N . THR A 1 368 ? 14.452 -16.301 11.738 1.00 70.00 368 THR A N 1
ATOM 2749 C CA . THR A 1 368 ? 13.412 -16.481 10.706 1.00 70.00 368 THR A CA 1
ATOM 2750 C C . THR A 1 368 ? 13.450 -15.335 9.696 1.00 70.00 368 THR A C 1
ATOM 2752 O O . THR A 1 368 ? 13.812 -14.214 10.054 1.00 70.00 368 THR A O 1
ATOM 2755 N N . PHE A 1 369 ? 13.047 -15.590 8.452 1.00 77.25 369 PHE A N 1
ATOM 2756 C CA . PHE A 1 369 ? 12.863 -14.545 7.444 1.00 77.25 369 PHE A CA 1
ATOM 2757 C C . PHE A 1 369 ? 11.569 -13.769 7.704 1.00 77.25 369 PHE A C 1
ATOM 2759 O O . PHE A 1 369 ? 10.537 -14.360 8.028 1.00 77.25 369 PHE A O 1
ATOM 2766 N N . VAL A 1 370 ? 11.639 -12.444 7.564 1.00 78.31 370 VAL A N 1
ATOM 2767 C CA . VAL A 1 370 ? 10.512 -11.529 7.771 1.00 78.31 370 VAL A CA 1
ATOM 2768 C C . VAL A 1 370 ? 10.041 -11.038 6.401 1.00 78.31 370 VAL A C 1
ATOM 2770 O O . VAL A 1 370 ? 10.783 -10.311 5.742 1.00 78.31 370 VAL A O 1
ATOM 2773 N N . PRO A 1 371 ? 8.866 -11.479 5.923 1.00 82.94 371 PRO A N 1
ATOM 2774 C CA . PRO A 1 371 ? 8.294 -10.977 4.683 1.00 82.94 371 PRO A CA 1
ATOM 2775 C C . PRO A 1 371 ? 7.615 -9.616 4.912 1.00 82.94 371 PRO A C 1
ATOM 2777 O O . PRO A 1 371 ? 7.244 -9.288 6.041 1.00 82.94 371 PRO A O 1
ATOM 2780 N N . THR A 1 372 ? 7.415 -8.844 3.845 1.00 81.06 372 THR A N 1
ATOM 2781 C CA . THR A 1 372 ? 6.879 -7.477 3.921 1.00 81.06 372 THR A CA 1
ATOM 2782 C C . THR A 1 372 ? 5.601 -7.297 3.111 1.00 81.06 372 THR A C 1
ATOM 2784 O O . THR A 1 372 ? 5.427 -7.867 2.037 1.00 81.06 372 THR A O 1
ATOM 2787 N N . PHE A 1 373 ? 4.710 -6.453 3.611 1.00 83.94 373 PHE A N 1
ATOM 2788 C CA . PHE A 1 373 ? 3.481 -6.028 2.947 1.00 83.94 373 PHE A CA 1
ATOM 2789 C C . PHE A 1 373 ? 3.678 -4.617 2.355 1.00 83.94 373 PHE A C 1
ATOM 2791 O O . PHE A 1 373 ? 4.361 -3.830 3.005 1.00 83.94 373 PHE A O 1
ATOM 2798 N N . PRO A 1 374 ? 3.113 -4.258 1.182 1.00 86.81 374 PRO A N 1
ATOM 2799 C CA . PRO A 1 374 ? 2.133 -5.000 0.380 1.00 86.81 374 PRO A CA 1
ATOM 2800 C C . PRO A 1 374 ? 2.710 -6.081 -0.541 1.00 86.81 374 PRO A C 1
ATOM 2802 O O . PRO A 1 374 ? 1.928 -6.826 -1.123 1.00 86.81 374 PRO A O 1
ATOM 2805 N N . SER A 1 375 ? 4.033 -6.248 -0.626 1.00 85.00 375 SER A N 1
ATOM 2806 C CA . SER A 1 375 ? 4.720 -7.223 -1.496 1.00 85.00 375 SER A CA 1
ATOM 2807 C C . SER A 1 375 ? 4.183 -8.657 -1.384 1.00 85.00 375 SER A C 1
ATOM 2809 O O . SER A 1 375 ? 4.180 -9.415 -2.353 1.00 85.00 375 SER A O 1
ATOM 2811 N N . THR A 1 376 ? 3.709 -9.046 -0.198 1.00 90.50 376 THR A N 1
ATOM 2812 C CA . THR A 1 376 ? 3.118 -10.363 0.057 1.00 90.50 376 THR A CA 1
ATOM 2813 C C . THR A 1 376 ? 1.667 -10.523 -0.399 1.00 90.50 376 THR A C 1
ATOM 2815 O O . THR A 1 376 ? 1.185 -11.657 -0.470 1.00 90.50 376 THR A O 1
ATOM 2818 N N . CYS A 1 377 ? 0.961 -9.440 -0.731 1.00 93.50 377 CYS A N 1
ATOM 2819 C CA . CYS A 1 377 ? -0.386 -9.510 -1.286 1.00 93.50 377 CYS A CA 1
ATOM 2820 C C . CYS A 1 377 ? -0.333 -10.154 -2.690 1.00 93.50 377 CYS A C 1
ATOM 2822 O O . CYS A 1 377 ? 0.468 -9.743 -3.532 1.00 93.50 377 CYS A O 1
ATOM 2824 N N . PRO A 1 378 ? -1.168 -11.165 -2.994 1.00 94.06 378 PRO A N 1
ATOM 2825 C CA . PRO A 1 378 ? -1.208 -11.810 -4.314 1.00 94.06 378 PRO A CA 1
ATOM 2826 C C . PRO A 1 378 ? -1.851 -10.959 -5.425 1.00 94.06 378 PRO A C 1
ATOM 2828 O O . PRO A 1 378 ? -2.043 -11.452 -6.533 1.00 94.06 378 PRO A O 1
ATOM 2831 N N . PHE A 1 379 ? -2.248 -9.717 -5.137 1.00 93.12 379 PHE A N 1
ATOM 2832 C CA . PHE A 1 379 ? -2.928 -8.832 -6.093 1.00 93.12 379 PHE A CA 1
ATOM 2833 C C . PHE A 1 379 ? -2.098 -7.603 -6.475 1.00 93.12 379 PHE A C 1
ATOM 2835 O O . PHE A 1 379 ? -2.610 -6.713 -7.149 1.00 93.12 379 PHE A O 1
ATOM 2842 N N . VAL A 1 380 ? -0.831 -7.566 -6.057 1.00 88.62 380 VAL A N 1
ATOM 2843 C CA . VAL A 1 380 ? 0.151 -6.552 -6.456 1.00 88.62 380 VAL A CA 1
ATOM 2844 C C . VAL A 1 380 ? 1.315 -7.223 -7.176 1.00 88.62 380 VAL A C 1
ATOM 2846 O O . VAL A 1 380 ? 1.609 -8.393 -6.920 1.00 88.62 380 VAL A O 1
ATOM 2849 N N . THR A 1 381 ? 1.984 -6.472 -8.046 1.00 84.06 381 THR A N 1
ATOM 2850 C CA . THR A 1 381 ? 3.252 -6.870 -8.662 1.00 84.06 381 THR A CA 1
ATOM 2851 C C . THR A 1 381 ? 4.389 -6.383 -7.772 1.00 84.06 381 THR A C 1
ATOM 2853 O O . THR A 1 381 ? 4.683 -5.189 -7.715 1.00 84.06 381 THR A O 1
ATOM 2856 N N . SER A 1 382 ? 5.025 -7.304 -7.055 1.00 83.75 382 SER A N 1
ATOM 2857 C CA . SER A 1 382 ? 6.184 -7.009 -6.217 1.00 83.75 382 SER A CA 1
ATOM 2858 C C . SER A 1 382 ? 7.457 -6.997 -7.056 1.00 83.75 382 SER A C 1
ATOM 2860 O O . SER A 1 382 ? 7.695 -7.917 -7.842 1.00 83.75 382 SER A O 1
ATOM 2862 N N . VAL A 1 383 ? 8.286 -5.968 -6.861 1.00 78.75 383 VAL A N 1
ATOM 2863 C CA . VAL A 1 383 ? 9.493 -5.744 -7.666 1.00 78.75 383 VAL A CA 1
ATOM 2864 C C . VAL A 1 383 ? 10.747 -5.759 -6.797 1.00 78.75 383 VAL A C 1
ATOM 2866 O O . VAL A 1 383 ? 10.912 -4.919 -5.911 1.00 78.75 383 VAL A O 1
ATOM 2869 N N . GLY A 1 384 ? 11.623 -6.730 -7.042 1.00 74.31 384 GLY A N 1
ATOM 2870 C CA . GLY A 1 384 ? 12.916 -6.876 -6.383 1.00 74.31 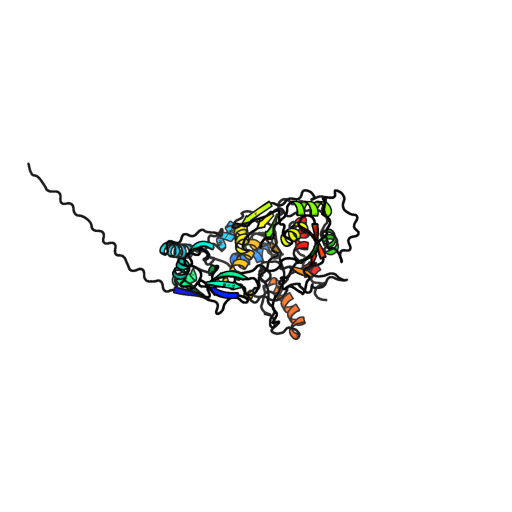384 GLY A CA 1
ATOM 2871 C C . GLY A 1 384 ? 14.014 -6.020 -7.006 1.00 74.31 384 GLY A C 1
ATOM 2872 O O . GLY A 1 384 ? 13.865 -5.476 -8.098 1.00 74.31 384 GLY A O 1
ATOM 2873 N N . GLY A 1 385 ? 15.144 -5.952 -6.307 1.00 77.31 385 GLY A N 1
ATOM 2874 C CA . GLY A 1 385 ? 16.334 -5.229 -6.741 1.00 77.31 385 GLY A CA 1
ATOM 2875 C C . GLY A 1 385 ? 17.437 -6.135 -7.288 1.00 77.31 385 GLY A C 1
ATOM 2876 O O . GLY A 1 385 ? 17.739 -7.193 -6.719 1.00 77.31 385 GLY A O 1
ATOM 2877 N N . THR A 1 386 ? 18.086 -5.692 -8.355 1.00 78.44 386 THR A N 1
ATOM 2878 C CA . THR A 1 386 ? 19.320 -6.263 -8.901 1.00 78.44 386 THR A CA 1
ATOM 2879 C C . THR A 1 386 ? 20.461 -5.244 -8.846 1.00 78.44 386 THR A C 1
ATOM 2881 O O . THR A 1 386 ? 20.253 -4.041 -8.666 1.00 78.44 386 THR A O 1
ATOM 2884 N N . ASP A 1 387 ? 21.687 -5.741 -8.957 1.00 78.56 387 ASP A N 1
ATOM 2885 C CA . ASP A 1 387 ? 22.912 -4.957 -9.044 1.00 78.56 387 ASP A CA 1
ATOM 2886 C C . ASP A 1 387 ? 23.724 -5.389 -10.273 1.00 78.56 387 ASP A C 1
ATOM 2888 O O . ASP A 1 387 ? 23.635 -6.538 -10.724 1.00 78.56 387 ASP A O 1
ATOM 2892 N N . ILE A 1 388 ? 24.523 -4.466 -10.808 1.00 71.12 388 ILE A N 1
ATOM 2893 C CA . ILE A 1 388 ? 25.395 -4.690 -11.960 1.00 71.12 388 ILE A CA 1
ATOM 2894 C C . ILE A 1 388 ? 26.822 -4.331 -11.589 1.00 71.12 388 ILE A C 1
ATOM 2896 O O . ILE A 1 388 ? 27.178 -3.161 -11.464 1.00 71.12 388 ILE A O 1
ATOM 2900 N N . PHE A 1 389 ? 27.651 -5.369 -11.519 1.00 61.38 389 PHE A N 1
ATOM 2901 C CA . PHE A 1 389 ? 29.104 -5.233 -11.567 1.00 61.38 389 PHE A CA 1
ATOM 2902 C C . PHE A 1 389 ? 29.647 -5.709 -12.928 1.00 61.38 389 PHE A C 1
ATOM 2904 O O . PHE A 1 389 ? 30.374 -4.967 -13.575 1.00 61.38 389 PHE A O 1
ATOM 2911 N N . ASP A 1 390 ? 29.202 -6.885 -13.407 1.00 57.25 390 ASP A N 1
ATOM 2912 C CA . ASP A 1 390 ? 29.568 -7.479 -14.716 1.00 57.25 390 ASP A CA 1
ATOM 2913 C C . ASP A 1 390 ? 28.396 -8.216 -15.419 1.00 57.25 390 ASP A C 1
ATOM 2915 O O . ASP A 1 390 ? 28.382 -8.368 -16.641 1.00 57.25 390 ASP A O 1
ATOM 2919 N N . SER A 1 391 ? 27.399 -8.668 -14.652 1.00 75.06 391 SER A N 1
ATOM 2920 C CA . SER A 1 391 ? 26.121 -9.246 -15.089 1.00 75.06 391 SER A CA 1
ATOM 2921 C C . SER A 1 391 ? 25.053 -8.900 -14.050 1.00 75.06 391 SER A C 1
ATOM 2923 O O . SER A 1 391 ? 25.399 -8.655 -12.892 1.00 75.06 391 SER A O 1
ATOM 2925 N N . GLU A 1 392 ? 23.777 -8.885 -14.434 1.00 80.81 392 GLU A N 1
ATOM 2926 C CA . GLU A 1 392 ? 22.688 -8.604 -13.495 1.00 80.81 392 GLU A CA 1
ATOM 2927 C C . GLU A 1 392 ? 22.588 -9.722 -12.444 1.00 80.81 392 GLU A C 1
ATOM 2929 O O . GLU A 1 392 ? 22.442 -10.899 -12.768 1.00 80.81 392 GLU A O 1
ATOM 2934 N N . THR A 1 393 ? 22.737 -9.355 -11.172 1.00 84.31 393 THR A N 1
ATOM 2935 C CA . THR A 1 393 ? 22.687 -10.279 -10.027 1.00 84.31 393 THR A CA 1
ATOM 2936 C C . THR A 1 393 ? 21.774 -9.726 -8.945 1.00 84.31 393 THR A C 1
ATOM 2938 O O . THR A 1 393 ? 21.544 -8.523 -8.886 1.00 84.31 393 THR A O 1
ATOM 2941 N N . GLY A 1 394 ? 21.227 -10.582 -8.077 1.00 78.62 394 GLY A N 1
ATOM 2942 C CA . GLY A 1 394 ? 20.366 -10.118 -6.987 1.00 78.62 394 GLY A CA 1
ATOM 2943 C C . GLY A 1 394 ? 21.116 -9.180 -6.037 1.00 78.62 394 GLY A C 1
ATOM 2944 O O . GLY A 1 394 ? 22.160 -9.551 -5.497 1.00 78.62 394 GLY A O 1
ATOM 2945 N N . ALA A 1 395 ? 20.580 -7.978 -5.813 1.00 74.69 395 ALA A N 1
ATOM 2946 C CA . ALA A 1 395 ? 21.192 -7.028 -4.894 1.00 74.69 395 ALA A CA 1
ATOM 2947 C C . ALA A 1 395 ? 21.122 -7.553 -3.450 1.00 74.69 395 ALA A C 1
ATOM 2949 O O . ALA A 1 395 ? 20.129 -8.155 -3.043 1.00 74.69 395 ALA A O 1
ATOM 2950 N N . ALA A 1 396 ? 22.149 -7.299 -2.635 1.00 70.69 396 ALA A N 1
ATOM 2951 C CA . ALA A 1 396 ? 22.218 -7.830 -1.264 1.00 70.69 396 ALA A CA 1
ATOM 2952 C C . ALA A 1 396 ? 21.090 -7.324 -0.339 1.00 70.69 396 ALA A C 1
ATOM 2954 O O . ALA A 1 396 ? 20.769 -7.949 0.674 1.00 70.69 396 ALA A O 1
ATOM 2955 N N . PHE A 1 397 ? 20.512 -6.172 -0.671 1.00 69.75 397 PHE A N 1
ATOM 2956 C CA . PHE A 1 397 ? 19.380 -5.562 0.022 1.00 69.75 397 PHE A CA 1
ATOM 2957 C C . PHE A 1 397 ? 18.026 -5.937 -0.600 1.00 69.75 397 PHE A C 1
ATOM 2959 O O . PHE A 1 397 ? 16.995 -5.581 -0.035 1.00 69.75 397 PHE A O 1
ATOM 2966 N N . SER A 1 398 ? 18.030 -6.648 -1.735 1.00 73.00 398 SER A N 1
ATOM 2967 C CA . SER A 1 398 ? 16.827 -7.044 -2.457 1.00 73.00 398 SER A CA 1
ATOM 2968 C C . SER A 1 398 ? 15.932 -7.887 -1.574 1.00 73.00 398 SER A C 1
ATOM 2970 O O . SER A 1 398 ? 16.356 -8.873 -0.962 1.00 73.00 398 SER A O 1
ATOM 2972 N N . GLY A 1 399 ? 14.680 -7.476 -1.506 1.00 72.81 399 GLY A N 1
ATOM 2973 C CA . GLY A 1 399 ? 13.703 -8.164 -0.707 1.00 72.81 399 GLY A CA 1
ATOM 2974 C C . GLY A 1 399 ? 13.030 -9.300 -1.442 1.00 72.81 399 GLY A C 1
ATOM 2975 O O . GLY A 1 399 ? 12.631 -9.154 -2.592 1.00 72.81 399 GLY A O 1
ATOM 2976 N N . GLY A 1 400 ? 12.841 -10.406 -0.736 1.00 78.94 400 GLY A N 1
ATOM 2977 C CA . GLY A 1 400 ? 12.130 -11.569 -1.236 1.00 78.94 400 GLY A CA 1
ATOM 2978 C C . GLY A 1 400 ? 11.881 -12.579 -0.1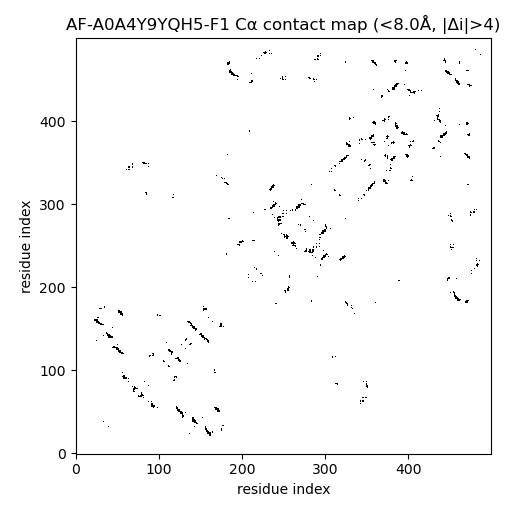29 1.00 78.94 400 GLY A C 1
ATOM 2979 O O . GLY A 1 400 ? 12.484 -12.526 0.946 1.00 78.94 400 GLY A O 1
ATOM 2980 N N . GLY A 1 401 ? 10.970 -13.508 -0.377 1.00 85.50 401 GLY A N 1
ATOM 2981 C CA . GLY A 1 401 ? 10.601 -14.506 0.612 1.00 85.50 401 GLY A CA 1
ATOM 2982 C C . GLY A 1 401 ? 9.213 -15.065 0.377 1.00 85.50 401 GLY A C 1
ATOM 2983 O O . GLY A 1 401 ? 8.744 -15.141 -0.752 1.00 85.50 401 GLY A O 1
ATOM 2984 N N . PHE A 1 402 ? 8.577 -15.489 1.467 1.00 90.75 402 PHE A N 1
ATOM 2985 C CA . PHE A 1 402 ? 7.269 -16.130 1.457 1.00 90.75 402 PHE A CA 1
ATOM 2986 C C . PHE A 1 402 ? 6.392 -15.525 2.545 1.00 90.75 402 PHE A C 1
ATOM 2988 O O . PHE A 1 402 ? 6.817 -15.438 3.697 1.00 90.75 402 PHE A O 1
ATOM 2995 N N . SER A 1 403 ? 5.168 -15.153 2.182 1.00 93.50 403 SER A N 1
ATOM 2996 C CA . SER A 1 403 ? 4.165 -14.636 3.112 1.00 93.50 403 SER A CA 1
ATOM 2997 C C . SER A 1 403 ? 3.844 -15.623 4.245 1.00 93.50 403 SER A C 1
ATOM 2999 O O . SER A 1 403 ? 3.764 -16.837 4.062 1.00 93.50 403 SER A O 1
ATOM 3001 N N . ASN A 1 404 ? 3.588 -15.098 5.434 1.00 91.38 404 ASN A N 1
ATOM 3002 C CA . ASN A 1 404 ? 3.003 -15.803 6.570 1.00 91.38 404 ASN A CA 1
ATOM 3003 C C . ASN A 1 404 ? 1.469 -15.674 6.620 1.00 91.38 404 ASN A C 1
ATOM 3005 O O . ASN A 1 404 ? 0.829 -16.407 7.373 1.00 91.38 404 ASN A O 1
ATOM 3009 N N . ILE A 1 405 ? 0.883 -14.766 5.832 1.00 93.88 405 ILE A N 1
ATOM 3010 C CA . ILE A 1 405 ? -0.555 -14.460 5.816 1.00 93.88 405 ILE A CA 1
ATOM 3011 C C . ILE A 1 405 ? -1.255 -15.075 4.601 1.00 93.88 405 ILE A C 1
ATOM 3013 O O . ILE A 1 405 ? -2.264 -15.769 4.744 1.00 93.88 405 ILE A O 1
ATOM 3017 N N . PHE A 1 406 ? -0.736 -14.813 3.404 1.00 96.19 406 PHE A N 1
ATOM 3018 C CA . PHE A 1 406 ? -1.386 -15.146 2.144 1.00 96.19 406 PHE A CA 1
ATOM 3019 C C . PHE A 1 406 ? -0.852 -16.469 1.590 1.00 96.19 406 PHE A C 1
ATOM 3021 O O . PHE A 1 406 ? 0.365 -16.641 1.484 1.00 96.19 406 PHE A O 1
ATOM 3028 N N . PRO A 1 407 ? -1.727 -17.421 1.222 1.00 96.69 407 PRO A N 1
ATOM 3029 C CA . PRO A 1 407 ? -1.304 -18.684 0.628 1.00 96.69 407 PRO A CA 1
ATOM 3030 C C . PRO A 1 407 ? -0.749 -18.483 -0.787 1.00 96.69 407 PRO A C 1
ATOM 3032 O O . PRO A 1 407 ? -1.009 -17.467 -1.428 1.00 96.69 407 PRO A O 1
ATOM 3035 N N . ILE A 1 408 ? -0.026 -19.483 -1.301 1.00 96.19 408 ILE A N 1
ATOM 3036 C CA . ILE A 1 408 ? 0.435 -19.502 -2.698 1.00 96.19 408 ILE A CA 1
ATOM 3037 C C . ILE A 1 408 ? -0.772 -19.379 -3.655 1.00 96.19 408 ILE A C 1
ATOM 3039 O O . ILE A 1 408 ? -1.606 -20.291 -3.687 1.00 96.19 408 ILE A O 1
ATOM 3043 N N . PRO A 1 409 ? -0.868 -18.309 -4.467 1.00 94.94 409 PRO A N 1
ATOM 3044 C CA . PRO A 1 409 ? -1.877 -18.202 -5.507 1.00 94.94 409 PRO A CA 1
ATOM 3045 C C . PRO A 1 409 ? -1.570 -19.150 -6.670 1.00 94.94 409 PRO A C 1
ATOM 3047 O O . PRO A 1 409 ? -0.424 -19.519 -6.935 1.00 94.94 409 PRO A O 1
ATOM 3050 N N . SER A 1 410 ? -2.620 -19.546 -7.389 1.00 93.81 410 SER A N 1
ATOM 3051 C CA . SER A 1 410 ? -2.523 -20.577 -8.431 1.00 93.81 410 SER A CA 1
ATOM 3052 C C . SER A 1 410 ? -1.558 -20.227 -9.570 1.00 93.81 410 SER A C 1
ATOM 3054 O O . SER A 1 410 ? -0.900 -21.130 -10.086 1.00 93.81 410 SER A O 1
ATOM 3056 N N . TYR A 1 411 ? -1.425 -18.940 -9.912 1.00 92.25 411 TYR A N 1
ATOM 3057 C CA . TYR A 1 411 ? -0.591 -18.476 -11.022 1.00 92.25 411 TYR A CA 1
ATOM 3058 C C . TYR A 1 411 ? 0.912 -18.704 -10.799 1.00 92.25 411 TYR A C 1
ATOM 3060 O O . TYR A 1 411 ? 1.622 -18.911 -11.770 1.00 92.25 411 TYR A O 1
ATOM 3068 N N . GLN A 1 412 ? 1.389 -18.755 -9.548 1.00 95.31 412 GLN A N 1
ATOM 3069 C CA . GLN A 1 412 ? 2.812 -18.985 -9.237 1.00 95.31 412 GLN A CA 1
ATOM 3070 C C . GLN A 1 412 ? 3.088 -20.368 -8.630 1.00 95.31 412 GLN A C 1
ATOM 3072 O O . GLN A 1 412 ? 4.217 -20.686 -8.256 1.00 95.31 412 GLN A O 1
ATOM 3077 N N . ALA A 1 413 ? 2.063 -21.215 -8.482 1.00 95.44 413 ALA A N 1
ATOM 3078 C CA . ALA A 1 413 ? 2.189 -22.483 -7.765 1.00 95.44 413 ALA A CA 1
ATOM 3079 C C . ALA A 1 413 ? 3.211 -23.438 -8.405 1.00 95.44 413 ALA A C 1
ATOM 3081 O O . ALA A 1 413 ? 3.928 -24.147 -7.694 1.00 95.44 413 ALA A O 1
ATOM 3082 N N . ALA A 1 414 ? 3.292 -23.456 -9.739 1.00 95.00 414 ALA A N 1
ATOM 3083 C CA . ALA A 1 414 ? 4.240 -24.293 -10.469 1.00 95.00 414 ALA A CA 1
ATOM 3084 C C . ALA A 1 414 ? 5.690 -23.821 -10.279 1.00 95.00 414 ALA A C 1
ATOM 3086 O O . ALA A 1 414 ? 6.561 -24.642 -9.972 1.00 95.00 414 ALA A O 1
ATOM 3087 N N . ASP A 1 415 ? 5.932 -22.515 -10.397 1.00 93.81 415 ASP A N 1
ATOM 3088 C CA . ASP A 1 415 ? 7.262 -21.916 -10.258 1.00 93.81 415 ASP A CA 1
ATOM 3089 C C . ASP A 1 415 ? 7.776 -22.047 -8.822 1.00 93.81 415 ASP A C 1
ATOM 3091 O O . ASP A 1 415 ? 8.891 -22.524 -8.601 1.00 93.81 415 ASP A O 1
ATOM 3095 N N . VAL A 1 416 ? 6.918 -21.785 -7.830 1.00 93.50 416 VAL A N 1
ATOM 3096 C CA . VAL A 1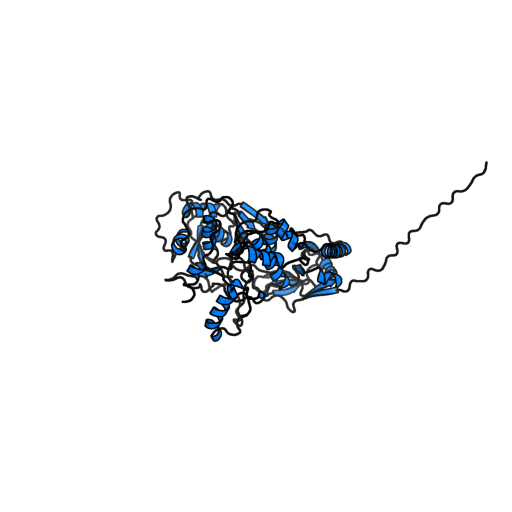 416 ? 7.239 -21.996 -6.411 1.00 93.50 416 VAL A CA 1
ATOM 3097 C C . VAL A 1 416 ? 7.568 -23.461 -6.125 1.00 93.50 416 VAL A C 1
ATOM 3099 O O . VAL A 1 416 ? 8.564 -23.758 -5.465 1.00 93.50 416 VAL A O 1
ATOM 3102 N N . ALA A 1 417 ? 6.780 -24.406 -6.644 1.00 92.75 417 ALA A N 1
ATOM 3103 C CA . ALA A 1 417 ? 7.061 -25.829 -6.466 1.00 92.75 417 ALA A CA 1
ATOM 3104 C C . ALA A 1 417 ? 8.380 -26.263 -7.133 1.00 92.75 417 ALA A C 1
ATOM 3106 O O . ALA A 1 417 ? 9.005 -27.225 -6.679 1.00 92.75 417 ALA A O 1
ATOM 3107 N N . SER A 1 418 ? 8.798 -25.589 -8.208 1.00 92.62 418 SER A N 1
ATOM 3108 C CA . SER A 1 418 ? 10.101 -25.795 -8.844 1.00 92.62 418 SER A CA 1
ATOM 3109 C C . SER A 1 418 ? 11.233 -25.234 -7.977 1.00 92.62 418 SER A C 1
ATOM 3111 O O . SER A 1 418 ? 12.153 -25.974 -7.626 1.00 92.62 418 SER A O 1
ATOM 3113 N N . TYR A 1 419 ? 11.113 -23.979 -7.535 1.00 88.88 419 TYR A N 1
ATOM 3114 C CA . TYR A 1 419 ? 12.082 -23.296 -6.674 1.00 88.88 419 TYR A CA 1
ATOM 3115 C C . TYR A 1 419 ? 12.305 -24.022 -5.341 1.00 88.88 419 TYR A C 1
ATOM 3117 O O . TYR A 1 419 ? 13.435 -24.257 -4.919 1.00 88.88 419 TYR A O 1
ATOM 3125 N N . LEU A 1 420 ? 11.241 -24.485 -4.682 1.00 88.38 420 LEU A N 1
ATOM 3126 C CA . LEU A 1 420 ? 11.385 -25.211 -3.419 1.00 88.38 420 LEU A CA 1
ATOM 3127 C C . LEU A 1 420 ? 12.209 -26.502 -3.582 1.00 88.38 420 LEU A C 1
ATOM 3129 O O . LEU A 1 420 ? 12.898 -26.907 -2.651 1.00 88.38 420 LEU A O 1
ATOM 3133 N N . LYS A 1 421 ? 12.241 -27.132 -4.764 1.00 87.88 421 LYS A N 1
ATOM 3134 C CA . LYS A 1 421 ? 13.101 -28.309 -4.987 1.00 87.88 421 LYS A CA 1
ATOM 3135 C C . LYS A 1 421 ? 14.592 -27.966 -4.997 1.00 87.88 421 LYS A C 1
ATOM 3137 O O . LYS A 1 421 ? 15.386 -28.844 -4.664 1.00 87.88 421 LYS A O 1
ATOM 3142 N N . SER A 1 422 ? 14.980 -26.740 -5.361 1.00 80.69 422 SER A N 1
ATOM 3143 C CA . SER A 1 422 ? 16.387 -26.319 -5.402 1.00 80.69 422 SER A CA 1
ATOM 3144 C C . SER A 1 422 ? 16.896 -25.761 -4.065 1.00 80.69 422 SER A C 1
ATOM 3146 O O . SER A 1 422 ? 18.088 -25.877 -3.787 1.00 80.69 422 SER A O 1
ATOM 3148 N N . VAL A 1 423 ? 16.018 -25.226 -3.201 1.00 74.38 423 VAL A N 1
ATOM 3149 C CA . VAL A 1 423 ? 16.427 -24.445 -2.006 1.00 74.38 423 VAL A CA 1
ATOM 3150 C C . VAL A 1 423 ? 16.271 -25.176 -0.662 1.00 74.38 423 VAL A C 1
ATOM 3152 O O . VAL A 1 423 ? 16.907 -24.802 0.328 1.00 74.38 423 VAL A O 1
ATOM 3155 N N . VAL A 1 424 ? 15.488 -26.261 -0.598 1.00 60.03 424 VAL A N 1
ATOM 3156 C CA . VAL A 1 424 ? 15.065 -26.908 0.669 1.00 60.03 424 VAL A CA 1
ATOM 3157 C C . VAL A 1 424 ? 16.207 -27.410 1.575 1.00 60.03 424 VAL A C 1
ATOM 3159 O O . VAL A 1 424 ? 15.983 -27.602 2.767 1.00 60.03 424 VAL A O 1
ATOM 3162 N N . ASN A 1 425 ? 17.449 -27.543 1.099 1.00 62.31 425 ASN A N 1
ATOM 3163 C CA . ASN A 1 425 ? 18.552 -28.005 1.953 1.00 62.31 425 ASN A CA 1
ATOM 3164 C C . ASN A 1 425 ? 19.257 -26.902 2.768 1.00 62.31 425 ASN A C 1
ATOM 3166 O O . ASN A 1 425 ? 19.821 -27.223 3.811 1.00 62.31 425 ASN A O 1
ATOM 3170 N N . ALA A 1 426 ? 19.244 -25.633 2.337 1.00 62.94 426 ALA A N 1
ATOM 3171 C CA . ALA A 1 426 ? 20.045 -24.576 2.979 1.00 62.94 426 ALA A CA 1
ATOM 3172 C C . ALA A 1 426 ? 19.271 -23.734 4.013 1.00 62.94 426 ALA A C 1
ATOM 3174 O O . ALA A 1 426 ? 19.860 -23.296 4.995 1.00 62.94 426 ALA A O 1
ATOM 3175 N N . ASN A 1 427 ? 17.957 -23.554 3.825 1.00 69.50 427 ASN A N 1
ATOM 3176 C CA . ASN A 1 427 ? 17.147 -22.570 4.568 1.00 69.50 427 ASN A CA 1
ATOM 3177 C C . ASN A 1 427 ? 15.897 -23.179 5.239 1.00 69.50 427 ASN A C 1
ATOM 3179 O O . ASN A 1 427 ? 14.911 -22.484 5.494 1.00 69.50 427 ASN A O 1
ATOM 3183 N N . ASN A 1 428 ? 15.897 -24.494 5.483 1.00 73.31 428 ASN A N 1
ATOM 3184 C CA . ASN A 1 428 ? 14.729 -25.193 6.018 1.00 73.31 428 ASN A CA 1
ATOM 3185 C C . ASN A 1 428 ? 14.314 -24.645 7.396 1.00 73.31 428 ASN A C 1
ATOM 3187 O O . ASN A 1 428 ? 15.140 -24.527 8.298 1.00 73.31 428 ASN A O 1
ATOM 3191 N N . GLY A 1 429 ? 13.021 -24.359 7.563 1.00 77.38 429 GLY A N 1
ATOM 3192 C CA . GLY A 1 429 ? 12.448 -23.838 8.807 1.00 77.38 429 GLY A CA 1
ATOM 3193 C C . GLY A 1 429 ? 12.566 -22.324 9.004 1.00 77.38 429 GLY A C 1
ATOM 3194 O O . GLY A 1 429 ? 12.034 -21.824 9.989 1.00 77.38 429 GLY A O 1
ATOM 3195 N N . LEU A 1 430 ? 13.209 -21.594 8.083 1.00 81.62 430 LEU A N 1
ATOM 3196 C CA . LEU A 1 430 ? 13.353 -20.136 8.183 1.00 81.62 430 LEU A CA 1
ATOM 3197 C C . LEU A 1 430 ? 12.182 -19.357 7.563 1.00 81.62 430 LEU A C 1
ATOM 3199 O O . LEU A 1 430 ? 12.042 -18.173 7.848 1.00 81.62 430 LEU A O 1
ATOM 3203 N N . PHE A 1 431 ? 11.353 -19.989 6.725 1.00 85.19 431 PHE A N 1
ATOM 3204 C CA . PHE A 1 431 ? 10.256 -19.333 6.003 1.00 85.19 431 PHE A CA 1
ATOM 3205 C C . PHE A 1 431 ? 9.044 -20.252 5.799 1.00 85.19 431 PHE A C 1
ATOM 3207 O O . PHE A 1 431 ? 9.147 -21.481 5.869 1.00 85.19 431 PHE A O 1
ATOM 3214 N N . ASN A 1 432 ? 7.885 -19.652 5.515 1.00 89.75 432 ASN A N 1
ATOM 3215 C CA . ASN A 1 432 ? 6.636 -20.367 5.276 1.00 89.75 432 ASN A CA 1
ATOM 3216 C C . ASN A 1 432 ? 6.527 -20.875 3.828 1.00 89.75 432 ASN A C 1
ATOM 3218 O O . ASN A 1 432 ? 6.074 -20.166 2.936 1.00 89.75 432 ASN A O 1
ATOM 3222 N N . VAL A 1 433 ? 6.854 -22.146 3.595 1.00 90.94 433 VAL A N 1
ATOM 3223 C CA . VAL A 1 433 ? 6.793 -22.782 2.260 1.00 90.94 433 VAL A CA 1
ATOM 3224 C C . VAL A 1 433 ? 5.392 -22.838 1.627 1.00 90.94 433 VAL A C 1
ATOM 3226 O O . VAL A 1 433 ? 5.275 -23.230 0.471 1.00 90.94 433 VAL A O 1
ATOM 3229 N N . SER A 1 434 ? 4.330 -22.507 2.371 1.00 93.44 434 SER A N 1
ATOM 3230 C CA . SER A 1 434 ? 2.945 -22.480 1.866 1.00 93.44 434 SER A CA 1
ATOM 3231 C C . SER A 1 434 ? 2.453 -21.070 1.514 1.00 93.44 434 SER A C 1
ATOM 3233 O O . SER A 1 434 ? 1.303 -20.916 1.098 1.00 93.44 434 SER A O 1
ATOM 3235 N N . GLY A 1 435 ? 3.291 -20.050 1.708 1.00 94.88 435 GLY A N 1
ATOM 3236 C CA . GLY A 1 435 ? 2.949 -18.646 1.506 1.00 94.88 435 GLY A CA 1
ATOM 3237 C C . GLY A 1 435 ? 3.195 -18.125 0.094 1.00 94.88 435 GLY A C 1
ATOM 3238 O O . GLY A 1 435 ? 4.013 -18.675 -0.641 1.00 94.88 435 GLY A O 1
ATOM 3239 N N . ARG A 1 436 ? 2.531 -17.025 -0.280 1.00 95.62 436 ARG A N 1
ATOM 3240 C CA . ARG A 1 436 ? 2.822 -16.259 -1.502 1.00 95.62 436 ARG A CA 1
ATOM 3241 C C . ARG A 1 436 ? 4.313 -15.904 -1.531 1.00 95.62 436 ARG A C 1
ATOM 3243 O O . ARG A 1 436 ? 4.778 -15.151 -0.679 1.00 95.62 436 ARG A O 1
ATOM 3250 N N . ALA A 1 437 ? 5.049 -16.479 -2.480 1.00 93.00 437 ALA A N 1
ATOM 3251 C CA . ALA A 1 437 ? 6.441 -16.147 -2.758 1.00 93.00 437 ALA A CA 1
ATOM 3252 C C . ALA A 1 437 ? 6.530 -14.811 -3.496 1.00 93.00 437 ALA A C 1
ATOM 3254 O O . ALA A 1 437 ? 5.674 -14.576 -4.338 1.00 93.00 437 ALA A O 1
ATOM 3255 N N . PHE A 1 438 ? 7.516 -13.973 -3.188 1.00 88.94 438 PHE A N 1
ATOM 3256 C CA . PHE A 1 438 ? 7.774 -12.670 -3.820 1.00 88.94 438 PHE A CA 1
ATOM 3257 C C . PHE A 1 438 ? 9.299 -12.416 -3.868 1.00 88.94 438 PHE A C 1
ATOM 3259 O O . PHE A 1 438 ? 10.023 -13.045 -3.083 1.00 88.94 438 PHE A O 1
ATOM 3266 N N . PRO A 1 439 ? 9.816 -11.520 -4.729 1.00 85.25 439 PRO A N 1
ATOM 3267 C CA . PRO A 1 439 ? 9.101 -10.665 -5.684 1.00 85.25 439 PRO A CA 1
ATOM 3268 C C . PRO A 1 439 ? 8.608 -11.439 -6.921 1.00 85.25 439 PRO A C 1
ATOM 3270 O O . PRO A 1 439 ? 8.935 -12.614 -7.082 1.00 85.25 439 PRO A O 1
ATOM 3273 N N . ASP A 1 440 ? 7.802 -10.795 -7.770 1.00 84.44 440 ASP A N 1
ATOM 3274 C CA . ASP A 1 440 ? 7.328 -11.366 -9.045 1.00 84.44 440 ASP A CA 1
ATOM 3275 C C . ASP A 1 440 ? 8.330 -11.125 -10.180 1.00 84.44 440 ASP A C 1
ATOM 3277 O O . ASP A 1 440 ? 8.528 -11.976 -11.045 1.00 84.44 440 ASP A O 1
ATOM 3281 N N . ILE A 1 441 ? 8.968 -9.956 -10.157 1.00 82.19 441 ILE A N 1
ATOM 3282 C CA . ILE A 1 441 ? 9.982 -9.502 -11.111 1.00 82.19 441 ILE A CA 1
ATOM 3283 C C . ILE A 1 441 ? 11.073 -8.730 -10.368 1.00 82.19 441 ILE A C 1
ATOM 3285 O O . ILE A 1 441 ? 10.897 -8.374 -9.204 1.00 82.19 441 ILE A O 1
ATOM 3289 N N . SER A 1 442 ? 12.189 -8.442 -11.032 1.00 79.44 442 SER A N 1
ATOM 3290 C CA . SER A 1 442 ? 13.257 -7.617 -10.469 1.00 79.44 442 SER A CA 1
ATOM 3291 C C . SER A 1 442 ? 13.816 -6.669 -11.516 1.00 79.44 442 SER A C 1
ATOM 3293 O O . SER A 1 442 ? 13.787 -6.980 -12.705 1.00 79.44 442 SER A O 1
ATOM 3295 N N . ALA A 1 443 ? 14.337 -5.541 -11.051 1.00 78.31 443 ALA A N 1
ATOM 3296 C CA . ALA A 1 443 ? 15.004 -4.548 -11.878 1.00 78.31 443 ALA A CA 1
ATOM 3297 C C . ALA A 1 443 ? 16.160 -3.919 -11.093 1.00 78.31 443 ALA A C 1
ATOM 3299 O O . ALA A 1 443 ? 16.309 -4.170 -9.890 1.00 78.31 443 ALA A O 1
ATOM 3300 N N . ARG A 1 444 ? 16.998 -3.116 -11.746 1.00 79.81 444 ARG A N 1
ATOM 3301 C CA . ARG A 1 444 ? 18.188 -2.565 -11.103 1.00 79.81 444 ARG A CA 1
ATOM 3302 C C . ARG A 1 444 ? 17.786 -1.679 -9.940 1.00 79.81 444 ARG A C 1
ATOM 3304 O O . ARG A 1 444 ? 16.781 -0.980 -9.993 1.00 79.81 444 ARG A O 1
ATOM 3311 N N . ALA A 1 445 ? 18.596 -1.692 -8.889 1.00 76.19 445 ALA A N 1
ATOM 3312 C CA . ALA A 1 445 ? 18.334 -0.956 -7.656 1.00 76.19 445 ALA A CA 1
ATOM 3313 C C . ALA A 1 445 ? 19.544 -0.154 -7.144 1.00 76.19 445 ALA A C 1
ATOM 3315 O O . ALA A 1 445 ? 19.529 0.369 -6.031 1.00 76.19 445 ALA A O 1
ATOM 3316 N N . THR A 1 446 ? 20.615 -0.070 -7.936 1.00 76.75 446 THR A N 1
ATOM 3317 C CA . THR A 1 446 ? 21.886 0.553 -7.547 1.00 76.75 446 THR A CA 1
ATOM 3318 C C . THR A 1 446 ? 22.295 1.676 -8.489 1.00 76.75 446 THR A C 1
ATOM 3320 O O . THR A 1 446 ? 22.081 1.603 -9.701 1.00 76.75 446 THR A O 1
ATOM 3323 N N . SER A 1 447 ? 22.951 2.690 -7.923 1.00 78.19 447 SER A N 1
ATOM 3324 C CA . SER A 1 447 ? 23.581 3.805 -8.632 1.00 78.19 447 SER A CA 1
ATOM 3325 C C . SER A 1 447 ? 22.618 4.679 -9.430 1.00 78.19 447 SER A C 1
ATOM 3327 O O . SER A 1 447 ? 23.022 5.246 -10.439 1.00 78.19 447 SER A O 1
ATOM 3329 N N . TYR A 1 448 ? 21.365 4.831 -8.996 1.00 81.69 448 TYR A N 1
ATOM 3330 C CA . TYR A 1 448 ? 20.402 5.677 -9.699 1.00 81.69 448 TYR A CA 1
ATOM 3331 C C . TYR A 1 448 ? 20.769 7.146 -9.608 1.00 81.69 448 TYR A C 1
ATOM 3333 O O . TYR A 1 448 ? 20.904 7.711 -8.521 1.00 81.69 448 TYR A O 1
ATOM 3341 N N . GLN A 1 449 ? 20.856 7.787 -10.763 1.00 85.44 449 GLN A N 1
ATOM 3342 C CA . GLN A 1 449 ? 21.013 9.221 -10.842 1.00 85.44 449 GLN A CA 1
ATOM 3343 C C . GLN A 1 449 ? 19.660 9.908 -10.738 1.00 85.44 449 GLN A C 1
ATOM 3345 O O . GLN A 1 449 ? 18.775 9.676 -11.555 1.00 85.44 449 GLN A O 1
ATOM 3350 N N . ILE A 1 450 ? 19.531 10.813 -9.773 1.00 85.88 450 ILE A N 1
ATOM 3351 C CA . ILE A 1 450 ? 18.336 11.640 -9.586 1.00 85.88 450 ILE A CA 1
ATOM 3352 C C . ILE A 1 450 ? 18.709 13.116 -9.442 1.00 85.88 450 ILE A C 1
ATOM 3354 O O . ILE A 1 450 ? 19.878 13.463 -9.229 1.00 85.88 450 ILE A O 1
ATOM 3358 N N . ILE A 1 451 ? 17.702 13.983 -9.519 1.00 88.25 451 ILE A N 1
ATOM 3359 C CA . ILE A 1 451 ? 17.768 15.370 -9.071 1.00 88.25 451 ILE A CA 1
ATOM 3360 C C . ILE A 1 451 ? 16.903 15.516 -7.823 1.00 88.25 451 ILE A C 1
ATOM 3362 O O . ILE A 1 451 ? 15.702 15.281 -7.865 1.00 88.25 451 ILE A O 1
ATOM 3366 N N . VAL A 1 452 ? 17.509 15.955 -6.724 1.00 88.88 452 VAL A N 1
ATOM 3367 C CA . VAL A 1 452 ? 16.794 16.305 -5.490 1.00 88.88 452 VAL A CA 1
ATOM 3368 C C . VAL A 1 452 ? 17.394 17.577 -4.916 1.00 88.88 452 VAL A C 1
ATOM 3370 O O . VAL A 1 452 ? 18.620 17.706 -4.849 1.00 88.88 452 VAL A O 1
ATOM 3373 N N . ASP A 1 453 ? 16.543 18.526 -4.528 1.00 89.94 453 ASP A N 1
ATOM 3374 C CA . ASP A 1 453 ? 16.969 19.847 -4.043 1.00 89.94 453 ASP A CA 1
ATOM 3375 C C . ASP A 1 453 ? 17.857 20.570 -5.078 1.00 89.94 453 ASP A C 1
ATOM 3377 O O . ASP A 1 453 ? 18.885 21.172 -4.769 1.00 89.94 453 ASP A O 1
ATOM 3381 N N . SER A 1 454 ? 17.500 20.448 -6.365 1.00 89.81 454 SER A N 1
ATOM 3382 C CA . SER A 1 454 ? 18.264 20.977 -7.507 1.00 89.81 454 SER A CA 1
ATOM 3383 C C . SER A 1 454 ? 19.728 20.506 -7.594 1.00 89.81 454 SER A C 1
ATOM 3385 O O . SER A 1 454 ? 20.566 21.161 -8.225 1.00 89.81 454 SER A O 1
ATOM 3387 N N . LEU A 1 455 ? 20.069 19.370 -6.981 1.00 89.50 455 LEU A N 1
ATOM 3388 C CA . LEU A 1 455 ? 21.402 18.768 -7.016 1.00 89.50 455 LEU A CA 1
ATOM 3389 C C . LEU A 1 455 ? 21.354 17.390 -7.674 1.00 89.50 455 LEU A C 1
ATOM 3391 O O . LEU A 1 455 ? 20.424 16.623 -7.450 1.00 89.50 455 LEU A O 1
ATOM 3395 N N . PHE A 1 456 ? 22.409 17.049 -8.419 1.00 88.12 456 PHE A N 1
ATOM 3396 C CA . PHE A 1 456 ? 22.659 15.658 -8.798 1.00 88.12 456 PHE A CA 1
ATOM 3397 C C . PHE A 1 456 ? 22.916 14.834 -7.537 1.00 88.12 456 PHE A C 1
ATOM 3399 O O . PHE A 1 456 ? 23.796 15.181 -6.741 1.00 88.12 456 PHE A O 1
ATOM 3406 N N . ALA A 1 457 ? 22.183 13.741 -7.379 1.00 85.12 457 ALA A N 1
ATOM 3407 C CA . ALA A 1 457 ? 22.405 12.768 -6.325 1.00 85.12 457 ALA A CA 1
ATOM 3408 C C . ALA A 1 457 ? 22.445 11.357 -6.907 1.00 85.12 457 ALA A C 1
ATOM 3410 O O . ALA A 1 457 ? 21.672 11.042 -7.808 1.00 85.12 457 ALA A O 1
ATOM 3411 N N . LEU A 1 458 ? 23.352 10.533 -6.386 1.00 79.50 458 LEU A N 1
ATOM 3412 C CA . LEU A 1 458 ? 23.336 9.097 -6.624 1.00 79.50 458 LEU A CA 1
ATOM 3413 C C . LEU A 1 458 ? 22.633 8.431 -5.453 1.00 79.50 458 LEU A C 1
ATOM 3415 O O . LEU A 1 458 ? 23.027 8.616 -4.293 1.00 79.50 458 LEU A O 1
ATOM 3419 N N . LEU A 1 459 ? 21.604 7.667 -5.782 1.00 74.88 459 LEU A N 1
ATOM 3420 C CA . LEU A 1 459 ? 20.916 6.784 -4.867 1.00 74.88 459 LEU A CA 1
ATOM 3421 C C . LEU A 1 459 ? 21.446 5.368 -5.040 1.00 74.88 459 LEU A C 1
ATOM 3423 O O . LEU A 1 459 ? 21.373 4.792 -6.126 1.00 74.88 459 LEU A O 1
ATOM 3427 N N . ASN A 1 460 ? 21.914 4.799 -3.936 1.00 66.75 460 ASN A N 1
ATOM 3428 C CA . ASN A 1 460 ? 22.023 3.356 -3.797 1.00 66.75 460 ASN A CA 1
ATOM 3429 C C . ASN A 1 460 ? 21.153 2.965 -2.614 1.00 66.75 460 ASN A C 1
ATOM 3431 O O . ASN A 1 460 ? 20.944 3.748 -1.693 1.00 66.75 460 ASN A O 1
ATOM 3435 N N . ASP A 1 461 ? 20.773 1.704 -2.561 1.00 58.19 461 ASP A N 1
ATOM 3436 C CA . ASP A 1 461 ? 20.267 1.119 -1.322 1.00 58.19 461 ASP A CA 1
ATOM 3437 C C . ASP A 1 461 ? 21.413 0.565 -0.435 1.00 58.19 461 ASP A C 1
ATOM 3439 O O . ASP A 1 461 ? 21.237 -0.303 0.419 1.00 58.19 461 ASP A O 1
ATOM 3443 N N . GLU A 1 462 ? 22.649 1.046 -0.637 1.00 40.75 462 GLU A N 1
ATOM 3444 C CA . GLU A 1 462 ? 23.815 0.632 0.144 1.00 40.75 462 GLU A CA 1
ATOM 3445 C C . GLU A 1 462 ? 24.128 1.654 1.246 1.00 40.75 462 GLU A C 1
ATOM 3447 O O . GLU A 1 462 ? 24.600 2.751 0.967 1.00 40.75 462 GLU A O 1
ATOM 3452 N N . LEU A 1 463 ? 23.929 1.266 2.513 1.00 35.59 463 LEU A N 1
ATOM 3453 C CA . LEU A 1 463 ? 24.983 1.295 3.538 1.00 35.59 463 LEU A CA 1
ATOM 3454 C C . LEU A 1 463 ? 24.605 0.420 4.751 1.00 35.59 463 LEU A C 1
ATOM 3456 O O . LEU A 1 463 ? 23.633 0.651 5.467 1.00 35.59 463 LEU A O 1
ATOM 3460 N N . ILE A 1 464 ? 25.478 -0.549 5.035 1.00 33.50 464 ILE A N 1
ATOM 3461 C CA . ILE A 1 464 ? 25.418 -1.576 6.094 1.00 33.50 464 ILE A CA 1
ATOM 3462 C C . ILE A 1 464 ? 25.446 -1.009 7.541 1.00 33.50 464 ILE A C 1
ATOM 3464 O O . ILE A 1 464 ? 25.404 -1.773 8.503 1.00 33.50 464 ILE A O 1
ATOM 3468 N N . SER A 1 465 ? 25.484 0.313 7.765 1.00 25.06 465 SER A N 1
ATOM 3469 C CA . SER A 1 465 ? 25.877 0.873 9.074 1.00 25.06 465 SER A CA 1
ATOM 3470 C C . SER A 1 465 ? 24.859 1.715 9.856 1.00 25.06 465 SER A C 1
ATOM 3472 O O . SER A 1 465 ? 25.280 2.346 10.824 1.00 25.06 465 SER A O 1
ATOM 3474 N N . ALA A 1 466 ? 23.563 1.764 9.523 1.00 24.91 466 ALA A N 1
ATOM 3475 C CA . ALA A 1 466 ? 22.645 2.635 10.287 1.00 24.91 466 ALA A CA 1
ATOM 3476 C C . ALA A 1 466 ? 21.193 2.161 10.472 1.00 24.91 466 ALA A C 1
ATOM 3478 O O . ALA A 1 466 ? 20.360 2.968 10.869 1.00 24.91 466 ALA A O 1
ATOM 3479 N N . GLY A 1 467 ? 20.864 0.885 10.234 1.00 25.97 467 GLY A N 1
ATOM 3480 C CA . GLY A 1 467 ? 19.497 0.395 10.479 1.00 25.97 467 GLY A CA 1
ATOM 3481 C C . GLY A 1 467 ? 18.416 1.099 9.644 1.00 25.97 467 GLY A C 1
ATOM 3482 O O . GLY A 1 467 ? 17.263 1.121 10.059 1.00 25.97 467 GLY A O 1
ATOM 3483 N N . ALA A 1 468 ? 18.794 1.688 8.504 1.00 25.98 468 ALA A N 1
ATOM 3484 C CA . ALA A 1 468 ? 17.866 2.231 7.522 1.00 25.98 468 ALA A CA 1
ATOM 3485 C C . ALA A 1 468 ? 17.273 1.091 6.686 1.00 25.98 468 ALA A C 1
ATOM 3487 O O . ALA A 1 468 ? 17.958 0.103 6.390 1.00 25.98 468 ALA A O 1
ATOM 3488 N N . THR A 1 469 ? 15.990 1.214 6.367 1.00 30.09 469 THR A N 1
ATOM 3489 C CA . THR A 1 469 ? 15.241 0.174 5.672 1.00 30.09 469 THR A CA 1
ATOM 3490 C C . THR A 1 469 ? 15.356 0.284 4.159 1.00 30.09 469 THR A C 1
ATOM 3492 O O . THR A 1 469 ? 15.495 1.374 3.623 1.00 30.09 469 THR A O 1
ATOM 3495 N N . ARG A 1 470 ? 15.295 -0.888 3.529 1.00 40.91 470 ARG A N 1
ATOM 3496 C CA . ARG A 1 470 ? 15.720 -1.245 2.178 1.00 40.91 470 ARG A CA 1
ATOM 3497 C C . ARG A 1 470 ? 14.552 -1.174 1.188 1.00 40.91 470 ARG A C 1
ATOM 3499 O O . ARG A 1 470 ? 13.425 -1.394 1.633 1.00 40.91 470 ARG A O 1
ATOM 3506 N N . VAL A 1 471 ? 14.866 -0.996 -0.103 1.00 38.81 471 VAL A N 1
ATOM 3507 C CA . VAL A 1 471 ? 14.276 -1.601 -1.328 1.00 38.81 471 VAL A CA 1
ATOM 3508 C C . VAL A 1 471 ? 14.081 -0.601 -2.479 1.00 38.81 471 VAL A C 1
ATOM 3510 O O . VAL A 1 471 ? 13.346 0.355 -2.304 1.00 38.81 471 VAL A O 1
ATOM 3513 N N . PHE A 1 472 ? 14.542 -0.947 -3.702 1.00 49.09 472 PHE A N 1
ATOM 3514 C CA . PHE A 1 472 ? 13.932 -0.510 -4.979 1.00 49.09 472 PHE A CA 1
ATOM 3515 C C . PHE A 1 472 ? 13.952 -1.582 -6.077 1.00 49.09 472 PHE A C 1
ATOM 3517 O O . PHE A 1 472 ? 14.828 -2.439 -6.103 1.00 49.09 472 PHE A O 1
ATOM 3524 N N . GLY A 1 473 ? 12.982 -1.477 -6.989 1.00 35.81 473 GLY A N 1
ATOM 3525 C CA . GLY A 1 473 ? 12.911 -2.148 -8.295 1.00 35.81 473 GLY A CA 1
ATOM 3526 C C . GLY A 1 473 ? 11.852 -1.531 -9.239 1.00 35.81 473 GLY A C 1
ATOM 3527 O O . GLY A 1 473 ? 11.731 -1.924 -10.390 1.00 35.81 473 GLY A O 1
ATOM 3528 N N . SER A 1 474 ? 11.069 -0.543 -8.783 1.00 42.09 474 SER A N 1
ATOM 3529 C CA . SER A 1 474 ? 9.882 -0.006 -9.475 1.00 42.09 474 SER A CA 1
ATOM 3530 C C . SER A 1 474 ? 10.156 0.977 -10.624 1.00 42.09 474 SER A C 1
ATOM 3532 O O . SER A 1 474 ? 9.236 1.267 -11.391 1.00 42.09 474 SER A O 1
ATOM 3534 N N . ALA A 1 475 ? 11.379 1.496 -10.770 1.00 40.97 475 ALA A N 1
ATOM 3535 C CA . ALA A 1 475 ? 11.691 2.551 -11.741 1.00 40.97 475 ALA A CA 1
ATOM 3536 C C . ALA A 1 475 ? 11.531 2.104 -13.205 1.00 40.97 475 ALA A C 1
ATOM 3538 O O . ALA A 1 475 ? 10.956 2.836 -14.011 1.00 40.97 475 ALA A O 1
ATOM 3539 N N . ASP A 1 476 ? 11.965 0.887 -13.538 1.00 42.09 476 ASP A N 1
ATOM 3540 C CA . ASP A 1 476 ? 12.044 0.429 -14.932 1.00 42.09 476 ASP A CA 1
ATOM 3541 C C . ASP A 1 476 ? 10.668 0.096 -15.546 1.00 42.09 476 ASP A C 1
ATOM 3543 O O . ASP A 1 476 ? 10.449 0.253 -16.749 1.00 42.09 476 ASP A O 1
ATOM 3547 N N . LEU A 1 477 ? 9.685 -0.273 -14.716 1.00 48.41 477 LEU A N 1
ATOM 3548 C CA . LEU A 1 477 ? 8.315 -0.575 -15.162 1.00 48.41 477 LEU A CA 1
ATOM 3549 C C . LEU A 1 477 ? 7.565 0.658 -15.671 1.00 48.41 477 LEU A C 1
ATOM 3551 O O . LEU A 1 477 ? 6.666 0.563 -16.508 1.00 48.41 477 LEU A O 1
ATOM 3555 N N . CYS A 1 478 ? 7.933 1.828 -15.165 1.00 52.97 478 CYS A N 1
ATOM 3556 C CA . CYS A 1 478 ? 7.182 3.050 -15.366 1.00 52.97 478 CYS A CA 1
ATOM 3557 C C . CYS A 1 478 ? 7.281 3.594 -16.795 1.00 52.97 478 CYS A C 1
ATOM 3559 O O . CYS A 1 478 ? 6.274 3.988 -17.395 1.00 52.97 478 CYS A O 1
ATOM 3561 N N . GLU A 1 479 ? 8.483 3.578 -17.379 1.00 45.97 479 GLU A N 1
ATOM 3562 C CA . GLU A 1 479 ? 8.666 3.973 -18.773 1.00 45.97 479 GLU A CA 1
ATOM 3563 C C . GLU A 1 479 ? 8.028 2.944 -19.717 1.00 45.97 479 GLU A C 1
ATOM 3565 O O . GLU A 1 479 ? 7.286 3.331 -20.625 1.00 45.97 479 GLU A O 1
ATOM 3570 N N . GLN A 1 480 ? 8.219 1.644 -19.462 1.00 43.72 480 GLN A N 1
ATOM 3571 C CA . GLN A 1 480 ? 7.724 0.564 -20.321 1.00 43.72 480 GLN A CA 1
ATOM 3572 C C . GLN A 1 480 ? 6.190 0.540 -20.435 1.00 43.72 480 GLN A C 1
ATOM 3574 O O . GLN A 1 480 ? 5.648 0.398 -21.538 1.00 43.72 480 GLN A O 1
ATOM 3579 N N . GLU A 1 481 ? 5.486 0.743 -19.322 1.00 45.69 481 GLU A N 1
ATOM 3580 C CA . GLU A 1 481 ? 4.022 0.769 -19.284 1.00 45.69 481 GLU A CA 1
ATOM 3581 C C . GLU A 1 481 ? 3.432 2.083 -19.823 1.00 45.69 481 GLU A C 1
ATOM 3583 O O . GLU A 1 481 ? 2.378 2.082 -20.474 1.00 45.69 481 GLU A O 1
ATOM 3588 N N . SER A 1 482 ? 4.123 3.217 -19.627 1.00 40.53 482 SER A N 1
ATOM 3589 C CA . SER A 1 482 ? 3.670 4.499 -20.175 1.00 40.53 482 SER A CA 1
ATOM 3590 C C . SER A 1 482 ? 3.582 4.445 -21.706 1.00 40.53 482 SER A C 1
ATOM 3592 O O . SER A 1 482 ? 2.582 4.887 -22.282 1.00 40.53 482 SER A O 1
ATOM 3594 N N . ILE A 1 483 ? 4.585 3.847 -22.360 1.00 36.00 483 ILE A N 1
ATOM 3595 C CA . ILE A 1 483 ? 4.772 3.848 -23.817 1.00 36.00 483 ILE A CA 1
ATOM 3596 C C . ILE A 1 483 ? 3.770 2.944 -24.528 1.00 36.00 483 ILE A C 1
ATOM 3598 O O . ILE A 1 483 ? 3.273 3.297 -25.601 1.00 36.00 483 ILE A O 1
ATOM 3602 N N . ASN A 1 484 ? 3.470 1.788 -23.939 1.00 34.34 484 ASN A N 1
ATOM 3603 C CA . ASN A 1 484 ? 2.858 0.696 -24.681 1.00 34.34 484 ASN A CA 1
ATOM 3604 C C . ASN A 1 484 ? 1.367 0.495 -24.448 1.00 34.34 484 ASN A C 1
ATOM 3606 O O . ASN A 1 484 ? 0.795 -0.267 -25.218 1.00 34.34 484 ASN A O 1
ATOM 3610 N N . GLY A 1 485 ? 0.736 1.190 -23.488 1.00 33.81 485 GLY A N 1
ATOM 3611 C CA . GLY A 1 485 ? -0.718 1.157 -23.293 1.00 33.81 485 GLY A CA 1
ATOM 3612 C C . GLY A 1 485 ? -1.276 -0.260 -23.426 1.00 33.81 485 GLY A C 1
ATOM 3613 O O . GLY A 1 485 ? -1.910 -0.557 -24.435 1.00 33.81 485 GLY A O 1
ATOM 3614 N N . TYR A 1 486 ? -1.000 -1.103 -22.426 1.00 33.44 486 TYR A N 1
ATOM 3615 C CA . TYR A 1 486 ? -1.191 -2.557 -22.457 1.00 33.44 486 TYR A CA 1
ATOM 3616 C C . TYR A 1 486 ? -0.260 -3.278 -23.447 1.00 33.44 486 TYR A C 1
ATOM 3618 O O . TYR A 1 486 ? -0.574 -3.428 -24.628 1.00 33.44 486 TYR A O 1
ATOM 3626 N N . TYR A 1 487 ? 0.849 -3.827 -22.939 1.00 28.88 487 TYR A N 1
ATOM 3627 C CA . TYR A 1 487 ? 1.474 -4.988 -23.569 1.00 28.88 487 TYR A CA 1
ATOM 3628 C C . TYR A 1 487 ? 1.416 -6.201 -22.646 1.00 28.88 487 TYR A C 1
ATOM 3630 O O . TYR A 1 487 ? 1.731 -6.143 -21.464 1.00 28.88 487 TYR A O 1
ATOM 3638 N N . ASP A 1 488 ? 0.990 -7.295 -23.261 1.00 32.19 488 ASP A N 1
ATOM 3639 C CA . ASP A 1 488 ? 1.034 -8.671 -22.795 1.00 32.19 488 ASP A CA 1
ATOM 3640 C C . ASP A 1 488 ? 2.476 -9.000 -22.362 1.00 32.19 488 ASP A C 1
ATOM 3642 O O . ASP A 1 488 ? 3.387 -9.058 -23.201 1.00 32.19 488 ASP A O 1
ATOM 3646 N N . TRP A 1 489 ? 2.705 -9.151 -21.053 1.00 32.72 489 TRP A N 1
ATOM 3647 C CA . TRP A 1 489 ? 3.978 -9.614 -20.504 1.00 32.72 489 TRP A CA 1
ATOM 3648 C C . TRP A 1 489 ? 4.173 -11.064 -20.946 1.00 32.72 489 TRP A C 1
ATOM 3650 O O . TRP A 1 489 ? 3.728 -12.008 -20.300 1.00 32.72 489 TRP A O 1
ATOM 3660 N N . ASN A 1 490 ? 4.801 -11.249 -22.107 1.00 25.42 490 ASN A N 1
ATOM 3661 C CA . ASN A 1 490 ? 5.113 -12.565 -22.635 1.00 25.42 490 ASN A CA 1
ATOM 3662 C C . ASN A 1 490 ? 6.144 -13.228 -21.704 1.00 25.42 490 ASN A C 1
ATOM 3664 O O . ASN A 1 490 ? 7.353 -13.034 -21.855 1.00 25.42 490 ASN A O 1
ATOM 3668 N N . GLU A 1 491 ? 5.644 -14.005 -20.737 1.00 29.61 491 GLU A N 1
ATOM 3669 C CA . GLU A 1 491 ? 6.389 -14.748 -19.709 1.00 29.61 491 GLU A CA 1
ATOM 3670 C C . GLU A 1 491 ? 7.562 -15.578 -20.269 1.00 29.61 491 GLU A C 1
ATOM 3672 O O . GLU A 1 491 ? 8.410 -16.050 -19.516 1.00 29.61 491 GLU A O 1
ATOM 3677 N N . SER A 1 492 ? 7.625 -15.816 -21.583 1.00 23.75 492 SER A N 1
ATOM 3678 C CA . SER A 1 492 ? 8.641 -16.666 -22.198 1.00 23.75 492 SER A CA 1
ATOM 3679 C C . SER A 1 492 ? 10.052 -16.081 -22.182 1.00 23.75 492 SER A C 1
ATOM 3681 O O . SER A 1 492 ? 10.993 -16.852 -22.290 1.00 23.75 492 SER A O 1
ATOM 3683 N N . ARG A 1 493 ? 10.235 -14.753 -22.104 1.00 24.69 493 ARG A N 1
ATOM 3684 C CA . ARG A 1 493 ? 11.582 -14.157 -22.230 1.00 24.69 493 ARG A CA 1
ATOM 3685 C C . ARG A 1 493 ? 12.305 -13.970 -20.892 1.00 24.69 493 ARG A C 1
ATOM 3687 O O . ARG A 1 493 ? 13.522 -14.055 -20.878 1.00 24.69 493 ARG A O 1
ATOM 3694 N N . MET A 1 494 ? 11.572 -13.799 -19.789 1.00 26.45 494 MET A N 1
ATOM 3695 C CA . MET A 1 494 ? 12.156 -13.709 -18.438 1.00 26.45 494 MET A CA 1
ATOM 3696 C C . MET A 1 494 ? 12.307 -15.074 -17.747 1.00 26.45 494 MET A C 1
ATOM 3698 O O . MET A 1 494 ? 13.149 -15.221 -16.866 1.00 26.45 494 MET A O 1
ATOM 3702 N N . ARG A 1 495 ? 11.551 -16.102 -18.172 1.00 27.80 495 ARG A N 1
ATOM 3703 C CA . ARG A 1 495 ? 11.664 -17.465 -17.614 1.00 27.80 495 ARG A CA 1
ATOM 3704 C C . ARG A 1 495 ? 13.025 -18.125 -17.853 1.00 27.80 495 ARG A C 1
ATOM 3706 O O . ARG A 1 495 ? 13.450 -18.933 -17.032 1.00 27.80 495 ARG A O 1
ATOM 3713 N N . ASP A 1 496 ? 13.686 -17.803 -18.962 1.00 24.42 496 ASP A N 1
ATOM 3714 C CA . ASP A 1 496 ? 14.875 -18.536 -19.410 1.00 24.42 496 ASP A CA 1
ATOM 3715 C C . ASP A 1 496 ? 16.185 -18.049 -18.759 1.00 24.42 496 ASP A C 1
ATOM 3717 O O . ASP A 1 496 ? 17.162 -18.800 -18.738 1.00 24.42 496 ASP A O 1
ATOM 3721 N N . GLU A 1 497 ? 16.210 -16.846 -18.173 1.00 26.06 497 GLU A N 1
ATOM 3722 C CA . GLU A 1 497 ? 17.418 -16.269 -17.551 1.00 26.06 497 GLU A CA 1
ATOM 3723 C C . GLU A 1 497 ? 17.472 -16.450 -16.021 1.00 26.06 497 GLU A C 1
ATOM 3725 O O . GLU A 1 497 ? 18.540 -16.330 -15.436 1.00 26.06 497 GLU A O 1
ATOM 3730 N N . TRP A 1 498 ? 16.364 -16.840 -15.375 1.00 30.98 498 TRP A N 1
ATOM 3731 C CA . TRP A 1 498 ? 16.260 -16.979 -13.909 1.00 30.98 498 TRP A CA 1
ATOM 3732 C C . TRP A 1 498 ? 16.592 -18.373 -13.343 1.00 30.98 498 TRP A C 1
ATOM 3734 O O . TRP A 1 498 ? 16.664 -18.552 -12.127 1.00 30.98 498 TRP A O 1
ATOM 3744 N N . LEU A 1 499 ? 16.759 -19.389 -14.196 1.00 26.05 499 LEU A N 1
ATOM 3745 C CA . LEU A 1 499 ? 17.083 -20.764 -13.776 1.00 26.05 499 LEU A CA 1
ATOM 3746 C C . LEU A 1 499 ? 18.584 -21.106 -13.860 1.00 26.05 499 LEU A C 1
ATOM 3748 O O . LEU A 1 499 ? 18.944 -22.282 -13.742 1.00 26.05 499 LEU A O 1
ATOM 3752 N N . GLN A 1 500 ? 19.452 -20.109 -14.042 1.00 23.69 500 GLN A N 1
ATOM 3753 C CA . GLN A 1 500 ? 20.911 -20.229 -13.918 1.00 23.69 500 GLN A CA 1
ATOM 3754 C C . GLN A 1 500 ? 21.409 -19.339 -12.787 1.00 23.69 500 GLN A C 1
ATOM 3756 O O . GLN A 1 500 ? 22.394 -19.762 -12.138 1.00 23.69 500 GLN A O 1
#

Mean predicted aligned error: 10.41 Å

Nearest PDB structures (foldseek):
  3edy-assembly1_A  TM=7.694E-01  e=2.419E-34  Homo sapiens
  3ee6-assembly1_A  TM=7.794E-01  e=1.566E-32  Homo sapiens
  1t1e-assembly1_A  TM=7.493E-01  e=2.151E-24  Bacillus sp. MN-32
  1t1g-assembly1_A  TM=7.165E-01  e=2.967E-13  Bacillus sp. MN-32
  4ne7-assembly1_A-2  TM=7.248E-01  e=1.647E-12  Alicyclobacillus sendaiensis

Organism: NCBI:txid205917